Protein AF-A0A7S0AL70-F1 (afdb_monomer_lite)

InterPro domains:
  IPR029044 Nucleotide-diphospho-sugar transferases [G3DSA:3.90.550.10] (60-331)
  IPR029044 Nucleotide-diphospho-sugar transferases [SSF53448] (65-314)

Foldseek 3Di:
DVVLLVVQLCQQAVPDDQPPDDDDPPCCVLADSLQSNLCRVVVNLDDLVPQAPDGNCDPVNFDAQEEEAEEEEEPLLLLLVLLLVLLVVLAPDPDYAYFYEYEAQDDRPVLVVVVVVPVSYRYDYGDWQFWFPFELQCVSRNDDPLLCLQVDFDFLQQAAALVPAALFADFRDTDHFYPQSSRSSSLSNDRHQKYAYAYSQKHFFNHLCVQVVVQQDPPPHFQKEFAQWAWAAALLLRWTFIAGLVDDWPCPVVSVDDPCLSVQLRQQCRNGMMGGSVLCSQGGFHRGHHRHRFHRRSLSVLSCVVVVGGYYHDDGPDPHHGMYHYDYLVSQRLDPPSPPASSSLSNVVCSVPTHHIDPDDDPSCPSSVVSSVSSSVVVVVSLLVSLQVCCVVQFKFKAFLARRRTWYGPVQWDPDFDWDFDQDDDDCCVPAHHDDDRDTDIFGWTKGQGTSQKGWHQDFPPQPPPRDPDPQWTWTFIAGSRNRATFGIKTDGNPADWDWDWDFDDADWDQPDPSGRHTHGPPTDRDTGITGNDDTMMDTTGLLRIAMDGHRPDDDDHLSPPPPLLDDCAPQCQLNLQAGNVNAGWDKDFAAGRNSHDHQQSAAASVPRDRGHHGWIWTAGSHNRHIHTPVRSVVSNVVNVD

Secondary structure (DSSP, 8-state):
-HHHHHHHHHHH-TTPPPPS-PPPPGGGGGS-HHHHHHHHHTTTSS-HHHHSSSTT--TTTS-TT-EEEEEEEEGGGGGGHHHHHHHHHT---SSEEEEEEEESSS--HHHHHHHHH-TTEEEEEE----BPS--TTTGGGS-S-GGGGGGSPP-TT-EE-GGG--TT--BPPPSSB-HHHHHHHHHHH---SEEEE--TT-EE-TTHHHHHHHTS-TTTS-SEEEESEEEEEETTTTEEEEEETTSPPTTTTTTT--HHHHHHHTT--GGG-EEEHHHHHHSPPPS--BSSSSHHHHHHHHHHHHTT--EEEE--S-SS-SEEEEE-GGGS---SSTTSHHHHHHHHHHHHH-SEEESS--GGGGGGHHHHHHHHHHHHHHHHHHHHHHHHHHS-EEEETTT--EEEEGGGB-S--EEEEE------TTSS-S---SPPEEEEEEEES--TTEEEES----PPTTTSSSTTEEEEEEEETTT--EEEEEEEETTS-EEEEEEEEEEEEEEEETTTTEEEEEEEEEEEEEEESSS-EEEEEEGGGEEEE-STT-----TT-TTS-S----TTTTT-SSB-TTSPBPEEEE-SSSSS---GGG-B-TTT-PBPPTT-EEEEETTTTEEEEHHHHHHHHHTT--

Organism: NCBI:txid73915

Structure (mmCIF, N/CA/C/O backbone):
data_AF-A0A7S0AL70-F1
#
_entry.id   AF-A0A7S0AL70-F1
#
loop_
_atom_site.group_PDB
_atom_site.id
_atom_site.type_symbol
_atom_site.label_atom_id
_atom_site.label_alt_id
_atom_site.label_comp_id
_atom_site.label_asym_id
_atom_site.label_entity_id
_atom_site.label_seq_id
_atom_site.pdbx_PDB_ins_code
_atom_site.Cartn_x
_atom_site.Cartn_y
_atom_site.Cartn_z
_atom_site.occupancy
_atom_site.B_iso_or_equiv
_atom_site.auth_seq_id
_atom_site.auth_comp_id
_atom_site.auth_asym_id
_atom_site.auth_atom_id
_atom_site.pdbx_PDB_model_num
ATOM 1 N N . TRP A 1 1 ? -25.998 -20.894 20.752 1.00 88.25 1 TRP A N 1
ATOM 2 C CA . TRP A 1 1 ? -24.605 -20.569 20.372 1.00 88.25 1 TRP A CA 1
ATOM 3 C C . TRP A 1 1 ? -24.306 -20.963 18.923 1.00 88.25 1 TRP A C 1
ATOM 5 O O . TRP A 1 1 ? -24.135 -20.063 18.111 1.00 88.25 1 TRP A O 1
ATOM 15 N N . LEU A 1 2 ? -24.373 -22.258 18.572 1.00 86.50 2 LEU A N 1
ATOM 16 C CA . LEU A 1 2 ? -24.036 -22.797 17.238 1.00 86.50 2 LEU A CA 1
ATOM 17 C C . LEU A 1 2 ? -24.689 -22.073 16.049 1.00 86.50 2 LEU A C 1
ATOM 19 O O . LEU A 1 2 ? -24.012 -21.793 15.067 1.00 86.50 2 LEU A O 1
ATOM 23 N N . GLY A 1 3 ? -25.980 -21.730 16.134 1.00 90.00 3 GLY A N 1
ATOM 24 C CA . GLY A 1 3 ? -26.664 -20.992 15.062 1.00 90.00 3 GLY A CA 1
ATOM 25 C C . GLY A 1 3 ? -26.015 -19.638 14.749 1.00 90.00 3 GLY A C 1
ATOM 26 O O . GLY A 1 3 ? -25.813 -19.314 13.585 1.00 90.00 3 GLY A O 1
ATOM 27 N N . ARG A 1 4 ? -25.591 -18.898 15.786 1.00 90.00 4 ARG A N 1
ATOM 28 C CA . ARG A 1 4 ? -24.874 -17.622 15.621 1.00 90.00 4 ARG A CA 1
ATOM 29 C C . ARG A 1 4 ? -23.481 -17.822 15.032 1.00 90.00 4 ARG A C 1
ATOM 31 O O . ARG A 1 4 ? -23.076 -17.037 14.191 1.00 90.00 4 ARG A O 1
ATOM 38 N N . ALA A 1 5 ? -22.769 -18.876 15.437 1.00 89.75 5 ALA A N 1
ATOM 39 C CA . ALA A 1 5 ? -21.462 -19.204 14.867 1.00 89.75 5 ALA A CA 1
ATOM 40 C C . ALA A 1 5 ? -21.574 -19.539 13.368 1.00 89.75 5 ALA A C 1
ATOM 42 O O . ALA A 1 5 ? -20.803 -19.030 12.564 1.00 89.75 5 ALA A O 1
ATOM 43 N N . ARG A 1 6 ? -22.590 -20.318 12.965 1.00 88.56 6 ARG A N 1
ATOM 44 C CA . ARG A 1 6 ? -22.862 -20.613 11.546 1.00 88.56 6 ARG A CA 1
ATOM 45 C C . ARG A 1 6 ? -23.196 -19.359 10.740 1.00 88.56 6 ARG A C 1
ATOM 47 O O . ARG A 1 6 ? -22.696 -19.208 9.631 1.00 88.56 6 ARG A O 1
ATOM 54 N N . GLU A 1 7 ? -24.017 -18.461 11.286 1.00 90.56 7 GLU A N 1
ATOM 55 C CA . GLU A 1 7 ? -24.311 -17.178 10.635 1.00 90.56 7 GLU A CA 1
ATOM 56 C C . GLU A 1 7 ? -23.044 -16.327 10.484 1.00 90.56 7 GLU A C 1
ATOM 58 O O . GLU A 1 7 ? -22.791 -15.775 9.416 1.00 90.56 7 GLU A O 1
ATOM 63 N N . TRP A 1 8 ? -22.227 -16.250 11.536 1.00 92.50 8 TRP A N 1
ATOM 64 C CA . TRP A 1 8 ? -20.993 -15.473 11.525 1.00 92.50 8 TRP A CA 1
ATOM 65 C C . TRP A 1 8 ? -19.988 -16.026 10.508 1.00 92.50 8 TRP A C 1
ATOM 67 O O . TRP A 1 8 ? -19.442 -15.255 9.730 1.00 92.50 8 TRP A O 1
ATOM 77 N N . LEU A 1 9 ? -19.834 -17.351 10.420 1.00 90.69 9 LEU A N 1
ATOM 78 C CA . LEU A 1 9 ? -19.005 -18.005 9.404 1.00 90.69 9 LEU A CA 1
ATOM 79 C C . LEU A 1 9 ? -19.492 -17.725 7.976 1.00 90.69 9 LEU A C 1
ATOM 81 O O . LEU A 1 9 ? -18.680 -17.406 7.113 1.00 90.69 9 LEU A O 1
ATOM 85 N N . LYS A 1 10 ? -20.810 -17.761 7.739 1.00 89.31 10 LYS A N 1
ATOM 86 C CA . LYS A 1 10 ? -21.391 -17.399 6.436 1.00 89.31 10 LYS A CA 1
ATOM 87 C C . LYS A 1 10 ? -21.061 -15.956 6.039 1.00 89.31 10 LYS A C 1
ATOM 89 O O . LYS A 1 10 ? -20.839 -15.687 4.865 1.00 89.31 10 LYS A O 1
ATOM 94 N N . ASN A 1 11 ? -21.053 -15.030 6.999 1.00 90.56 11 ASN A N 1
ATOM 95 C CA . ASN A 1 11 ? -20.696 -13.637 6.731 1.00 90.56 11 ASN A CA 1
ATOM 96 C C . ASN A 1 11 ? -19.180 -13.439 6.573 1.00 90.56 11 ASN A C 1
ATOM 98 O O . ASN A 1 11 ? -18.776 -12.612 5.765 1.00 90.56 11 ASN A O 1
ATOM 102 N N . LEU A 1 12 ? -18.361 -14.170 7.340 1.00 89.56 12 LEU A N 1
ATOM 103 C CA . LEU A 1 12 ? -16.899 -14.115 7.267 1.00 89.56 12 LEU A CA 1
ATOM 104 C C . LEU A 1 12 ? -16.417 -14.540 5.880 1.00 89.56 12 LEU A C 1
ATOM 106 O O . LEU A 1 12 ? -15.622 -13.845 5.262 1.00 89.56 12 LEU A O 1
ATOM 110 N N . ASN A 1 13 ? -16.887 -15.681 5.388 1.00 83.88 13 ASN A N 1
ATOM 111 C CA . ASN A 1 13 ? -16.501 -16.168 4.077 1.00 83.88 13 ASN A CA 1
ATOM 112 C C . ASN A 1 13 ? -17.723 -16.795 3.385 1.00 83.88 13 ASN A C 1
ATOM 114 O O . ASN A 1 13 ? -18.050 -17.957 3.632 1.00 83.88 13 ASN A O 1
ATOM 118 N N . PRO A 1 14 ? -18.398 -16.041 2.500 1.00 70.19 14 PRO A N 1
ATOM 119 C CA . PRO A 1 14 ? -19.599 -16.496 1.796 1.00 70.19 14 PRO A CA 1
ATOM 120 C C . PRO A 1 14 ? -19.338 -17.700 0.893 1.00 70.19 14 PRO A C 1
ATOM 122 O O . PRO A 1 14 ? -20.255 -18.474 0.619 1.00 70.19 14 PRO A O 1
ATOM 125 N N . LYS A 1 15 ? -18.087 -17.843 0.430 1.00 68.50 15 LYS A N 1
ATOM 126 C CA . LYS A 1 15 ? -17.620 -18.943 -0.413 1.00 68.50 15 LYS A CA 1
ATOM 127 C C . LYS A 1 15 ? -17.015 -20.096 0.398 1.00 68.50 15 LYS A C 1
ATOM 129 O O . LYS A 1 15 ? -16.819 -21.172 -0.166 1.00 68.50 15 LYS A O 1
ATOM 134 N N . ALA A 1 16 ? -16.713 -19.918 1.689 1.00 64.06 16 ALA A N 1
ATOM 135 C CA . ALA A 1 16 ? -16.132 -20.990 2.489 1.00 64.06 16 ALA A CA 1
ATOM 136 C C . ALA A 1 16 ? -17.151 -22.104 2.697 1.00 64.06 16 ALA A C 1
ATOM 138 O O . ALA A 1 16 ? -18.210 -21.920 3.302 1.00 64.06 16 ALA A O 1
ATOM 139 N N . SER A 1 17 ? -16.765 -23.308 2.287 1.00 56.03 17 SER A N 1
ATOM 140 C CA . SER A 1 17 ? -17.287 -24.496 2.938 1.00 56.03 17 SER A CA 1
ATOM 141 C C . SER A 1 17 ? -16.680 -24.547 4.340 1.00 56.03 17 SER A C 1
ATOM 143 O O . SER A 1 17 ? -15.466 -24.445 4.509 1.00 56.03 17 SER A O 1
ATOM 145 N N . VAL A 1 18 ? -17.527 -24.661 5.368 1.00 55.38 18 VAL A N 1
ATOM 146 C CA . VAL A 1 18 ? -17.049 -25.014 6.712 1.00 55.38 18 VAL A CA 1
ATOM 147 C C . VAL A 1 18 ? -16.210 -26.280 6.549 1.00 55.38 18 VAL A C 1
ATOM 149 O O . VAL A 1 18 ? -16.720 -27.217 5.922 1.00 55.38 18 VAL A O 1
ATOM 152 N N . PRO A 1 19 ? -14.973 -26.353 7.076 1.00 60.44 19 PRO A N 1
ATOM 153 C CA . PRO A 1 19 ? -14.242 -27.605 7.043 1.00 60.44 19 PRO A CA 1
ATOM 154 C C . PRO A 1 19 ? -15.153 -28.692 7.633 1.00 60.44 19 PRO A C 1
ATOM 156 O O . PRO A 1 19 ? -15.732 -28.470 8.703 1.00 60.44 19 PRO A O 1
ATOM 159 N N . PRO A 1 20 ? -15.353 -29.829 6.941 1.00 58.91 20 PRO A N 1
ATOM 160 C CA . PRO A 1 20 ? -16.406 -30.790 7.275 1.00 58.91 20 PRO A CA 1
ATOM 161 C C . PRO A 1 20 ? -16.310 -31.328 8.710 1.00 58.91 20 PRO A C 1
ATOM 163 O O . PRO A 1 20 ? -17.311 -31.772 9.270 1.00 58.91 20 PRO A O 1
ATOM 166 N N . THR A 1 21 ? -15.135 -31.230 9.334 1.00 66.88 21 THR A N 1
ATOM 167 C CA . THR A 1 21 ? -14.902 -31.588 10.732 1.00 66.88 21 THR A CA 1
ATOM 168 C C . THR A 1 21 ? -13.957 -30.590 11.402 1.00 66.88 21 THR A C 1
ATOM 170 O O . THR A 1 21 ? -12.743 -30.783 11.401 1.00 66.88 21 THR A O 1
ATOM 173 N N . VAL A 1 22 ? -14.499 -29.535 12.012 1.00 72.19 22 VAL A N 1
ATOM 174 C CA . VAL A 1 22 ? -13.761 -28.767 13.027 1.00 72.19 22 VAL A CA 1
ATOM 175 C C . VAL A 1 22 ? -14.214 -29.242 14.399 1.00 72.19 22 VAL A C 1
ATOM 177 O O . VAL A 1 22 ? -15.394 -29.140 14.737 1.00 72.19 22 VAL A O 1
ATOM 180 N N . GLN A 1 23 ? -13.278 -29.752 15.197 1.00 83.50 23 GLN A N 1
ATOM 181 C CA . GLN A 1 23 ? -13.522 -30.022 16.608 1.00 83.50 23 GLN A CA 1
ATOM 182 C C . GLN A 1 23 ? -13.217 -28.760 17.412 1.00 83.50 23 GLN A C 1
ATOM 184 O O . GLN A 1 23 ? -12.101 -28.250 17.386 1.00 83.50 23 GLN A O 1
ATOM 189 N N . LEU A 1 24 ? -14.228 -28.247 18.107 1.00 89.19 24 LEU A N 1
ATOM 190 C CA . LEU A 1 24 ? -14.047 -27.175 19.078 1.00 89.19 24 LEU A CA 1
ATOM 191 C C . LEU A 1 24 ? -13.779 -27.791 20.457 1.00 89.19 24 LEU A C 1
ATOM 193 O O . LEU A 1 24 ? -14.416 -28.798 20.789 1.00 89.19 24 LEU A O 1
ATOM 197 N N . PRO A 1 25 ? -12.895 -27.205 21.282 1.00 90.38 25 PRO A N 1
ATOM 198 C CA . PRO A 1 25 ? -12.716 -27.670 22.651 1.00 90.38 25 PRO A CA 1
ATOM 199 C C . PRO A 1 25 ? -14.010 -27.484 23.451 1.00 90.38 25 PRO A C 1
ATOM 201 O O . PRO A 1 25 ? -14.821 -26.605 23.157 1.00 90.38 25 PRO A O 1
ATOM 204 N N . ALA A 1 26 ? -14.201 -28.281 24.506 1.00 89.81 26 ALA A N 1
ATOM 205 C CA . ALA A 1 26 ? -15.407 -28.212 25.339 1.00 89.81 26 ALA A CA 1
ATOM 206 C C . ALA A 1 26 ? -15.641 -26.813 25.939 1.00 89.81 26 ALA A C 1
ATOM 208 O O . ALA A 1 26 ? -16.782 -26.397 26.124 1.00 89.81 26 ALA A O 1
ATOM 209 N N . SER A 1 27 ? -14.567 -26.060 26.188 1.00 89.81 27 SER A N 1
ATOM 210 C CA . SER A 1 27 ? -14.622 -24.675 26.656 1.00 89.81 27 SER A CA 1
ATOM 211 C C . SER A 1 27 ? -15.207 -23.694 25.637 1.00 89.81 27 SER A C 1
ATOM 213 O O . SER A 1 27 ? -15.668 -22.631 26.038 1.00 89.81 27 SER A O 1
ATOM 215 N N . ALA A 1 28 ? -15.280 -24.040 24.347 1.00 89.69 28 ALA A N 1
ATOM 216 C CA . ALA A 1 28 ? -15.777 -23.143 23.305 1.00 89.69 28 ALA A CA 1
ATOM 217 C C . ALA A 1 28 ? -17.235 -22.709 23.488 1.00 89.69 28 ALA A C 1
ATOM 219 O O . ALA A 1 28 ? -17.650 -21.672 22.972 1.00 89.69 28 ALA A O 1
ATOM 220 N N . VAL A 1 29 ? -18.015 -23.460 24.269 1.00 85.75 29 VAL A N 1
ATOM 221 C CA . VAL A 1 29 ? -19.399 -23.102 24.609 1.00 85.75 29 VAL A CA 1
ATOM 222 C C . VAL A 1 29 ? -19.505 -21.819 25.438 1.00 85.75 29 VAL A C 1
ATOM 224 O O . VAL A 1 29 ? -20.560 -21.184 25.417 1.00 85.75 29 VAL A O 1
ATOM 227 N N . THR A 1 30 ? -18.439 -21.430 26.147 1.00 87.50 30 THR A N 1
ATOM 228 C CA . THR A 1 30 ? -18.380 -20.180 26.924 1.00 87.50 30 THR A CA 1
ATOM 229 C C . THR A 1 30 ? -17.792 -19.019 26.128 1.00 87.50 30 THR A C 1
ATOM 231 O O . THR A 1 30 ? -17.863 -17.875 26.573 1.00 87.50 30 THR A O 1
ATOM 234 N N . TRP A 1 31 ? -17.231 -19.285 24.947 1.00 90.31 31 TRP A N 1
ATOM 235 C CA . TRP A 1 31 ? -16.647 -18.257 24.095 1.00 90.31 31 TRP A CA 1
ATOM 236 C C . TRP A 1 31 ? -17.726 -17.476 23.347 1.00 90.31 31 TRP A C 1
ATOM 238 O O . TRP A 1 31 ? -18.854 -17.937 23.135 1.00 90.31 31 TRP A O 1
ATOM 248 N N . GLU A 1 32 ? -17.360 -16.299 22.849 1.00 90.12 32 GLU A N 1
ATOM 249 C CA . GLU A 1 32 ? -18.172 -15.626 21.842 1.00 90.12 32 GLU A CA 1
ATOM 250 C C . GLU A 1 32 ? -18.249 -16.481 20.563 1.00 90.12 32 GLU A C 1
ATOM 252 O O . GLU A 1 32 ? -17.249 -17.084 20.166 1.00 90.12 32 GLU A O 1
ATOM 257 N N . PRO A 1 33 ? -19.405 -16.531 19.869 1.00 92.44 33 PRO A N 1
ATOM 258 C CA . PRO A 1 33 ? -19.528 -17.287 18.623 1.00 92.44 33 PRO A CA 1
ATOM 259 C C . PRO A 1 33 ? -18.465 -16.925 17.580 1.00 92.44 33 PRO A C 1
ATOM 261 O O . PRO A 1 33 ? -17.949 -17.819 16.918 1.00 92.44 33 PRO A O 1
ATOM 264 N N . ALA A 1 34 ? -18.109 -15.639 17.473 1.00 93.31 34 ALA A N 1
ATOM 265 C CA . ALA A 1 34 ? -17.058 -15.158 16.579 1.00 93.31 34 ALA A CA 1
ATOM 266 C C . ALA A 1 34 ? -15.697 -15.797 16.897 1.00 93.31 34 ALA A C 1
ATOM 268 O O . ALA A 1 34 ? -15.040 -16.320 16.005 1.00 93.31 34 ALA A O 1
ATOM 269 N N . ALA A 1 35 ? -15.319 -15.850 18.177 1.00 93.69 35 ALA A N 1
ATOM 270 C CA . ALA A 1 35 ? -14.062 -16.444 18.623 1.00 93.69 35 ALA A CA 1
ATOM 271 C C . ALA A 1 35 ? -13.983 -17.946 18.294 1.00 93.69 35 ALA A C 1
ATOM 273 O O . ALA A 1 35 ? -12.949 -18.424 17.835 1.00 93.69 35 ALA A O 1
ATOM 274 N N . GLY A 1 36 ? -15.094 -18.679 18.446 1.00 93.06 36 GLY A N 1
ATOM 275 C CA . GLY A 1 36 ? -15.179 -20.086 18.039 1.00 93.06 36 GLY A CA 1
ATOM 276 C C . GLY A 1 36 ? -15.052 -20.291 16.527 1.00 93.06 36 GLY A C 1
ATOM 277 O O . GLY A 1 36 ? -14.420 -21.252 16.092 1.00 93.06 36 GLY A O 1
ATOM 278 N N . VAL A 1 37 ? -15.603 -19.384 15.714 1.00 92.62 37 VAL A N 1
ATOM 279 C CA . VAL A 1 37 ? -15.411 -19.432 14.256 1.00 92.62 37 VAL A CA 1
ATOM 280 C C . VAL A 1 37 ? -13.970 -19.106 13.881 1.00 92.62 37 VAL A C 1
ATOM 282 O O . VAL A 1 37 ? -13.402 -19.804 13.052 1.00 92.62 37 VAL A O 1
ATOM 285 N N . ILE A 1 38 ? -13.359 -18.092 14.493 1.00 93.06 38 ILE A N 1
ATOM 286 C CA . ILE A 1 38 ? -11.968 -17.718 14.209 1.00 93.06 38 ILE A CA 1
ATOM 287 C C . ILE A 1 38 ? -11.012 -18.852 14.592 1.00 93.06 38 ILE A C 1
ATOM 289 O O . ILE A 1 38 ? -10.144 -19.202 13.798 1.00 93.06 38 ILE A O 1
ATOM 293 N N . TYR A 1 39 ? -11.214 -19.495 15.747 1.00 93.06 39 TYR A N 1
ATOM 294 C CA . TYR A 1 39 ? -10.484 -20.713 16.121 1.00 93.06 39 TYR A CA 1
ATOM 295 C C . TYR A 1 39 ? -10.585 -21.784 15.027 1.00 93.06 39 TYR A C 1
ATOM 297 O O . TYR A 1 39 ? -9.584 -22.363 14.612 1.00 93.06 39 TYR A O 1
ATOM 305 N N . ALA A 1 40 ? -11.797 -22.008 14.511 1.00 90.31 40 ALA A N 1
ATOM 306 C CA . ALA A 1 40 ? -12.057 -22.986 13.465 1.00 90.31 40 ALA A CA 1
ATOM 307 C C . ALA A 1 40 ? -11.321 -22.671 12.152 1.00 90.31 40 ALA A C 1
ATOM 309 O O . ALA A 1 40 ? -10.639 -23.540 11.611 1.00 90.31 40 ALA A O 1
ATOM 310 N N . VAL A 1 41 ? -11.443 -21.441 11.640 1.00 88.06 41 VAL A N 1
ATOM 311 C CA . VAL A 1 41 ? -10.851 -21.059 10.342 1.00 88.06 41 VAL A CA 1
ATOM 312 C C . VAL A 1 41 ? -9.331 -20.925 10.406 1.00 88.06 41 VAL A C 1
ATOM 314 O O . VAL A 1 41 ? -8.656 -21.170 9.413 1.00 88.06 41 VAL A O 1
ATOM 317 N N . THR A 1 42 ? -8.784 -20.616 11.582 1.00 89.50 42 THR A N 1
ATOM 318 C CA . THR A 1 42 ? -7.333 -20.576 11.819 1.00 89.50 42 THR A CA 1
ATOM 319 C C . THR A 1 42 ? -6.753 -21.935 12.216 1.00 89.50 42 THR A C 1
ATOM 321 O O . THR A 1 42 ? -5.559 -22.030 12.485 1.00 89.50 42 THR A O 1
ATOM 324 N N . GLN A 1 43 ? -7.573 -22.992 12.278 1.00 89.38 43 GLN A N 1
ATOM 325 C CA . GLN A 1 43 ? -7.159 -24.338 12.697 1.00 89.38 43 GLN A CA 1
ATOM 326 C C . GLN A 1 43 ? -6.477 -24.351 14.080 1.00 89.38 43 GLN A C 1
ATOM 328 O O . GLN A 1 43 ? -5.492 -25.052 14.300 1.00 89.38 43 GLN A O 1
ATOM 333 N N . GLY A 1 44 ? -6.983 -23.539 15.013 1.00 90.31 44 GLY A N 1
ATOM 334 C CA . GLY A 1 44 ? -6.458 -23.409 16.374 1.00 90.31 44 GLY A CA 1
ATOM 335 C C . GLY A 1 44 ? -5.181 -22.573 16.501 1.00 90.31 44 GLY A C 1
ATOM 336 O O . GLY A 1 44 ? -4.668 -22.416 17.610 1.00 90.31 44 GLY A O 1
ATOM 337 N N . GLN A 1 45 ? -4.665 -22.001 15.406 1.00 91.00 45 GLN A N 1
ATOM 338 C CA . GLN A 1 45 ? -3.564 -21.038 15.485 1.00 91.00 45 GLN A CA 1
ATOM 339 C C . GLN A 1 45 ? -3.972 -19.779 16.254 1.00 91.00 45 GLN A C 1
ATOM 341 O O . GLN A 1 45 ? -3.143 -19.256 16.989 1.00 91.00 45 GLN A O 1
ATOM 346 N N . PHE A 1 46 ? -5.225 -19.323 16.141 1.00 94.19 46 PHE A N 1
ATOM 347 C CA . PHE A 1 46 ? -5.828 -18.418 17.119 1.00 94.19 46 PHE A CA 1
ATOM 348 C C . PHE A 1 46 ? -6.584 -19.242 18.159 1.00 94.19 46 PHE A C 1
ATOM 350 O O . PHE A 1 46 ? -7.524 -19.960 17.817 1.00 94.19 46 PHE A O 1
ATOM 357 N N . ASP A 1 47 ? -6.203 -19.105 19.425 1.00 94.12 47 ASP A N 1
ATOM 358 C CA . ASP A 1 47 ? -6.879 -19.731 20.552 1.00 94.12 47 ASP A CA 1
ATOM 359 C C . ASP A 1 47 ? -7.375 -18.658 21.521 1.00 94.12 47 ASP A C 1
ATOM 361 O O . ASP A 1 47 ? -6.561 -18.032 22.207 1.00 94.12 47 ASP A O 1
ATOM 365 N N . PRO A 1 48 ? -8.702 -18.463 21.646 1.00 92.81 48 PRO A N 1
ATOM 366 C CA . PRO A 1 48 ? -9.270 -17.533 22.608 1.00 92.81 48 PRO A CA 1
ATOM 367 C C . PRO A 1 48 ? -8.708 -17.707 24.018 1.00 92.81 48 PRO A C 1
ATOM 369 O O . PRO A 1 48 ? -8.553 -16.705 24.707 1.00 92.81 48 PRO A O 1
ATOM 372 N N . GLN A 1 49 ? -8.400 -18.943 24.447 1.00 91.25 49 GLN A N 1
ATOM 373 C CA . GLN A 1 49 ? -7.887 -19.242 25.789 1.00 91.25 49 GLN A CA 1
ATOM 374 C C . GLN A 1 49 ? -6.487 -18.699 26.046 1.00 91.25 49 GLN A C 1
ATOM 376 O O . GLN A 1 49 ? -6.157 -18.337 27.175 1.00 91.25 49 GLN A O 1
ATOM 381 N N . ARG A 1 50 ? -5.670 -18.662 24.999 1.00 93.44 50 ARG A N 1
ATOM 382 C CA . ARG A 1 50 ? -4.284 -18.204 25.053 1.00 93.44 50 ARG A CA 1
ATOM 383 C C . ARG A 1 50 ? -4.176 -16.724 24.703 1.00 93.44 50 ARG A C 1
ATOM 385 O O . ARG A 1 50 ? -3.406 -15.990 25.318 1.00 93.44 50 ARG A O 1
ATOM 392 N N . ASP A 1 51 ? -4.943 -16.289 23.710 1.00 94.06 51 ASP A N 1
ATOM 393 C CA . ASP A 1 51 ? -4.689 -15.034 23.012 1.00 94.06 51 ASP A CA 1
ATOM 394 C C . ASP A 1 51 ? -5.539 -13.875 23.541 1.00 94.06 51 ASP A C 1
ATOM 396 O O . ASP A 1 51 ? -5.118 -12.722 23.432 1.00 94.06 51 ASP A O 1
ATOM 400 N N . ILE A 1 52 ? -6.689 -14.136 24.170 1.00 88.56 52 ILE A N 1
ATOM 401 C CA . ILE A 1 52 ? -7.521 -13.082 24.764 1.00 88.56 52 ILE A CA 1
ATOM 402 C C . ILE A 1 52 ? -7.071 -12.857 26.218 1.00 88.56 52 ILE A C 1
ATOM 404 O O . ILE A 1 52 ? -7.177 -13.778 27.026 1.00 88.56 52 ILE A O 1
ATOM 408 N N . PRO A 1 53 ? -6.612 -11.643 26.599 1.00 77.69 53 PRO A N 1
ATOM 409 C CA . PRO A 1 53 ? -6.086 -11.368 27.944 1.00 77.69 53 PRO A CA 1
ATOM 410 C C . PRO A 1 53 ? -7.039 -11.726 29.094 1.00 77.69 53 PRO A C 1
ATOM 412 O O . PRO A 1 53 ? -6.601 -11.998 30.208 1.00 77.69 53 PRO A O 1
ATOM 415 N N . LYS A 1 54 ? -8.350 -11.677 28.835 1.00 76.56 54 LYS A N 1
ATOM 416 C CA . LYS A 1 54 ? -9.416 -11.952 29.799 1.00 76.56 54 LYS A CA 1
ATOM 417 C C . LYS A 1 54 ? -10.558 -12.680 29.093 1.00 76.56 54 LYS A C 1
ATOM 419 O O . LYS A 1 54 ? -11.467 -12.055 28.547 1.00 76.56 54 LYS A O 1
ATOM 424 N N . LEU A 1 55 ? -10.501 -14.008 29.066 1.00 63.47 55 LEU A N 1
ATOM 425 C CA . LEU A 1 55 ? -11.614 -14.806 28.557 1.00 63.47 55 LEU A CA 1
ATOM 426 C C . LEU A 1 55 ? -12.866 -14.637 29.401 1.00 63.47 55 LEU A C 1
ATOM 428 O O . LEU A 1 55 ? -12.798 -14.486 30.617 1.00 63.47 55 LEU A O 1
ATOM 432 N N . GLY A 1 56 ? -14.018 -14.754 28.743 1.00 58.88 56 GLY A N 1
ATOM 433 C CA . GLY A 1 56 ? -15.303 -14.759 29.429 1.00 58.88 56 GLY A CA 1
ATOM 434 C C . GLY A 1 56 ? -15.768 -13.383 29.892 1.00 58.88 56 GLY A C 1
ATOM 435 O O . GLY A 1 56 ? -16.755 -13.333 30.616 1.00 58.88 56 GLY A O 1
ATOM 436 N N . ILE A 1 57 ? -15.117 -12.294 29.450 1.00 62.09 57 ILE A N 1
ATOM 437 C CA . ILE A 1 57 ? -15.682 -10.940 29.525 1.00 62.09 57 ILE A CA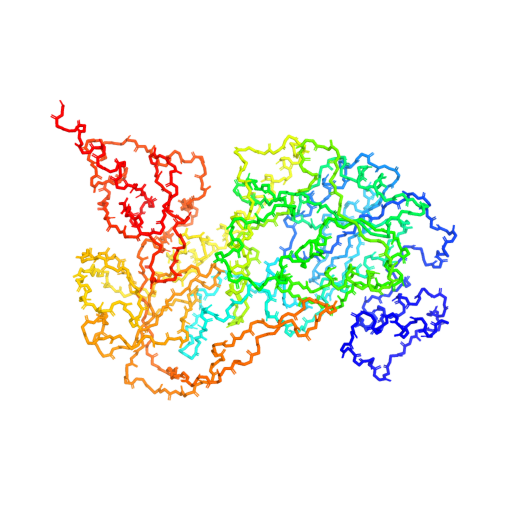 1
ATOM 438 C C . ILE A 1 57 ? -17.040 -10.991 28.831 1.00 62.09 57 ILE A C 1
ATOM 440 O O . ILE A 1 57 ? -17.140 -11.043 27.601 1.00 62.09 57 ILE A O 1
ATOM 444 N N . GLY A 1 58 ? -18.102 -11.012 29.629 1.00 67.12 58 GLY A N 1
ATOM 445 C CA . GLY A 1 58 ? -19.443 -10.869 29.108 1.00 67.12 58 GLY A CA 1
ATOM 446 C C . GLY A 1 58 ? -19.608 -9.465 28.525 1.00 67.12 58 GLY A C 1
ATOM 447 O O . GLY A 1 58 ? -18.831 -8.557 28.824 1.00 67.12 58 GLY A O 1
ATOM 448 N N . PRO A 1 59 ? -20.672 -9.208 27.751 1.00 71.94 59 PRO A N 1
ATOM 449 C CA . PRO A 1 59 ? -20.999 -7.851 27.315 1.00 71.94 59 PRO A CA 1
ATOM 450 C C . PRO A 1 59 ? -21.044 -6.817 28.458 1.00 71.94 59 PRO A C 1
ATOM 452 O O . PRO A 1 59 ? -20.851 -5.633 28.196 1.00 71.94 59 PRO A O 1
ATOM 455 N N . ALA A 1 60 ? -21.291 -7.263 29.698 1.00 72.94 60 ALA A N 1
ATOM 456 C CA . ALA A 1 60 ? -21.320 -6.445 30.910 1.00 72.94 60 ALA A CA 1
ATOM 457 C C . ALA A 1 60 ? -19.930 -6.052 31.448 1.00 72.94 60 ALA A C 1
ATOM 459 O O . ALA A 1 60 ? -19.812 -5.011 32.086 1.00 72.94 60 ALA A O 1
ATOM 460 N N . ASP A 1 61 ? -18.890 -6.840 31.167 1.00 73.25 61 ASP A N 1
ATOM 461 C CA . ASP A 1 61 ? -17.526 -6.618 31.670 1.00 73.25 61 ASP A CA 1
ATOM 462 C C . ASP A 1 61 ? -16.706 -5.698 30.752 1.00 73.25 61 ASP A C 1
ATOM 464 O O . ASP A 1 61 ? -15.567 -5.337 31.054 1.00 73.25 61 ASP A O 1
ATOM 468 N N . ARG A 1 62 ? -17.269 -5.322 29.598 1.00 82.94 62 ARG A N 1
ATOM 469 C CA . ARG A 1 62 ? -16.614 -4.437 28.635 1.00 82.94 62 ARG A CA 1
ATOM 470 C C . ARG A 1 62 ? -16.626 -3.002 29.139 1.00 82.94 62 ARG A C 1
ATOM 472 O O . ARG A 1 62 ? -17.668 -2.463 29.517 1.00 82.94 62 ARG A O 1
ATOM 479 N N . THR A 1 63 ? -15.476 -2.344 29.056 1.00 86.25 63 THR A N 1
ATOM 480 C CA . THR A 1 63 ? -15.324 -0.962 29.508 1.00 86.25 63 THR A CA 1
ATOM 481 C C . THR A 1 63 ? -16.106 -0.021 28.592 1.00 86.25 63 THR A C 1
ATOM 483 O O . THR A 1 63 ? -15.769 0.194 27.421 1.00 86.25 63 THR A O 1
ATOM 486 N N . ARG A 1 64 ? -17.187 0.559 29.117 1.00 89.56 64 ARG A N 1
ATOM 487 C CA . ARG A 1 64 ? -17.991 1.539 28.382 1.00 89.56 64 ARG A CA 1
ATOM 488 C C . ARG A 1 64 ? -17.136 2.760 28.043 1.00 89.56 64 ARG A C 1
ATOM 490 O O . ARG A 1 64 ? -16.500 3.331 28.919 1.00 89.56 64 ARG A O 1
ATOM 497 N N . GLY A 1 65 ? -17.144 3.161 26.773 1.00 92.50 65 GLY A N 1
ATOM 498 C CA . GLY A 1 65 ? -16.349 4.294 26.290 1.00 92.50 65 GLY A CA 1
ATOM 499 C C . GLY A 1 65 ? -14.884 3.967 25.985 1.00 92.50 65 GLY A C 1
ATOM 500 O O . GLY A 1 65 ? -14.220 4.795 25.382 1.00 92.50 65 GLY A O 1
ATOM 501 N N . LEU A 1 66 ? -14.383 2.770 26.315 1.00 96.44 66 LEU A N 1
ATOM 502 C CA . LEU A 1 66 ? -13.056 2.346 25.867 1.00 96.44 66 LEU A CA 1
ATOM 503 C C . LEU A 1 66 ? -13.038 2.157 24.350 1.00 96.44 66 LEU A C 1
ATOM 505 O O . LEU A 1 66 ? -13.875 1.428 23.797 1.00 96.44 66 LEU A O 1
ATOM 509 N N . VAL A 1 67 ? -12.056 2.792 23.713 1.00 97.94 67 VAL A N 1
ATOM 510 C CA . VAL A 1 67 ? -11.741 2.625 22.293 1.00 97.94 67 VAL A CA 1
ATOM 511 C C . VAL A 1 67 ? -10.587 1.642 22.144 1.00 97.94 67 VAL A C 1
ATOM 513 O O . VAL A 1 67 ? -9.485 1.903 22.626 1.00 97.94 67 VAL A O 1
ATOM 516 N N . SER A 1 68 ? -10.821 0.541 21.437 1.00 98.19 68 SER A N 1
ATOM 517 C CA . SER A 1 68 ? -9.752 -0.359 21.005 1.00 98.19 68 SER A CA 1
ATOM 518 C C . SER A 1 68 ? -9.256 0.066 19.631 1.00 98.19 68 SER A C 1
ATOM 520 O O . SER A 1 68 ? -9.982 -0.021 18.638 1.00 98.19 68 SER A O 1
ATOM 522 N N . VAL A 1 69 ? -8.016 0.538 19.581 1.00 98.56 69 VAL A N 1
ATOM 523 C CA . VAL A 1 69 ? -7.293 0.815 18.342 1.00 98.56 69 VAL A CA 1
ATOM 524 C C . VAL A 1 69 ? -6.697 -0.496 17.850 1.00 98.56 69 VAL A C 1
ATOM 526 O O . VAL A 1 69 ? -5.926 -1.128 18.560 1.00 98.56 69 VAL A O 1
ATOM 529 N N . LEU A 1 70 ? -7.077 -0.931 16.658 1.00 98.31 70 LEU A N 1
ATOM 530 C CA . LEU A 1 70 ? -6.715 -2.221 16.087 1.00 98.31 70 LEU A CA 1
ATOM 531 C C . LEU A 1 70 ? -5.685 -2.014 14.982 1.00 98.31 70 LEU A C 1
ATOM 533 O O . LEU A 1 70 ? -5.913 -1.213 14.076 1.00 98.31 70 LEU A O 1
ATOM 537 N N . CYS A 1 71 ? -4.594 -2.769 15.017 1.00 97.06 71 CYS A N 1
ATOM 538 C CA . CYS A 1 71 ? -3.627 -2.826 13.932 1.00 97.06 71 CYS A CA 1
ATOM 539 C C . CYS A 1 71 ? -3.325 -4.277 13.559 1.00 97.06 71 CYS A C 1
ATOM 541 O O . CYS A 1 71 ? -3.096 -5.126 14.422 1.00 97.06 71 CYS A O 1
ATOM 543 N N . CYS A 1 72 ? -3.322 -4.548 12.259 1.00 93.94 72 CYS A N 1
ATOM 544 C CA . CYS A 1 72 ? -2.866 -5.810 11.690 1.00 93.94 72 CYS A CA 1
ATOM 545 C C . CYS A 1 72 ? -1.568 -5.530 10.940 1.00 93.94 72 CYS A C 1
ATOM 547 O O . CYS A 1 72 ? -1.554 -4.649 10.081 1.00 93.94 72 CYS A O 1
ATOM 549 N N . THR A 1 73 ? -0.503 -6.256 11.261 1.00 91.56 73 THR A N 1
ATOM 550 C CA . THR A 1 73 ? 0.833 -6.004 10.712 1.00 91.56 73 THR A CA 1
ATOM 551 C C . THR A 1 73 ? 1.609 -7.304 10.499 1.00 91.56 73 THR A C 1
ATOM 553 O O . THR A 1 73 ? 1.096 -8.392 10.785 1.00 91.56 73 THR A O 1
ATOM 556 N N . SER A 1 74 ? 2.828 -7.185 9.983 1.00 87.69 74 SER A N 1
ATOM 557 C CA . SER A 1 74 ? 3.698 -8.294 9.604 1.00 87.69 74 SER A CA 1
ATOM 558 C C . SER A 1 74 ? 5.185 -7.980 9.805 1.00 87.69 74 SER A C 1
ATOM 560 O O . SER A 1 74 ? 5.577 -6.828 10.028 1.00 87.69 74 SER A O 1
ATOM 562 N N . ASP A 1 75 ? 6.034 -8.994 9.639 1.00 83.31 75 ASP A N 1
ATOM 563 C CA . ASP A 1 75 ? 7.491 -8.837 9.684 1.00 83.31 75 ASP A CA 1
ATOM 564 C C . ASP A 1 75 ? 8.034 -7.874 8.621 1.00 83.31 75 ASP A C 1
ATOM 566 O O . ASP A 1 75 ? 8.959 -7.100 8.894 1.00 83.31 75 ASP A O 1
ATOM 570 N N . GLY A 1 76 ? 7.431 -7.857 7.427 1.00 78.56 76 GLY A N 1
ATOM 571 C CA . GLY A 1 76 ? 7.811 -6.942 6.347 1.00 78.56 76 GLY A CA 1
ATOM 572 C C . GLY A 1 76 ? 7.634 -5.466 6.722 1.00 78.56 76 GLY A C 1
ATOM 573 O O . GLY A 1 76 ? 8.336 -4.597 6.199 1.00 78.56 76 GLY A O 1
ATOM 574 N N . ARG A 1 77 ? 6.754 -5.188 7.691 1.00 86.50 77 ARG A N 1
ATOM 575 C CA . ARG A 1 77 ? 6.321 -3.850 8.103 1.00 86.50 77 ARG A CA 1
ATOM 576 C C . ARG A 1 77 ? 7.017 -3.336 9.368 1.00 86.50 77 ARG A C 1
ATOM 578 O O . ARG A 1 77 ? 6.658 -2.272 9.866 1.00 86.50 77 ARG A O 1
ATOM 585 N N . ARG A 1 78 ? 8.056 -4.018 9.867 1.00 89.69 78 ARG A N 1
ATOM 586 C CA . ARG A 1 78 ? 8.794 -3.644 11.098 1.00 89.69 78 ARG A CA 1
ATOM 587 C C . ARG A 1 78 ? 9.249 -2.185 11.155 1.00 89.69 78 ARG A C 1
ATOM 589 O O . ARG A 1 78 ? 9.206 -1.578 12.222 1.00 89.69 78 ARG A O 1
ATOM 596 N N . ALA A 1 79 ? 9.629 -1.608 10.014 1.00 91.25 79 ALA A N 1
ATOM 597 C CA . ALA A 1 79 ? 10.029 -0.203 9.932 1.00 91.25 79 ALA A CA 1
ATOM 598 C C . ALA A 1 79 ? 8.927 0.763 10.405 1.00 91.25 79 ALA A C 1
ATOM 600 O O . ALA A 1 79 ? 9.246 1.844 10.874 1.00 91.25 79 ALA A O 1
ATOM 601 N N . PHE A 1 80 ? 7.651 0.376 10.324 1.00 94.00 80 PHE A N 1
ATOM 602 C CA . PHE A 1 80 ? 6.495 1.203 10.675 1.00 94.00 80 PHE A CA 1
ATOM 603 C C . PHE A 1 80 ? 6.091 1.131 12.151 1.00 94.00 80 PHE A C 1
ATOM 605 O O . PHE A 1 80 ? 5.249 1.912 12.595 1.00 94.00 80 PHE A O 1
ATOM 612 N N . PHE A 1 81 ? 6.662 0.210 12.930 1.00 96.12 81 PHE A N 1
ATOM 613 C CA . PHE A 1 81 ? 6.209 -0.042 14.301 1.00 96.12 81 PHE A CA 1
ATOM 614 C C . PHE A 1 81 ? 6.356 1.175 15.232 1.00 96.12 81 PHE A C 1
ATOM 616 O O . PHE A 1 81 ? 5.387 1.477 15.940 1.00 96.12 81 PHE A O 1
ATOM 623 N N . PRO A 1 82 ? 7.474 1.933 15.204 1.00 97.50 82 PRO A N 1
ATOM 624 C CA . PRO A 1 82 ? 7.587 3.161 15.989 1.00 97.50 82 PRO A CA 1
ATOM 625 C C . PRO A 1 82 ? 6.523 4.196 15.618 1.00 97.50 82 PRO A C 1
ATOM 627 O O . PRO A 1 82 ? 5.902 4.789 16.498 1.00 97.50 82 PRO A O 1
ATOM 630 N N . LEU A 1 83 ? 6.246 4.366 14.321 1.00 97.06 83 LEU A N 1
ATOM 631 C CA . LEU A 1 83 ? 5.237 5.311 13.845 1.00 97.06 83 LEU A CA 1
ATOM 632 C C . LEU A 1 83 ? 3.823 4.925 14.294 1.00 97.06 83 LEU A C 1
ATOM 634 O O . LEU A 1 83 ? 3.070 5.787 14.748 1.00 97.06 83 LEU A O 1
ATOM 638 N N . LEU A 1 84 ? 3.459 3.642 14.211 1.00 97.81 84 LEU A N 1
ATOM 639 C CA . LEU A 1 84 ? 2.176 3.148 14.717 1.00 97.81 84 LEU A CA 1
ATOM 640 C C . LEU A 1 84 ? 2.005 3.456 16.211 1.00 97.81 84 LEU A C 1
ATOM 642 O O . LEU A 1 84 ? 0.950 3.946 16.624 1.00 97.81 84 LEU A O 1
ATOM 646 N N . TYR A 1 85 ? 3.033 3.187 17.018 1.00 98.56 85 TYR A N 1
ATOM 647 C CA . TYR A 1 85 ? 2.979 3.462 18.451 1.00 98.56 85 TYR A CA 1
ATOM 648 C C . TYR A 1 85 ? 2.863 4.962 18.736 1.00 98.56 85 TYR A C 1
ATOM 650 O O . TYR A 1 85 ? 2.034 5.358 19.551 1.00 98.56 85 TYR A O 1
ATOM 658 N N . GLU A 1 86 ? 3.603 5.813 18.022 1.00 98.56 86 GLU A N 1
ATOM 659 C CA . GLU A 1 86 ? 3.514 7.270 18.173 1.00 98.56 86 GLU A CA 1
ATOM 660 C C . GLU A 1 86 ? 2.136 7.820 17.783 1.00 98.56 86 GLU A C 1
ATOM 662 O O . GLU A 1 86 ? 1.573 8.640 18.516 1.00 98.56 86 GLU A O 1
ATOM 667 N N . ASN A 1 87 ? 1.535 7.311 16.701 1.00 98.44 87 ASN A N 1
ATOM 668 C CA . ASN A 1 87 ? 0.151 7.622 16.333 1.00 98.44 87 ASN A CA 1
ATOM 669 C C . ASN A 1 87 ? -0.816 7.346 17.490 1.00 98.44 87 ASN A C 1
ATOM 671 O O . ASN A 1 87 ? -1.686 8.173 17.767 1.00 98.44 87 ASN A O 1
ATOM 675 N N . PHE A 1 88 ? -0.677 6.197 18.161 1.00 98.62 88 PHE A N 1
ATOM 676 C CA . PHE A 1 88 ? -1.517 5.794 19.292 1.00 98.62 88 PHE A CA 1
ATOM 677 C C . PHE A 1 88 ? -1.225 6.599 20.567 1.00 98.62 88 PHE A C 1
ATOM 679 O O . PHE A 1 88 ? -2.143 7.093 21.236 1.00 98.62 88 PHE A O 1
ATOM 686 N N . ARG A 1 89 ? 0.055 6.749 20.915 1.00 98.56 89 ARG A N 1
ATOM 687 C CA . ARG A 1 89 ? 0.519 7.404 22.140 1.00 98.56 89 ARG A CA 1
ATOM 688 C C . ARG A 1 89 ? 0.088 8.864 22.184 1.00 98.56 89 ARG A C 1
ATOM 690 O O . ARG A 1 89 ? -0.348 9.326 23.234 1.00 98.56 89 ARG A O 1
ATOM 697 N N . LEU A 1 90 ? 0.147 9.557 21.048 1.00 98.44 90 LEU A N 1
ATOM 698 C CA . LEU A 1 90 ? -0.218 10.969 20.934 1.00 98.44 90 LEU A CA 1
ATOM 699 C C . LEU A 1 90 ? -1.728 11.225 20.856 1.00 98.44 90 LEU A C 1
ATOM 701 O O . LEU A 1 90 ? -2.128 12.388 20.877 1.00 98.44 90 LEU A O 1
ATOM 705 N N . GLN A 1 91 ? -2.577 10.193 20.777 1.00 98.62 91 GLN A N 1
ATOM 706 C CA . GLN A 1 91 ? -4.021 10.422 20.812 1.00 98.62 91 GLN A CA 1
ATOM 707 C C . GLN A 1 91 ? -4.437 11.095 22.128 1.00 98.62 91 GLN A C 1
ATOM 709 O O . GLN A 1 91 ? -3.938 10.783 23.207 1.00 98.62 91 GLN A O 1
ATOM 714 N N . THR A 1 92 ? -5.388 12.012 22.024 1.00 98.31 92 THR A N 1
ATOM 715 C CA . THR A 1 92 ? -5.931 12.792 23.148 1.00 98.31 92 THR A CA 1
ATOM 716 C C . THR A 1 92 ? -7.144 12.131 23.799 1.00 98.31 92 THR A C 1
ATOM 718 O O . THR A 1 92 ? -7.520 12.498 24.908 1.00 98.31 92 THR A O 1
ATOM 721 N N . TYR A 1 93 ? -7.769 11.160 23.125 1.00 98.25 93 TYR A N 1
ATOM 722 C CA . TYR A 1 93 ? -8.930 10.452 23.654 1.00 98.25 93 TYR A CA 1
ATOM 723 C C . TYR A 1 93 ? -8.529 9.403 24.690 1.00 98.25 93 TYR A C 1
ATOM 725 O O . TYR A 1 93 ? -7.759 8.495 24.382 1.00 98.25 93 TYR A O 1
ATOM 733 N N . GLU A 1 94 ? -9.130 9.467 25.872 1.00 97.56 94 GLU A N 1
ATOM 734 C CA . GLU A 1 94 ? -9.074 8.419 26.890 1.00 97.56 94 GLU A CA 1
ATOM 735 C C . GLU A 1 94 ? -10.500 8.046 27.331 1.00 97.56 94 GLU A C 1
ATOM 737 O O . GLU A 1 94 ? -11.365 8.929 27.378 1.00 97.56 94 GLU A O 1
ATOM 742 N N . PRO A 1 95 ? -10.767 6.775 27.686 1.00 97.62 95 PRO A N 1
ATOM 743 C CA . PRO A 1 95 ? -9.817 5.658 27.744 1.00 97.62 95 PRO A CA 1
ATOM 744 C C . PRO A 1 95 ? -9.590 4.969 26.382 1.00 97.62 95 PRO A C 1
ATOM 746 O O . PRO A 1 95 ? -10.530 4.805 25.597 1.00 97.62 95 PRO A O 1
ATOM 749 N N . ARG A 1 96 ? -8.361 4.498 26.115 1.00 98.19 96 ARG A N 1
ATOM 750 C CA . ARG A 1 96 ? -8.021 3.705 24.909 1.00 98.19 96 ARG A CA 1
ATOM 751 C C . ARG A 1 96 ? -7.016 2.568 25.150 1.00 98.19 96 ARG A C 1
ATOM 753 O O . ARG A 1 96 ? -6.217 2.625 26.078 1.00 98.19 96 ARG A O 1
ATOM 760 N N . GLU A 1 97 ? -7.025 1.578 24.260 1.00 98.12 97 GLU A N 1
ATOM 761 C CA . GLU A 1 97 ? -6.032 0.491 24.163 1.00 98.12 97 GLU A CA 1
ATOM 762 C C . GLU A 1 97 ? -5.563 0.301 22.709 1.00 98.12 97 GLU A C 1
ATOM 764 O O . GLU A 1 97 ? -6.276 0.680 21.778 1.00 98.12 97 GLU A O 1
ATOM 769 N N . LEU A 1 98 ? -4.380 -0.282 22.508 1.00 98.56 98 LEU A N 1
ATOM 770 C CA . LEU A 1 98 ? -3.811 -0.631 21.205 1.00 98.56 98 LEU A CA 1
ATOM 771 C C . LEU A 1 98 ? -3.672 -2.150 21.094 1.00 98.56 98 LEU A C 1
ATOM 773 O O . LEU A 1 98 ? -2.854 -2.747 21.783 1.00 98.56 98 LEU A O 1
ATOM 777 N N . VAL A 1 99 ? -4.436 -2.774 20.205 1.00 98.31 99 VAL A N 1
ATOM 778 C CA . VAL A 1 99 ? -4.395 -4.211 19.921 1.00 98.31 99 VAL A CA 1
ATOM 779 C C . VAL A 1 99 ? -3.639 -4.446 18.623 1.00 98.31 99 VAL A C 1
ATOM 781 O O . VAL A 1 99 ? -4.059 -3.985 17.562 1.00 98.31 99 VAL A O 1
ATOM 784 N N . ILE A 1 100 ? -2.545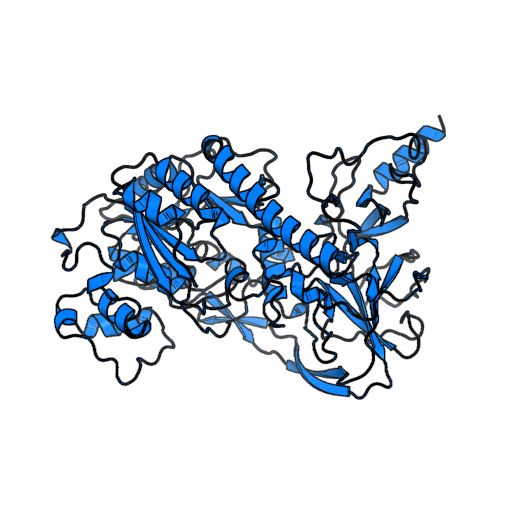 -5.198 18.699 1.00 98.31 100 ILE A N 1
ATOM 785 C CA . ILE A 1 100 ? -1.676 -5.495 17.560 1.00 98.31 100 ILE A CA 1
ATOM 786 C C . ILE A 1 100 ? -1.730 -6.991 17.278 1.00 98.31 100 ILE A C 1
ATOM 788 O O . ILE A 1 100 ? -1.323 -7.802 18.112 1.00 98.31 100 ILE A O 1
ATOM 792 N N . VAL A 1 101 ? -2.199 -7.338 16.083 1.00 97.19 101 VAL A N 1
ATOM 793 C CA . VAL A 1 101 ? -2.117 -8.686 15.515 1.00 97.19 101 VAL A CA 1
ATOM 794 C C . VAL A 1 101 ? -0.965 -8.697 14.521 1.00 97.19 101 VAL A C 1
ATOM 796 O O . VAL A 1 101 ? -1.063 -8.116 13.441 1.00 97.19 101 VAL A O 1
ATOM 799 N N . HIS A 1 102 ? 0.132 -9.334 14.912 1.00 94.81 102 HIS A N 1
ATOM 800 C CA . HIS A 1 102 ? 1.355 -9.440 14.129 1.00 94.81 102 HIS A CA 1
ATOM 801 C C . HIS A 1 102 ? 1.541 -10.878 13.644 1.00 94.81 102 HIS A C 1
ATOM 803 O O . HIS A 1 102 ? 1.556 -11.807 14.449 1.00 94.81 102 HIS A O 1
ATOM 809 N N . THR A 1 103 ? 1.688 -11.065 12.340 1.00 91.12 103 THR A N 1
ATOM 810 C CA . THR A 1 103 ? 1.973 -12.361 11.708 1.00 91.12 103 THR A CA 1
ATOM 811 C C . THR A 1 103 ? 3.347 -12.348 11.052 1.00 91.12 103 THR A C 1
ATOM 813 O O . THR A 1 103 ? 3.780 -11.331 10.524 1.00 91.12 103 THR A O 1
ATOM 816 N N . GLY A 1 104 ? 4.060 -13.466 11.091 1.00 88.56 104 GLY A N 1
ATOM 817 C CA . GLY A 1 104 ? 5.376 -13.552 10.465 1.00 88.56 104 GLY A CA 1
ATOM 818 C C . GLY A 1 104 ? 6.169 -14.762 10.928 1.00 88.56 104 GLY A C 1
ATOM 819 O O . GLY A 1 104 ? 5.616 -15.719 11.470 1.00 88.56 104 GLY A O 1
ATOM 820 N N . GLU A 1 105 ? 7.476 -14.708 10.722 1.00 87.00 105 GLU A N 1
ATOM 821 C CA . GLU A 1 105 ? 8.445 -15.697 11.181 1.00 87.00 105 GLU A CA 1
ATOM 822 C C . GLU A 1 105 ? 8.894 -15.421 12.617 1.00 87.00 105 GLU A C 1
ATOM 824 O O . GLU A 1 105 ? 9.073 -16.356 13.399 1.00 87.00 105 GLU A O 1
ATOM 829 N N . MET A 1 106 ? 9.042 -14.147 12.995 1.00 91.38 106 MET A N 1
ATOM 830 C CA . MET A 1 106 ? 9.579 -13.759 14.299 1.00 91.38 106 MET A CA 1
ATOM 831 C C . MET A 1 106 ? 8.725 -12.693 14.991 1.00 91.38 106 MET A C 1
ATOM 833 O O . MET A 1 106 ? 8.214 -11.778 14.350 1.00 91.38 106 MET A O 1
ATOM 837 N N . PRO A 1 107 ? 8.614 -12.714 16.329 1.00 95.88 107 PRO A N 1
ATOM 838 C CA . PRO A 1 107 ? 7.949 -11.634 17.035 1.00 95.88 107 PRO A CA 1
ATOM 839 C C . PRO A 1 107 ? 8.753 -10.323 16.932 1.00 95.88 107 PRO A C 1
ATOM 841 O O . PRO A 1 107 ? 9.974 -10.304 16.774 1.00 95.88 107 PRO A O 1
ATOM 844 N N . SER A 1 108 ? 8.043 -9.203 17.033 1.00 95.88 108 SER A N 1
ATOM 845 C CA . SER A 1 108 ? 8.583 -7.852 17.150 1.00 95.88 108 SER A CA 1
ATOM 846 C C . SER A 1 108 ? 9.199 -7.646 18.531 1.00 95.88 108 SER A C 1
ATOM 848 O O . SER A 1 108 ? 8.486 -7.724 19.531 1.00 95.88 108 SER A O 1
ATOM 850 N N . GLU A 1 109 ? 10.498 -7.368 18.607 1.00 97.44 109 GLU A N 1
ATOM 851 C CA . GLU A 1 109 ? 11.146 -6.962 19.864 1.00 97.44 109 GLU A CA 1
ATOM 852 C C . GLU A 1 109 ? 10.559 -5.639 20.371 1.00 97.44 109 GLU A C 1
ATOM 854 O O . GLU A 1 109 ? 10.153 -5.543 21.527 1.00 97.44 109 GLU A O 1
ATOM 859 N N . PHE A 1 110 ? 10.381 -4.671 19.466 1.00 97.81 110 PHE A N 1
ATOM 860 C CA . PHE A 1 110 ? 9.807 -3.363 19.778 1.00 97.81 110 PHE A CA 1
ATOM 861 C C . PHE A 1 110 ? 8.438 -3.469 20.466 1.00 97.81 110 PHE A C 1
ATOM 863 O O . PHE A 1 110 ? 8.222 -2.861 21.509 1.00 97.81 110 PHE A O 1
ATOM 870 N N . PHE A 1 111 ? 7.497 -4.253 19.928 1.00 98.12 111 PHE A N 1
ATOM 871 C CA . PHE A 1 111 ? 6.167 -4.348 20.545 1.00 98.12 111 PHE A CA 1
ATOM 872 C C . PHE A 1 111 ? 6.115 -5.236 21.785 1.00 98.12 111 PHE A C 1
ATOM 874 O O . PHE A 1 111 ? 5.222 -5.044 22.606 1.00 98.12 111 PHE A O 1
ATOM 881 N N . GLN A 1 112 ? 7.059 -6.163 21.960 1.00 98.12 112 GLN A N 1
ATOM 882 C CA . GLN A 1 112 ? 7.210 -6.858 23.239 1.00 98.12 112 GLN A CA 1
ATOM 883 C C . GLN A 1 112 ? 7.629 -5.878 24.337 1.00 98.12 112 GLN A C 1
ATOM 885 O O . GLN A 1 112 ? 7.019 -5.870 25.405 1.00 98.12 112 GLN A O 1
ATOM 890 N N . GLU A 1 113 ? 8.599 -5.008 24.048 1.00 98.31 113 GLU A N 1
ATOM 891 C CA . GLU A 1 113 ? 9.025 -3.939 24.954 1.00 98.31 113 GLU A CA 1
ATOM 892 C C . GLU A 1 113 ? 7.868 -2.973 25.251 1.00 98.31 113 GLU A C 1
ATOM 894 O O . GLU A 1 113 ? 7.520 -2.767 26.412 1.00 98.31 113 GLU A O 1
ATOM 899 N N . LYS A 1 114 ? 7.183 -2.450 24.223 1.00 98.44 114 LYS A N 1
ATOM 900 C CA . LYS A 1 114 ? 6.072 -1.505 24.440 1.00 98.44 114 LYS A CA 1
ATOM 901 C C . LYS A 1 114 ? 4.871 -2.117 25.151 1.00 98.44 114 LYS A C 1
ATOM 903 O O . LYS A 1 114 ? 4.235 -1.414 25.924 1.00 98.44 114 LYS A O 1
ATOM 908 N N . ALA A 1 115 ? 4.582 -3.404 24.963 1.00 97.56 115 ALA A N 1
ATOM 909 C CA . ALA A 1 115 ? 3.553 -4.093 25.744 1.00 97.56 115 ALA A CA 1
ATOM 910 C C . ALA A 1 115 ? 3.938 -4.275 27.224 1.00 97.56 115 ALA A C 1
ATOM 912 O O . ALA A 1 115 ? 3.054 -4.376 28.074 1.00 97.56 115 ALA A O 1
ATOM 913 N N . ALA A 1 116 ? 5.236 -4.314 27.547 1.00 97.69 116 ALA A N 1
ATOM 914 C CA . ALA A 1 116 ? 5.714 -4.338 28.928 1.00 97.69 116 ALA A CA 1
ATOM 915 C C . ALA A 1 116 ? 5.705 -2.939 29.576 1.00 97.69 116 ALA A C 1
ATOM 917 O O . ALA A 1 116 ? 5.442 -2.823 30.772 1.00 97.69 116 ALA A O 1
ATOM 918 N N . GLU A 1 117 ? 5.976 -1.886 28.798 1.00 98.44 117 GLU A N 1
ATOM 919 C CA . GLU A 1 117 ? 6.059 -0.495 29.272 1.00 98.44 117 GLU A CA 1
ATOM 920 C C . GLU A 1 117 ? 4.705 0.228 29.342 1.00 98.44 117 GLU A C 1
ATOM 922 O O . GLU A 1 117 ? 4.458 0.996 30.272 1.00 98.44 117 GLU A O 1
ATOM 927 N N . ASP A 1 118 ? 3.826 0.007 28.362 1.00 98.31 118 ASP A N 1
ATOM 928 C CA . ASP A 1 118 ? 2.509 0.634 28.261 1.00 98.31 118 ASP A CA 1
ATOM 929 C C . ASP A 1 118 ? 1.426 -0.443 28.354 1.00 98.31 118 ASP A C 1
ATOM 931 O O . ASP A 1 118 ? 1.152 -1.174 27.402 1.00 98.31 118 ASP A O 1
ATOM 935 N N . SER A 1 119 ? 0.762 -0.512 29.509 1.00 97.25 119 SER A N 1
ATOM 936 C CA . SER A 1 119 ? -0.284 -1.504 29.795 1.00 97.25 119 SER A CA 1
ATOM 937 C C . SER A 1 119 ? -1.510 -1.406 28.883 1.00 97.25 119 SER A C 1
ATOM 939 O O . SER A 1 119 ? -2.345 -2.313 28.877 1.00 97.25 119 SER A O 1
ATOM 941 N N . ARG A 1 120 ? -1.632 -0.325 28.102 1.00 97.62 120 ARG A N 1
ATOM 942 C CA . ARG A 1 120 ? -2.664 -0.166 27.074 1.00 97.62 120 ARG A CA 1
ATOM 943 C C . ARG A 1 120 ? -2.317 -0.910 25.783 1.00 97.62 120 ARG A C 1
ATOM 945 O O . ARG A 1 120 ? -3.188 -1.026 24.926 1.00 97.62 120 ARG A O 1
ATOM 952 N N . VAL A 1 121 ? -1.084 -1.388 25.608 1.00 98.31 121 VAL A N 1
ATOM 953 C CA . VAL A 1 121 ? -0.629 -2.105 24.408 1.00 98.31 121 VAL A CA 1
ATOM 954 C C . VAL A 1 121 ? -0.797 -3.614 24.595 1.00 98.31 121 VAL A C 1
ATOM 956 O O . VAL A 1 121 ? -0.156 -4.250 25.426 1.00 98.31 121 VAL A O 1
ATOM 959 N N . ILE A 1 122 ? -1.647 -4.211 23.764 1.00 97.88 122 ILE A N 1
ATOM 960 C CA . ILE A 1 122 ? -1.921 -5.645 23.703 1.00 97.88 122 ILE A CA 1
ATOM 961 C C . ILE A 1 122 ? -1.307 -6.189 22.414 1.00 97.88 122 ILE A C 1
ATOM 963 O O . ILE A 1 122 ? -1.892 -6.108 21.335 1.00 97.88 122 ILE A O 1
ATOM 967 N N . TYR A 1 123 ? -0.116 -6.766 22.532 1.00 97.94 123 TYR A N 1
ATOM 968 C CA . TYR A 1 123 ? 0.609 -7.352 21.408 1.00 97.94 123 TYR A CA 1
ATOM 969 C C . TYR A 1 123 ? 0.385 -8.868 21.320 1.00 97.94 123 TYR A C 1
ATOM 971 O O . TYR A 1 123 ? 0.546 -9.589 22.312 1.00 97.94 123 TYR A O 1
ATOM 979 N N . ARG A 1 124 ? 0.008 -9.367 20.137 1.00 97.56 124 ARG A N 1
ATOM 980 C CA . ARG A 1 124 ? -0.125 -10.799 19.837 1.00 97.56 124 ARG A CA 1
ATOM 981 C C . ARG A 1 124 ? 0.600 -11.148 18.548 1.00 97.56 124 ARG A C 1
ATOM 983 O O . ARG A 1 124 ? 0.321 -10.578 17.497 1.00 97.56 124 ARG A O 1
ATOM 990 N N . PHE A 1 125 ? 1.515 -12.104 18.664 1.00 96.44 125 PHE A N 1
ATOM 991 C CA . PHE A 1 125 ? 2.274 -12.648 17.550 1.00 96.44 125 PHE A CA 1
ATOM 992 C C . PHE A 1 125 ? 1.741 -14.022 17.155 1.00 96.44 125 PHE A C 1
ATOM 994 O O . PHE A 1 125 ? 1.509 -14.867 18.020 1.00 96.44 125 PHE A O 1
ATOM 1001 N N . PHE A 1 126 ? 1.610 -14.250 15.854 1.00 94.31 126 PHE A N 1
ATOM 1002 C CA . PHE A 1 126 ? 1.192 -15.515 15.274 1.00 94.31 126 PHE A CA 1
ATOM 1003 C C . PHE A 1 126 ? 2.246 -15.971 14.251 1.00 94.31 126 PHE A C 1
ATOM 1005 O O . PHE A 1 126 ? 2.461 -15.269 13.261 1.00 94.31 126 PHE A O 1
ATOM 1012 N N . PRO A 1 127 ? 2.901 -17.131 14.455 1.00 91.56 127 PRO A N 1
ATOM 1013 C CA . PRO A 1 127 ? 3.954 -17.630 13.571 1.00 91.56 127 PRO A CA 1
ATOM 1014 C C . PRO A 1 127 ? 3.362 -18.230 12.284 1.00 91.56 127 PRO A C 1
ATOM 1016 O O . PRO A 1 127 ? 3.355 -19.445 12.080 1.00 91.56 127 PRO A O 1
ATOM 1019 N N . VAL A 1 128 ? 2.793 -17.376 11.437 1.00 81.88 128 VAL A N 1
ATOM 1020 C CA . VAL A 1 128 ? 2.135 -17.747 10.181 1.00 81.88 128 VAL A CA 1
ATOM 1021 C C . VAL A 1 128 ? 3.017 -17.270 9.035 1.00 81.88 128 VAL A C 1
ATOM 1023 O O . VAL A 1 128 ? 3.030 -16.092 8.699 1.00 81.88 128 VAL A O 1
ATOM 1026 N N . THR A 1 129 ? 3.775 -18.196 8.446 1.00 61.81 129 THR A N 1
ATOM 1027 C CA . THR A 1 129 ? 4.807 -17.907 7.431 1.00 61.81 129 THR A CA 1
ATOM 1028 C C . THR A 1 129 ? 4.263 -17.702 6.017 1.00 61.81 129 THR A C 1
ATOM 1030 O O . THR A 1 129 ? 5.011 -17.367 5.103 1.00 61.81 129 THR A O 1
ATOM 1033 N N . ARG A 1 130 ? 2.963 -17.921 5.804 1.00 57.62 130 ARG A N 1
ATOM 1034 C CA . ARG A 1 130 ? 2.287 -17.630 4.538 1.00 57.62 130 ARG A CA 1
ATOM 1035 C C . ARG A 1 130 ? 1.169 -16.654 4.829 1.00 57.62 130 ARG A C 1
ATOM 1037 O O . ARG A 1 130 ? 0.164 -17.034 5.421 1.00 57.62 130 ARG A O 1
ATOM 1044 N N . GLU A 1 131 ? 1.384 -15.400 4.473 1.00 53.50 131 GLU A N 1
ATOM 1045 C CA . GLU A 1 131 ? 0.321 -14.414 4.373 1.00 53.50 131 GLU A CA 1
ATOM 1046 C C . GLU A 1 131 ? -0.327 -14.494 2.999 1.00 53.50 131 GLU A C 1
ATOM 1048 O O . GLU A 1 131 ? 0.326 -14.845 2.016 1.00 53.50 131 GLU A O 1
ATOM 1053 N N . ALA A 1 132 ? -1.614 -14.164 2.937 1.00 48.50 132 ALA A N 1
ATOM 1054 C CA . ALA A 1 132 ? -2.322 -14.052 1.679 1.00 48.50 132 ALA A CA 1
ATOM 1055 C C . ALA A 1 132 ? -1.606 -13.044 0.758 1.00 48.50 132 ALA A C 1
ATOM 1057 O O . ALA A 1 132 ? -1.556 -11.857 1.089 1.00 48.50 132 ALA A O 1
ATOM 1058 N N . PRO A 1 133 ? -1.066 -13.449 -0.407 1.00 45.47 133 PRO A N 1
ATOM 1059 C CA . PRO A 1 133 ? -0.657 -12.465 -1.400 1.00 45.47 133 PRO A CA 1
ATOM 1060 C C . PRO A 1 133 ? -1.931 -11.729 -1.832 1.00 45.47 133 PRO A C 1
ATOM 1062 O O . PRO A 1 133 ? -2.921 -12.383 -2.142 1.00 45.47 133 PRO A O 1
ATOM 1065 N N . GLY A 1 134 ? -1.973 -10.392 -1.817 1.00 40.66 134 GLY A N 1
ATOM 1066 C CA . GLY A 1 134 ? -3.213 -9.727 -2.248 1.00 40.66 134 GLY A CA 1
ATOM 1067 C C . GLY A 1 134 ? -3.431 -8.259 -1.925 1.00 40.66 134 GLY A C 1
ATOM 1068 O O . GLY A 1 134 ? -4.352 -7.672 -2.481 1.00 40.66 134 GLY A O 1
ATOM 1069 N N . SER A 1 135 ? -2.604 -7.619 -1.102 1.00 40.75 135 SER A N 1
ATOM 1070 C CA . SER A 1 135 ? -2.621 -6.156 -0.992 1.00 40.75 135 SER A CA 1
ATOM 1071 C C . SER A 1 135 ? -1.314 -5.593 -1.537 1.00 40.75 135 SER A C 1
ATOM 1073 O O . SER A 1 135 ? -0.268 -6.077 -1.109 1.00 40.75 135 SER A O 1
ATOM 1075 N N . PRO A 1 136 ? -1.318 -4.526 -2.366 1.00 42.41 136 PRO A N 1
ATOM 1076 C CA . PRO A 1 136 ? -0.105 -3.796 -2.749 1.00 42.41 136 PRO A CA 1
ATOM 1077 C C . PRO A 1 136 ? 0.689 -3.261 -1.554 1.00 42.41 136 PRO A C 1
ATOM 1079 O O . PRO A 1 136 ? 1.737 -2.679 -1.761 1.00 42.41 136 PRO A O 1
ATOM 1082 N N . ARG A 1 137 ? 0.157 -3.370 -0.325 1.00 44.31 137 ARG A N 1
ATOM 1083 C CA . ARG A 1 137 ? 0.820 -3.010 0.936 1.00 44.31 137 ARG A CA 1
ATOM 1084 C C . ARG A 1 137 ? 1.443 -4.192 1.686 1.00 44.31 137 ARG A C 1
ATOM 1086 O O . ARG A 1 137 ? 2.224 -3.943 2.593 1.00 44.31 137 ARG A O 1
ATOM 1093 N N . LEU A 1 138 ? 1.068 -5.430 1.352 1.00 41.53 138 LEU A N 1
ATOM 1094 C CA . LEU A 1 138 ? 1.452 -6.661 2.069 1.00 41.53 138 LEU A CA 1
ATOM 1095 C C . LEU A 1 138 ? 2.406 -7.551 1.250 1.00 41.53 138 LEU A C 1
ATOM 1097 O O . LEU A 1 138 ? 2.902 -8.559 1.734 1.00 41.53 138 LEU A O 1
ATOM 1101 N N . VAL A 1 139 ? 2.712 -7.200 -0.005 1.00 47.31 139 VAL A N 1
ATOM 1102 C CA . VAL A 1 139 ? 3.558 -8.057 -0.860 1.00 47.31 139 VAL A CA 1
ATOM 1103 C C . VAL A 1 139 ? 5.044 -8.046 -0.448 1.00 47.31 139 VAL A C 1
ATOM 1105 O O . VAL A 1 139 ? 5.805 -8.891 -0.911 1.00 47.31 139 VAL A O 1
ATOM 1108 N N . ASP A 1 140 ? 5.444 -7.169 0.482 1.00 46.91 140 ASP A N 1
ATOM 1109 C CA . ASP A 1 140 ? 6.756 -7.185 1.160 1.00 46.91 140 ASP A CA 1
ATOM 1110 C C . ASP A 1 140 ? 7.052 -8.529 1.877 1.00 46.91 140 ASP A C 1
ATOM 1112 O O . ASP A 1 140 ? 8.197 -8.813 2.222 1.00 46.91 140 ASP A O 1
ATOM 1116 N N . GLU A 1 141 ? 6.031 -9.353 2.132 1.00 48.09 141 GLU A N 1
ATOM 1117 C CA . GLU A 1 141 ? 6.068 -10.427 3.137 1.00 48.09 141 GLU A CA 1
ATOM 1118 C C . GLU A 1 141 ? 6.355 -11.828 2.590 1.00 48.09 141 GLU A C 1
ATOM 1120 O O . GLU A 1 141 ? 6.736 -12.713 3.350 1.00 48.09 141 GLU A O 1
ATOM 1125 N N . THR A 1 142 ? 6.182 -12.063 1.287 1.00 44.19 142 THR A N 1
ATOM 1126 C CA . THR A 1 142 ? 6.342 -13.407 0.683 1.00 44.19 142 THR A CA 1
ATOM 1127 C C . THR A 1 142 ? 7.660 -13.593 -0.063 1.00 44.19 142 THR A C 1
ATOM 1129 O O . THR A 1 142 ? 7.929 -14.662 -0.611 1.00 44.19 142 THR A O 1
ATOM 1132 N N . MET A 1 143 ? 8.508 -12.570 -0.086 1.00 44.94 143 MET A N 1
ATOM 1133 C CA . MET A 1 143 ? 9.595 -12.475 -1.044 1.00 44.94 143 MET A CA 1
ATOM 1134 C C . MET A 1 143 ? 10.965 -12.441 -0.370 1.00 44.94 143 MET A C 1
ATOM 1136 O O . MET A 1 143 ? 11.266 -11.589 0.464 1.00 44.94 143 MET A O 1
ATOM 1140 N N . LYS A 1 144 ? 11.844 -13.333 -0.842 1.00 57.72 144 LYS A N 1
ATOM 1141 C CA . LYS A 1 144 ? 13.298 -13.103 -0.873 1.00 57.72 144 LYS A CA 1
ATOM 1142 C C . LYS A 1 144 ? 13.566 -11.663 -1.333 1.00 57.72 144 LYS A C 1
ATOM 1144 O O . LYS A 1 144 ? 12.754 -11.136 -2.086 1.00 57.72 144 LYS A O 1
ATOM 1149 N N . ASN A 1 145 ? 14.691 -11.067 -0.912 1.00 68.94 145 ASN A N 1
ATOM 1150 C CA . ASN A 1 145 ? 15.134 -9.712 -1.288 1.00 68.94 145 ASN A CA 1
ATOM 1151 C C . ASN A 1 145 ? 14.529 -9.282 -2.644 1.00 68.94 145 ASN A C 1
ATOM 1153 O O . ASN A 1 145 ? 14.900 -9.878 -3.655 1.00 68.94 145 ASN A O 1
ATOM 1157 N N . PRO A 1 146 ? 13.588 -8.317 -2.695 1.00 65.69 146 PRO A N 1
ATOM 1158 C CA . PRO A 1 146 ? 12.855 -8.007 -3.923 1.00 65.69 146 PRO A CA 1
ATOM 1159 C C . PRO A 1 146 ? 13.792 -7.561 -5.050 1.00 65.69 146 PRO A C 1
ATOM 1161 O O . PRO A 1 146 ? 13.494 -7.766 -6.224 1.00 65.69 146 PRO A O 1
ATOM 1164 N N . MET A 1 147 ? 14.970 -7.036 -4.704 1.00 77.56 147 MET A N 1
ATOM 1165 C CA . MET A 1 147 ? 15.999 -6.673 -5.672 1.00 77.56 147 MET A CA 1
ATOM 1166 C C . MET A 1 147 ? 16.686 -7.891 -6.308 1.00 77.56 147 MET A C 1
ATOM 1168 O O . MET A 1 147 ? 17.269 -7.759 -7.377 1.00 77.56 147 MET A O 1
ATOM 1172 N N . ALA A 1 148 ? 16.572 -9.090 -5.726 1.00 77.56 148 ALA A N 1
ATOM 1173 C CA . ALA A 1 148 ? 17.110 -10.332 -6.283 1.00 77.56 148 ALA A CA 1
ATOM 1174 C C . ALA A 1 148 ? 16.377 -10.804 -7.550 1.00 77.56 148 ALA A C 1
ATOM 1176 O O . ALA A 1 148 ? 16.844 -11.737 -8.200 1.00 77.56 148 ALA A O 1
ATOM 1177 N N . ALA A 1 149 ? 15.265 -10.167 -7.940 1.00 77.62 149 ALA A N 1
ATOM 1178 C CA . ALA A 1 149 ? 14.634 -10.411 -9.239 1.00 77.62 149 ALA A CA 1
ATOM 1179 C C . ALA A 1 149 ? 15.628 -10.223 -10.400 1.00 77.62 149 ALA A C 1
ATOM 1181 O O . ALA A 1 149 ? 15.573 -10.954 -11.381 1.00 77.62 149 ALA A O 1
ATOM 1182 N N . VAL A 1 150 ? 16.592 -9.306 -10.256 1.00 82.75 150 VAL A N 1
ATOM 1183 C CA . VAL A 1 150 ? 17.645 -9.065 -11.253 1.00 82.75 150 VAL A CA 1
ATOM 1184 C C . VAL A 1 150 ? 18.597 -10.249 -11.456 1.00 82.75 150 VAL A C 1
ATOM 1186 O O . VAL A 1 150 ? 19.245 -10.345 -12.495 1.00 82.75 150 VAL A O 1
ATOM 1189 N N . LEU A 1 151 ? 18.691 -11.140 -10.466 1.00 85.06 151 LEU A N 1
ATOM 1190 C CA . LEU A 1 151 ? 19.583 -12.301 -10.479 1.00 85.06 151 LEU A CA 1
ATOM 1191 C C . LEU A 1 151 ? 18.952 -13.523 -11.148 1.00 85.06 151 LEU A C 1
ATOM 1193 O O . LEU A 1 151 ? 19.627 -14.531 -11.346 1.00 85.06 151 LEU A O 1
ATOM 1197 N N . GLN A 1 152 ? 17.657 -13.465 -11.447 1.00 82.12 152 GLN A N 1
ATOM 1198 C CA . GLN A 1 152 ? 16.943 -14.580 -12.046 1.00 82.12 152 GLN A CA 1
ATOM 1199 C C . GLN A 1 152 ? 17.138 -14.590 -13.554 1.00 82.12 152 GLN A C 1
ATOM 1201 O O . GLN A 1 152 ? 17.210 -13.542 -14.197 1.00 82.12 152 GLN A O 1
ATOM 1206 N N . ASP A 1 153 ? 17.215 -15.796 -14.112 1.00 82.56 153 ASP A N 1
ATOM 1207 C CA . ASP A 1 153 ? 17.168 -15.961 -15.554 1.00 82.56 153 ASP A CA 1
ATOM 1208 C C . ASP A 1 153 ? 15.790 -15.551 -16.070 1.00 82.56 153 ASP A C 1
ATOM 1210 O O . ASP A 1 153 ? 14.757 -15.907 -15.497 1.00 82.56 153 ASP A O 1
ATOM 1214 N N . ASP A 1 154 ? 15.786 -14.813 -17.175 1.00 84.31 154 ASP A N 1
ATOM 1215 C CA . ASP A 1 154 ? 14.547 -14.447 -17.838 1.00 84.31 154 ASP A CA 1
ATOM 1216 C C . ASP A 1 154 ? 13.825 -15.700 -18.338 1.00 84.31 154 ASP A C 1
ATOM 1218 O O . ASP A 1 154 ? 14.435 -16.610 -18.907 1.00 84.31 154 ASP A O 1
ATOM 1222 N N . VAL A 1 155 ? 12.502 -15.712 -18.200 1.00 84.56 155 VAL A N 1
ATOM 1223 C CA . VAL A 1 155 ? 11.653 -16.790 -18.705 1.00 84.56 155 VAL A CA 1
ATOM 1224 C C . VAL A 1 155 ? 11.055 -16.352 -20.052 1.00 84.56 155 VAL A C 1
ATOM 1226 O O . VAL A 1 155 ? 10.226 -15.442 -20.080 1.00 84.56 155 VAL A O 1
ATOM 1229 N N . PRO A 1 156 ? 11.425 -16.971 -21.196 1.00 84.50 156 PRO A N 1
ATOM 1230 C CA . PRO A 1 156 ? 10.927 -16.568 -22.520 1.00 84.50 156 PRO A CA 1
ATOM 1231 C C . PRO A 1 156 ? 9.397 -16.562 -22.647 1.00 84.50 156 PRO A C 1
ATOM 1233 O O . PRO A 1 156 ? 8.825 -15.666 -23.278 1.00 84.50 156 PRO A O 1
ATOM 1236 N N . SER A 1 157 ? 8.734 -17.513 -21.986 1.00 82.75 157 SER A N 1
ATOM 1237 C CA . SER A 1 157 ? 7.275 -17.642 -21.960 1.00 82.75 157 SER A CA 1
ATOM 1238 C C . SER A 1 157 ? 6.577 -16.658 -21.016 1.00 82.75 157 SER A C 1
ATOM 1240 O O . SER A 1 157 ? 5.352 -16.540 -21.055 1.00 82.75 157 SER A O 1
ATOM 1242 N N . GLU A 1 158 ? 7.324 -15.917 -20.192 1.00 82.50 158 GLU A N 1
ATOM 1243 C CA . GLU A 1 158 ? 6.761 -14.916 -19.293 1.00 82.50 158 GLU A CA 1
ATOM 1244 C C . GLU A 1 158 ? 6.384 -13.661 -20.087 1.00 82.50 158 GLU A C 1
ATOM 1246 O O . GLU A 1 158 ? 7.232 -12.878 -20.525 1.00 82.50 158 GLU A O 1
ATOM 1251 N N . VAL A 1 159 ? 5.082 -13.489 -20.296 1.00 78.50 159 VAL A N 1
ATOM 1252 C CA . VAL A 1 159 ? 4.467 -12.303 -20.897 1.00 78.50 159 VAL A CA 1
ATOM 1253 C C . VAL A 1 159 ? 3.208 -11.928 -20.127 1.00 78.50 159 VAL A C 1
ATOM 1255 O O . VAL A 1 159 ? 2.552 -12.795 -19.549 1.00 78.50 159 VAL A O 1
ATOM 1258 N N . MET A 1 160 ? 2.834 -10.647 -20.139 1.00 72.44 160 MET A N 1
ATOM 1259 C CA . MET A 1 160 ? 1.655 -10.153 -19.412 1.00 72.44 160 MET A CA 1
ATOM 1260 C C . MET A 1 160 ? 0.886 -9.118 -20.227 1.00 72.44 160 MET A C 1
ATOM 1262 O O . MET A 1 160 ? 1.494 -8.239 -20.823 1.00 72.44 160 MET A O 1
ATOM 1266 N N . HIS A 1 161 ? -0.444 -9.154 -20.252 1.00 66.50 161 HIS A N 1
ATOM 1267 C CA . HIS A 1 161 ? -1.210 -8.082 -20.894 1.00 66.50 161 HIS A CA 1
ATOM 1268 C C . HIS A 1 161 ? -1.311 -6.848 -20.001 1.00 66.50 161 HIS A C 1
ATOM 1270 O O . HIS A 1 161 ? -1.853 -6.910 -18.900 1.00 66.50 161 HIS A O 1
ATOM 1276 N N . TRP A 1 162 ? -0.834 -5.714 -20.515 1.00 58.59 162 TRP A N 1
ATOM 1277 C CA . TRP A 1 162 ? -0.844 -4.439 -19.802 1.00 58.59 162 TRP A CA 1
ATOM 1278 C C . TRP A 1 162 ? -2.272 -3.905 -19.576 1.00 58.59 162 TRP A C 1
ATOM 1280 O O . TRP A 1 162 ? -2.628 -3.516 -18.469 1.00 58.59 162 TRP A O 1
ATOM 1290 N N . GLU A 1 163 ? -3.134 -3.981 -20.596 1.00 55.56 163 GLU A N 1
ATOM 1291 C CA . GLU A 1 163 ? -4.536 -3.509 -20.557 1.00 55.56 163 GLU A CA 1
ATOM 1292 C C . GLU A 1 163 ? -5.490 -4.388 -19.722 1.00 55.56 163 GLU A C 1
ATOM 1294 O O . GLU A 1 163 ? -6.679 -4.088 -19.569 1.00 55.56 163 GLU A O 1
ATOM 1299 N N . GLU A 1 164 ? -5.017 -5.524 -19.217 1.00 52.50 164 GLU A N 1
ATOM 1300 C CA . GLU A 1 164 ? -5.819 -6.404 -18.364 1.00 52.50 164 GLU A CA 1
ATOM 1301 C C . GLU A 1 164 ? -5.723 -6.060 -16.895 1.00 52.50 164 GLU A C 1
ATOM 1303 O O . GLU A 1 164 ? -6.503 -6.586 -16.097 1.00 52.50 164 GLU A O 1
ATOM 1308 N N . GLY A 1 165 ? -4.818 -5.150 -16.552 1.00 50.22 165 GLY A N 1
ATOM 1309 C CA . GLY A 1 165 ? -4.728 -4.683 -15.203 1.00 50.22 165 GLY A CA 1
ATOM 1310 C C . GLY A 1 165 ? -5.887 -3.754 -14.857 1.00 50.22 165 GLY A C 1
ATOM 1311 O O . GLY A 1 165 ? -6.027 -2.686 -15.445 1.00 50.22 165 GLY A O 1
ATOM 1312 N N . SER A 1 166 ? -6.728 -4.143 -13.903 1.00 50.44 166 SER A N 1
ATOM 1313 C CA . SER A 1 166 ? -7.556 -3.178 -13.190 1.00 50.44 166 SER A CA 1
ATOM 1314 C C . SER A 1 166 ? -6.969 -2.999 -11.809 1.00 50.44 166 SER A C 1
ATOM 1316 O O . SER A 1 166 ? -6.737 -4.008 -11.130 1.00 50.44 166 SER A O 1
ATOM 1318 N N . PRO A 1 167 ? -6.837 -1.749 -11.332 1.00 50.75 167 PRO A N 1
ATOM 1319 C CA . PRO A 1 167 ? -6.503 -1.514 -9.943 1.00 50.75 167 PRO A CA 1
ATOM 1320 C C . PRO A 1 167 ? -7.501 -2.153 -8.960 1.00 50.75 167 PRO A C 1
ATOM 1322 O O . PRO A 1 167 ? -7.282 -2.083 -7.763 1.00 50.75 167 PRO A O 1
ATOM 1325 N N . PHE A 1 168 ? -8.581 -2.774 -9.444 1.00 55.06 168 PHE A N 1
ATOM 1326 C CA . PHE A 1 168 ? -9.736 -3.239 -8.687 1.00 55.06 168 PHE A CA 1
ATOM 1327 C C . PHE A 1 168 ? -10.100 -4.718 -8.895 1.00 55.06 168 PHE A C 1
ATOM 1329 O O . PHE A 1 168 ? -11.122 -5.171 -8.384 1.00 55.06 168 PHE A O 1
ATOM 1336 N N . GLY A 1 169 ? -9.352 -5.446 -9.729 1.00 50.22 169 GLY A N 1
ATOM 1337 C CA . GLY A 1 169 ? -9.924 -6.567 -10.484 1.00 50.22 169 GLY A CA 1
ATOM 1338 C C . GLY A 1 169 ? -9.328 -7.960 -10.295 1.00 50.22 169 GLY A C 1
ATOM 1339 O O . GLY A 1 169 ? -9.760 -8.887 -10.975 1.00 50.22 169 GLY A O 1
ATOM 1340 N N . THR A 1 170 ? -8.338 -8.161 -9.426 1.00 53.38 170 THR A N 1
ATOM 1341 C CA . THR A 1 170 ? -7.721 -9.493 -9.269 1.00 53.38 170 THR A CA 1
ATOM 1342 C C . THR A 1 170 ? -8.000 -10.100 -7.905 1.00 53.38 170 THR A C 1
ATOM 1344 O O . THR A 1 170 ? -7.493 -9.623 -6.892 1.00 53.38 170 THR A O 1
ATOM 1347 N N . GLU A 1 171 ? -8.783 -11.185 -7.910 1.00 49.47 171 GLU A N 1
ATOM 1348 C CA . GLU A 1 171 ? -8.824 -12.162 -6.817 1.00 49.47 171 GLU A CA 1
ATOM 1349 C C . GLU A 1 171 ? -7.464 -12.855 -6.817 1.00 49.47 171 GLU A C 1
ATOM 1351 O O . GLU A 1 171 ? -7.078 -13.495 -7.798 1.00 49.47 171 GLU A O 1
ATOM 1356 N N . VAL A 1 172 ? -6.701 -12.664 -5.745 1.00 51.38 172 VAL A N 1
ATOM 1357 C CA . VAL A 1 172 ? -5.456 -13.397 -5.555 1.00 51.38 172 VAL A CA 1
ATOM 1358 C C . VAL A 1 172 ? -5.803 -14.638 -4.747 1.00 51.38 172 VAL A C 1
ATOM 1360 O O . VAL A 1 172 ? -6.378 -14.543 -3.666 1.00 51.38 172 VAL A O 1
ATOM 1363 N N . ALA A 1 173 ? -5.528 -15.816 -5.307 1.00 44.69 173 ALA A N 1
ATOM 1364 C CA . ALA A 1 173 ? -5.743 -17.071 -4.603 1.00 44.69 173 ALA A CA 1
ATOM 1365 C C . ALA A 1 173 ? -4.843 -17.105 -3.358 1.00 44.69 173 ALA A C 1
ATOM 1367 O O . ALA A 1 173 ? -3.623 -16.973 -3.450 1.00 44.69 173 ALA A O 1
ATOM 1368 N N . VAL A 1 174 ? -5.463 -17.249 -2.190 1.00 53.66 174 VAL A N 1
ATOM 1369 C CA . VAL A 1 174 ? -4.810 -17.023 -0.901 1.00 53.66 174 VAL A CA 1
ATOM 1370 C C . VAL A 1 174 ? -4.185 -18.309 -0.359 1.00 53.66 174 VAL A C 1
ATOM 1372 O O . VAL A 1 174 ? -4.886 -19.285 -0.094 1.00 53.66 174 VAL A O 1
ATOM 1375 N N . MET A 1 175 ? -2.874 -18.283 -0.106 1.00 56.38 175 MET A N 1
ATOM 1376 C CA . MET A 1 175 ? -2.240 -19.125 0.912 1.00 56.38 175 MET A CA 1
ATOM 1377 C C . MET A 1 175 ? -1.907 -18.238 2.114 1.00 56.38 175 MET A C 1
ATOM 1379 O O . MET A 1 175 ? -0.901 -17.548 2.071 1.00 56.38 175 MET A O 1
ATOM 1383 N N . GLY A 1 176 ? -2.737 -18.230 3.164 1.00 73.94 176 GLY A N 1
ATOM 1384 C CA . GLY A 1 176 ? -2.445 -17.476 4.387 1.00 73.94 176 GLY A CA 1
ATOM 1385 C C . GLY A 1 176 ? -3.629 -16.812 5.076 1.00 73.94 176 GLY A C 1
ATOM 1386 O O . GLY A 1 176 ? -4.774 -17.006 4.679 1.00 73.94 176 GLY A O 1
ATOM 1387 N N . TRP A 1 177 ? -3.348 -16.031 6.124 1.00 85.00 177 TRP A N 1
ATOM 1388 C CA . TRP A 1 177 ? -4.355 -15.188 6.778 1.00 85.00 177 TRP A CA 1
ATOM 1389 C C . TRP A 1 177 ? -4.545 -13.888 6.002 1.00 85.00 177 TRP A C 1
ATOM 1391 O O . TRP A 1 177 ? -3.574 -13.169 5.773 1.00 85.00 177 TRP A O 1
ATOM 1401 N N . THR A 1 178 ? -5.789 -13.566 5.645 1.00 83.81 178 THR A N 1
ATOM 1402 C CA . THR A 1 178 ? -6.104 -12.298 4.973 1.00 83.81 178 THR A CA 1
ATOM 1403 C C . THR A 1 178 ? -6.083 -11.114 5.938 1.00 83.81 178 THR A C 1
ATOM 1405 O O . THR A 1 178 ? -6.229 -11.286 7.158 1.00 83.81 178 THR A O 1
ATOM 1408 N N . LYS A 1 179 ? -6.011 -9.878 5.419 1.00 85.19 179 LYS A N 1
ATOM 1409 C CA . LYS A 1 179 ? -6.179 -8.666 6.246 1.00 85.19 179 LYS A CA 1
ATOM 1410 C C . LYS A 1 179 ? -7.514 -8.691 6.997 1.00 85.19 179 LYS A C 1
ATOM 1412 O O . LYS A 1 179 ? -7.577 -8.311 8.167 1.00 85.19 179 LYS A O 1
ATOM 1417 N N . GLY A 1 180 ? -8.577 -9.169 6.351 1.00 89.88 180 GLY A N 1
ATOM 1418 C CA . GLY A 1 180 ? -9.897 -9.307 6.963 1.00 89.88 180 GLY A CA 1
ATOM 1419 C C . GLY A 1 180 ? -9.924 -10.283 8.138 1.00 89.88 180 GLY A C 1
ATOM 1420 O O . GLY A 1 180 ? -10.445 -9.948 9.205 1.00 89.88 180 GLY A O 1
ATOM 1421 N N . LEU A 1 181 ? -9.300 -11.457 7.994 1.00 91.69 181 LEU A N 1
ATOM 1422 C CA . LEU A 1 181 ? -9.185 -12.429 9.083 1.00 91.69 181 LEU A CA 1
ATOM 1423 C C . LEU A 1 181 ? -8.405 -11.862 10.272 1.00 91.69 181 LEU A C 1
ATOM 1425 O O . LEU A 1 181 ? -8.885 -11.935 11.405 1.00 91.69 181 LEU A O 1
ATOM 1429 N N . LYS A 1 182 ? -7.259 -11.215 10.026 1.00 93.25 182 LYS A N 1
ATOM 1430 C CA . LYS A 1 182 ? -6.474 -10.562 11.086 1.00 93.25 182 LYS A CA 1
ATOM 1431 C C . LYS A 1 182 ? -7.271 -9.482 11.818 1.00 93.25 182 LYS A C 1
ATOM 1433 O O . LYS A 1 182 ? -7.232 -9.420 13.046 1.00 93.25 182 LYS A O 1
ATOM 1438 N N . ARG A 1 183 ? -8.056 -8.670 11.098 1.00 94.81 183 ARG A N 1
ATOM 1439 C CA . ARG A 1 183 ? -8.933 -7.656 11.711 1.00 94.81 183 ARG A CA 1
ATOM 1440 C C . ARG A 1 183 ? -9.987 -8.282 12.611 1.00 94.81 183 ARG A C 1
ATOM 1442 O O . ARG A 1 183 ? -10.255 -7.758 13.691 1.00 94.81 183 ARG A O 1
ATOM 1449 N N . ASN A 1 184 ? -10.567 -9.405 12.198 1.00 96.69 184 ASN A N 1
ATOM 1450 C CA . ASN A 1 184 ? -11.512 -10.138 13.034 1.00 96.69 184 ASN A CA 1
ATOM 1451 C C . ASN A 1 184 ? -10.842 -10.721 14.287 1.00 96.69 184 ASN A C 1
ATOM 1453 O O . ASN A 1 184 ? -11.428 -10.644 15.365 1.00 96.69 184 ASN A O 1
ATOM 1457 N N . ILE A 1 185 ? -9.611 -11.232 14.176 1.00 96.00 185 ILE A N 1
ATOM 1458 C CA . ILE A 1 185 ? -8.803 -11.668 15.327 1.00 96.00 185 ILE A CA 1
ATOM 1459 C C . ILE A 1 185 ? -8.564 -10.495 16.287 1.00 96.00 185 ILE A C 1
ATOM 1461 O O . ILE A 1 185 ? -8.826 -10.619 17.484 1.00 96.00 185 ILE A O 1
ATOM 1465 N N . ALA A 1 186 ? -8.161 -9.330 15.769 1.00 96.81 186 ALA A N 1
ATOM 1466 C CA . ALA A 1 186 ? -7.965 -8.122 16.570 1.00 96.81 186 ALA A CA 1
ATOM 1467 C C . ALA A 1 186 ? -9.262 -7.701 17.286 1.00 96.81 186 ALA A C 1
ATOM 1469 O O . ALA A 1 186 ? -9.244 -7.385 18.475 1.00 96.81 186 ALA A O 1
ATOM 1470 N N . CYS A 1 187 ? -10.408 -7.780 16.601 1.00 96.31 187 CYS A N 1
ATOM 1471 C CA . CYS A 1 187 ? -11.719 -7.525 17.201 1.00 96.31 187 CYS A CA 1
ATOM 1472 C C . CYS A 1 187 ? -12.077 -8.531 18.306 1.00 96.31 187 CYS A C 1
ATOM 1474 O O . CYS A 1 187 ? -12.770 -8.164 19.255 1.00 96.31 187 CYS A O 1
ATOM 1476 N N . CYS A 1 188 ? -11.629 -9.784 18.222 1.00 95.31 188 CYS A N 1
ATOM 1477 C CA . CYS A 1 188 ? -11.812 -10.754 19.303 1.00 95.31 188 CYS A CA 1
ATOM 1478 C C . CYS A 1 188 ? -10.938 -10.461 20.526 1.00 95.31 188 CYS A C 1
ATOM 1480 O O . CYS A 1 188 ? -11.393 -10.671 21.644 1.00 95.31 188 CYS A O 1
ATOM 1482 N N . ILE A 1 189 ? -9.711 -9.976 20.325 1.00 95.69 189 ILE A N 1
ATOM 1483 C CA . ILE A 1 189 ? -8.776 -9.655 21.416 1.00 95.69 189 ILE A CA 1
ATOM 1484 C C . ILE A 1 189 ? -9.179 -8.366 22.146 1.00 95.69 189 ILE A C 1
ATOM 1486 O O . ILE A 1 189 ? -9.018 -8.268 23.361 1.00 95.69 189 ILE A O 1
ATOM 1490 N N . ALA A 1 190 ? -9.703 -7.387 21.409 1.00 95.56 190 ALA A N 1
ATOM 1491 C CA . ALA A 1 190 ? -10.104 -6.085 21.926 1.00 95.56 190 ALA A CA 1
ATOM 1492 C C . ALA A 1 190 ? -11.108 -6.162 23.091 1.00 95.56 190 ALA A C 1
ATOM 1494 O O . ALA A 1 190 ? -11.983 -7.025 23.133 1.00 95.56 190 ALA A O 1
ATOM 1495 N N . THR A 1 191 ? -11.076 -5.196 24.003 1.00 95.00 191 THR A N 1
ATOM 1496 C CA . THR A 1 191 ? -12.007 -5.105 25.145 1.00 95.00 191 THR A CA 1
ATOM 1497 C C . THR A 1 191 ? -12.942 -3.893 25.071 1.00 95.00 191 THR A C 1
ATOM 1499 O O . THR A 1 191 ? -13.948 -3.825 25.785 1.00 95.00 191 THR A O 1
ATOM 1502 N N . GLY A 1 192 ? -12.666 -2.968 24.152 1.00 94.81 192 GLY A N 1
ATOM 1503 C CA . GLY A 1 192 ? -13.424 -1.750 23.921 1.00 94.81 192 GLY A CA 1
ATOM 1504 C C . GLY A 1 192 ? -14.834 -1.978 23.383 1.00 94.81 192 GLY A C 1
ATOM 1505 O O . GLY A 1 192 ? -15.165 -2.983 22.739 1.00 94.81 192 GLY A O 1
ATOM 1506 N N . THR A 1 193 ? -15.685 -0.991 23.654 1.00 95.38 193 THR A N 1
ATOM 1507 C CA . THR A 1 193 ? -17.050 -0.910 23.107 1.00 95.38 193 THR A CA 1
ATOM 1508 C C . THR A 1 193 ? -17.083 -0.187 21.759 1.00 95.38 193 THR A C 1
ATOM 1510 O O . THR A 1 193 ? -18.027 -0.378 20.984 1.00 95.38 193 THR A O 1
ATOM 1513 N N . VAL A 1 194 ? -16.030 0.577 21.460 1.00 97.00 194 VAL A N 1
ATOM 1514 C CA . VAL A 1 194 ? -15.766 1.242 20.182 1.00 97.00 194 VAL A CA 1
ATOM 1515 C C . VAL A 1 194 ? -14.457 0.699 19.609 1.00 97.00 194 VAL A C 1
ATOM 1517 O O . VAL A 1 194 ? -13.502 0.474 20.348 1.00 97.00 194 VAL A O 1
ATOM 1520 N N . MET A 1 195 ? -14.423 0.493 18.298 1.00 98.00 195 MET A N 1
ATOM 1521 C CA . MET A 1 195 ? -13.260 0.038 17.541 1.00 98.00 195 MET A CA 1
ATOM 1522 C C . MET A 1 195 ? -12.791 1.144 16.609 1.00 98.00 195 MET A C 1
ATOM 1524 O O . MET A 1 195 ? -13.624 1.796 15.980 1.00 98.00 195 MET A O 1
ATOM 1528 N N . ALA A 1 196 ? -11.481 1.309 16.479 1.00 98.25 196 ALA A N 1
ATOM 1529 C CA . ALA A 1 196 ? -10.850 2.144 15.463 1.00 98.25 196 ALA A CA 1
ATOM 1530 C C . ALA A 1 196 ? -9.714 1.356 14.800 1.00 98.25 196 ALA A C 1
ATOM 1532 O O . ALA A 1 196 ? -9.030 0.608 15.488 1.00 98.25 196 ALA A O 1
ATOM 1533 N N . HIS A 1 197 ? -9.488 1.504 13.495 1.00 97.06 197 HIS A N 1
ATOM 1534 C CA . HIS A 1 197 ? -8.372 0.831 12.806 1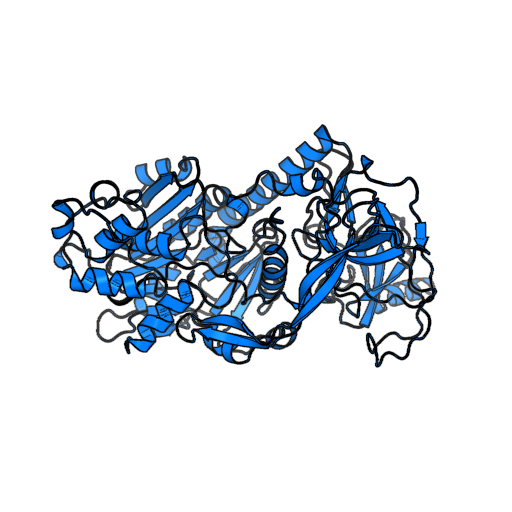.00 97.06 197 HIS A CA 1
ATOM 1535 C C . HIS A 1 197 ? -7.225 1.789 12.563 1.00 97.06 197 HIS A C 1
ATOM 1537 O O . HIS A 1 197 ? -7.445 2.839 11.967 1.00 97.06 197 HIS A O 1
ATOM 1543 N N . PHE A 1 198 ? -6.016 1.407 12.973 1.00 97.19 198 PHE A N 1
ATOM 1544 C CA . PHE A 1 198 ? -4.777 2.067 12.578 1.00 97.19 198 PHE A CA 1
ATOM 1545 C C . PHE A 1 198 ? -3.988 1.140 11.646 1.00 97.19 198 PHE A C 1
ATOM 1547 O O . PHE A 1 198 ? -3.517 0.084 12.066 1.00 97.19 198 PHE A O 1
ATOM 1554 N N . ASP A 1 199 ? -3.827 1.534 10.383 1.00 93.88 199 ASP A N 1
ATOM 1555 C CA . ASP A 1 199 ? -2.847 0.898 9.497 1.00 93.88 199 ASP A CA 1
ATOM 1556 C C . ASP A 1 199 ? -1.448 1.424 9.885 1.00 93.88 199 ASP A C 1
ATOM 1558 O O . ASP A 1 199 ? -1.257 2.627 10.075 1.00 93.88 199 ASP A O 1
ATOM 1562 N N . ASP A 1 200 ? -0.462 0.535 9.988 1.00 92.69 200 ASP A N 1
ATOM 1563 C CA . ASP A 1 200 ? 0.905 0.841 10.448 1.00 92.69 200 ASP A CA 1
ATOM 1564 C C . ASP A 1 200 ? 1.638 1.905 9.601 1.00 92.69 200 ASP A C 1
ATOM 1566 O O . ASP A 1 200 ? 2.428 2.687 10.123 1.00 92.69 200 ASP A O 1
ATOM 1570 N N . GLY A 1 201 ? 1.332 1.994 8.306 1.00 91.44 201 GLY A N 1
ATOM 1571 C CA . GLY A 1 201 ? 1.886 2.993 7.389 1.00 91.44 201 GLY A CA 1
ATOM 1572 C C . GLY A 1 201 ? 1.154 4.333 7.362 1.00 91.44 201 GLY A C 1
ATOM 1573 O O . GLY A 1 201 ? 1.515 5.184 6.557 1.00 91.44 201 GLY A O 1
ATOM 1574 N N . CYS A 1 202 ? 0.102 4.525 8.157 1.00 95.44 202 CYS A N 1
ATOM 1575 C CA . CYS A 1 202 ? -0.728 5.731 8.112 1.00 95.44 202 CYS A CA 1
ATOM 1576 C C . CYS A 1 202 ? -0.354 6.745 9.203 1.00 95.44 202 CYS A C 1
ATOM 1578 O O . CYS A 1 202 ? 0.322 6.422 10.178 1.00 95.44 202 CYS A O 1
ATOM 1580 N N . LEU A 1 203 ? -0.813 7.990 9.046 1.00 97.25 203 LEU A N 1
ATOM 1581 C CA . LEU A 1 203 ? -0.750 9.026 10.079 1.00 97.25 203 LEU A CA 1
ATOM 1582 C C . LEU A 1 203 ? -2.141 9.329 10.620 1.00 97.25 203 LEU A C 1
ATOM 1584 O O . LEU A 1 203 ? -3.102 9.436 9.856 1.00 97.25 203 LEU A O 1
ATOM 1588 N N . TYR A 1 204 ? -2.221 9.571 11.922 1.00 98.25 204 TYR A N 1
ATOM 1589 C CA . TYR A 1 204 ? -3.440 9.942 12.625 1.00 98.25 204 TYR A CA 1
ATOM 1590 C C . TYR A 1 204 ? -3.174 11.173 13.480 1.00 98.25 204 TYR A C 1
ATOM 1592 O O . TYR A 1 204 ? -2.277 11.194 14.318 1.00 98.25 204 TYR A O 1
ATOM 1600 N N . ALA A 1 205 ? -3.975 12.216 13.284 1.00 97.94 205 ALA A N 1
ATOM 1601 C CA . ALA A 1 205 ? -3.919 13.419 14.098 1.00 97.94 205 ALA A CA 1
ATOM 1602 C C . ALA A 1 205 ? -4.048 13.080 15.597 1.00 97.94 205 ALA A C 1
ATOM 1604 O O . ALA A 1 205 ? -4.841 12.200 15.932 1.00 97.94 205 ALA A O 1
ATOM 1605 N N . PRO A 1 206 ? -3.394 13.812 16.519 1.00 98.12 206 PRO A N 1
ATOM 1606 C CA . PRO A 1 206 ? -3.580 13.630 17.968 1.00 98.12 206 PRO A CA 1
ATOM 1607 C C . PRO A 1 206 ? -5.046 13.696 18.438 1.00 98.12 206 PRO A C 1
ATOM 1609 O O . PRO A 1 206 ? -5.433 13.095 19.436 1.00 98.12 206 PRO A O 1
ATOM 1612 N N . GLU A 1 207 ? -5.901 14.421 17.719 1.00 97.50 207 GLU A N 1
ATOM 1613 C CA . GLU A 1 207 ? -7.335 14.533 18.018 1.00 97.50 207 GLU A CA 1
ATOM 1614 C C . GLU A 1 207 ? -8.213 13.579 17.192 1.00 97.50 207 GLU A C 1
ATOM 1616 O O . GLU A 1 207 ? -9.440 13.672 17.263 1.00 97.50 207 GLU A O 1
ATOM 1621 N N . TYR A 1 208 ? -7.621 12.679 16.398 1.00 98.00 208 TYR A N 1
ATOM 1622 C CA . TYR A 1 208 ? -8.349 11.795 15.485 1.00 98.00 208 TYR A CA 1
ATOM 1623 C C . TYR A 1 208 ? -9.418 10.984 16.223 1.00 98.00 208 TYR A C 1
ATOM 1625 O O . TYR A 1 208 ? -10.600 11.101 15.894 1.00 98.00 208 TYR A O 1
ATOM 1633 N N . LEU A 1 209 ? -9.040 10.231 17.263 1.00 97.88 209 LEU A N 1
ATOM 1634 C CA . LEU A 1 209 ? -9.997 9.420 18.020 1.00 97.88 209 LEU A CA 1
ATOM 1635 C C . LEU A 1 209 ? -11.048 10.284 18.719 1.00 97.88 209 LEU A C 1
ATOM 1637 O O . LEU A 1 209 ? -12.232 9.975 18.646 1.00 97.88 209 LEU A O 1
ATOM 1641 N N . ALA A 1 210 ? -10.638 11.389 19.349 1.00 96.81 210 ALA A N 1
ATOM 1642 C CA . ALA A 1 210 ? -11.557 12.249 20.091 1.00 96.81 210 ALA A CA 1
ATOM 1643 C C . ALA A 1 210 ? -12.654 12.826 19.190 1.00 96.81 210 ALA A C 1
ATOM 1645 O O . ALA A 1 210 ? -13.825 12.866 19.570 1.00 96.81 210 ALA A O 1
ATOM 1646 N N . ARG A 1 211 ? -12.282 13.223 17.970 1.00 96.12 211 ARG A N 1
ATOM 1647 C CA . ARG A 1 211 ? -13.221 13.731 16.971 1.00 96.12 211 ARG A CA 1
ATOM 1648 C C . ARG A 1 211 ? -14.078 12.614 16.392 1.00 96.12 211 ARG A C 1
ATOM 1650 O O . ARG A 1 211 ? -15.287 12.764 16.379 1.00 96.12 211 ARG A O 1
ATOM 1657 N N . MET A 1 212 ? -13.497 11.489 15.977 1.00 96.75 212 MET A N 1
ATOM 1658 C CA . MET A 1 212 ? -14.276 10.395 15.385 1.00 96.75 212 MET A CA 1
ATOM 1659 C C . MET A 1 212 ? -15.268 9.781 16.381 1.00 96.75 212 MET A C 1
ATOM 1661 O O . MET A 1 212 ? -16.427 9.576 16.046 1.00 96.75 212 MET A O 1
ATOM 1665 N N . VAL A 1 213 ? -14.867 9.548 17.632 1.00 96.00 213 VAL A N 1
ATOM 1666 C CA . VAL A 1 213 ? -15.760 8.979 18.657 1.00 96.00 213 VAL A CA 1
ATOM 1667 C C . VAL A 1 213 ? -16.939 9.906 18.961 1.00 96.00 213 VAL A C 1
ATOM 1669 O O . VAL A 1 213 ? -18.046 9.424 19.187 1.00 96.00 213 VAL A O 1
ATOM 1672 N N . LYS A 1 214 ? -16.736 11.229 18.927 1.00 94.88 214 LYS A N 1
ATOM 1673 C CA . LYS A 1 214 ? -17.820 12.209 19.094 1.00 94.88 214 LYS A CA 1
ATOM 1674 C C . LYS A 1 214 ? -18.894 12.080 18.005 1.00 94.88 214 LYS A C 1
ATOM 1676 O O . LYS A 1 214 ? -20.066 12.305 18.288 1.00 94.88 214 LYS A O 1
ATOM 1681 N N . GLU A 1 215 ? -18.494 11.695 16.797 1.00 95.06 215 GLU A N 1
ATOM 1682 C CA . GLU A 1 215 ? -19.368 11.510 15.630 1.00 95.06 215 GLU A CA 1
ATOM 1683 C C . GLU A 1 215 ? -20.019 10.111 15.598 1.00 95.06 215 GLU A C 1
ATOM 1685 O O . GLU A 1 215 ? -20.854 9.836 14.742 1.00 95.06 215 GLU A O 1
ATOM 1690 N N . LEU A 1 216 ? -19.684 9.228 16.551 1.00 94.12 216 LEU A N 1
ATOM 1691 C CA . LEU A 1 216 ? -20.285 7.901 16.732 1.00 94.12 216 LEU A CA 1
ATOM 1692 C C . LEU A 1 216 ? -21.109 7.838 18.045 1.00 94.12 216 LEU A C 1
ATOM 1694 O O . LEU A 1 216 ? -20.733 7.112 18.975 1.00 94.12 216 LEU A O 1
ATOM 1698 N N . PRO A 1 217 ? -22.212 8.607 18.187 1.00 82.88 217 PRO A N 1
ATOM 1699 C CA . PRO A 1 217 ? -22.991 8.639 19.422 1.00 82.88 217 PRO A CA 1
ATOM 1700 C C . PRO A 1 217 ? -23.543 7.255 19.797 1.00 82.88 217 PRO A C 1
ATOM 1702 O O . PRO A 1 217 ? -24.070 6.516 18.971 1.00 82.88 217 PRO A O 1
ATOM 1705 N N . GLN A 1 218 ? -23.435 6.902 21.084 1.00 75.69 218 GLN A N 1
ATOM 1706 C CA . GLN A 1 218 ? -23.760 5.555 21.583 1.00 75.69 218 GLN A CA 1
ATOM 1707 C C . GLN A 1 218 ? -25.256 5.193 21.524 1.00 75.69 218 GLN A C 1
ATOM 1709 O O . GLN A 1 218 ? -25.590 4.009 21.608 1.00 75.69 218 GLN A O 1
ATOM 1714 N N . GLN A 1 219 ? -26.146 6.184 21.442 1.00 81.88 219 GLN A N 1
ATOM 1715 C CA . GLN A 1 219 ? -27.597 6.004 21.354 1.00 81.88 219 GLN A CA 1
ATOM 1716 C C . GLN A 1 219 ? -28.080 6.597 20.033 1.00 81.88 219 GLN A C 1
ATOM 1718 O O . GLN A 1 219 ? -27.758 7.742 19.734 1.00 81.88 219 GLN A O 1
ATOM 1723 N N . ASP A 1 220 ? -28.787 5.786 19.246 1.00 85.12 220 ASP A N 1
ATOM 1724 C CA . ASP A 1 220 ? -29.396 6.141 17.954 1.00 85.12 220 ASP A CA 1
ATOM 1725 C C . ASP A 1 220 ? -28.439 6.675 16.868 1.00 85.12 220 ASP A C 1
ATOM 1727 O O . ASP A 1 220 ? -28.880 7.108 15.805 1.00 85.12 220 ASP A O 1
ATOM 1731 N N . GLY A 1 221 ? -27.127 6.604 17.108 1.00 90.12 221 GLY A N 1
ATOM 1732 C CA . GLY A 1 221 ? -26.091 6.999 16.162 1.00 90.12 221 GLY A CA 1
ATOM 1733 C C . GLY A 1 221 ? -25.767 5.953 15.093 1.00 90.12 221 GLY A C 1
ATOM 1734 O O . GLY A 1 221 ? -26.260 4.817 15.138 1.00 90.12 221 GLY A O 1
ATOM 1735 N N . PRO A 1 222 ? -24.882 6.308 14.143 1.00 95.62 222 PRO A N 1
ATOM 1736 C CA . PRO A 1 222 ? -24.323 5.361 13.194 1.00 95.62 222 PRO A CA 1
ATOM 1737 C C . PRO A 1 222 ? -23.682 4.155 13.894 1.00 95.62 222 PRO A C 1
ATOM 1739 O O . PRO A 1 222 ? -23.053 4.259 14.944 1.00 95.62 222 PRO A O 1
ATOM 1742 N N . ALA A 1 223 ? -23.817 2.978 13.287 1.00 96.69 223 ALA A N 1
ATOM 1743 C CA . ALA A 1 223 ? -23.143 1.761 13.724 1.00 96.69 223 ALA A CA 1
ATOM 1744 C C . ALA A 1 223 ? -21.648 1.792 13.368 1.00 96.69 223 ALA A C 1
ATOM 1746 O O . ALA A 1 223 ? -20.834 1.215 14.098 1.00 96.69 223 ALA A O 1
ATOM 1747 N N . ALA A 1 224 ? -21.309 2.463 12.264 1.00 97.62 224 ALA A N 1
ATOM 1748 C CA . ALA A 1 224 ? -19.957 2.685 11.773 1.00 97.62 224 ALA A CA 1
ATOM 1749 C C . ALA A 1 224 ? -19.846 4.039 11.058 1.00 97.62 224 ALA A C 1
ATOM 1751 O O . ALA A 1 224 ? -20.787 4.487 10.405 1.00 97.62 224 ALA A O 1
ATOM 1752 N N . ILE A 1 225 ? -18.675 4.658 11.141 1.00 97.31 225 ILE A N 1
ATOM 1753 C CA . ILE A 1 225 ? -18.336 5.897 10.446 1.00 97.31 225 ILE A CA 1
ATOM 1754 C C . ILE A 1 225 ? -16.976 5.777 9.753 1.00 97.31 225 ILE A C 1
ATOM 1756 O O . ILE A 1 225 ? -16.104 5.010 10.170 1.00 97.31 225 ILE A O 1
ATOM 1760 N N . THR A 1 226 ? -16.787 6.564 8.700 1.00 96.44 226 THR A N 1
ATOM 1761 C CA . THR A 1 226 ? -15.534 6.683 7.940 1.00 96.44 226 THR A CA 1
ATOM 1762 C C . THR A 1 226 ? -15.323 8.142 7.528 1.00 96.44 226 THR A C 1
ATOM 1764 O O . THR A 1 226 ? -16.281 8.912 7.418 1.00 96.44 226 THR A O 1
ATOM 1767 N N . LEU A 1 227 ? -14.071 8.569 7.346 1.00 96.25 227 LEU A N 1
ATOM 1768 C CA . LEU A 1 227 ? -13.770 9.940 6.933 1.00 96.25 227 LEU A CA 1
ATOM 1769 C C . LEU A 1 227 ? -14.173 10.176 5.472 1.00 96.25 227 LEU A C 1
ATOM 1771 O O . LEU A 1 227 ? -13.866 9.384 4.591 1.00 96.25 227 LEU A O 1
ATOM 1775 N N . SER A 1 228 ? -14.768 11.334 5.197 1.00 95.31 228 SER A N 1
ATOM 1776 C CA . SER A 1 228 ? -15.000 11.828 3.830 1.00 95.31 228 SER A CA 1
ATOM 1777 C C . SER A 1 228 ? -13.777 12.515 3.210 1.00 95.31 228 SER A C 1
ATOM 1779 O O . SER A 1 228 ? -13.729 12.704 1.995 1.00 95.31 228 SER A O 1
ATOM 1781 N N . THR A 1 229 ? -12.806 12.904 4.040 1.00 95.31 229 THR A N 1
ATOM 1782 C CA . THR A 1 229 ? -11.578 13.597 3.634 1.00 95.31 229 THR A CA 1
ATOM 1783 C C . THR A 1 229 ? -10.373 13.065 4.403 1.00 95.31 229 THR A C 1
ATOM 1785 O O . THR A 1 229 ? -10.437 12.960 5.630 1.00 95.31 229 THR A O 1
ATOM 1788 N N . TRP A 1 230 ? -9.271 12.794 3.711 1.00 96.12 230 TRP A N 1
ATOM 1789 C CA . TRP A 1 230 ? -7.978 12.371 4.272 1.00 96.12 230 TRP A CA 1
ATOM 1790 C C . TRP A 1 230 ? -6.850 12.782 3.325 1.00 96.12 230 TRP A C 1
ATOM 1792 O O . TRP A 1 230 ? -7.114 13.261 2.226 1.00 96.12 230 TRP A O 1
ATOM 1802 N N . TYR A 1 231 ? -5.598 12.590 3.728 1.00 95.69 231 TYR A N 1
ATOM 1803 C CA . TYR A 1 231 ? -4.452 12.784 2.839 1.00 95.69 231 TYR A CA 1
ATOM 1804 C C . TYR A 1 231 ? -3.921 11.453 2.307 1.00 95.69 231 TYR A C 1
ATOM 1806 O O . TYR A 1 231 ? -3.910 10.480 3.045 1.00 95.69 231 TYR A O 1
ATOM 1814 N N . TYR A 1 232 ? -3.411 11.383 1.085 1.00 92.88 232 TYR A N 1
ATOM 1815 C CA . TYR A 1 232 ? -2.375 10.405 0.754 1.00 92.88 232 TYR A CA 1
ATOM 1816 C C . TYR A 1 232 ? -1.008 10.959 1.135 1.00 92.88 232 TYR A C 1
ATOM 1818 O O . TYR A 1 232 ? -0.783 12.164 1.027 1.00 92.88 232 TYR A O 1
ATOM 1826 N N . LEU A 1 233 ? -0.122 10.080 1.597 1.00 91.88 233 LEU A N 1
ATOM 1827 C CA . LEU A 1 233 ? 1.235 10.416 2.010 1.00 91.88 233 LEU A CA 1
ATOM 1828 C C . LEU A 1 233 ? 2.248 9.523 1.294 1.00 91.88 233 LEU A C 1
ATOM 1830 O O . LEU A 1 233 ? 2.290 8.324 1.565 1.00 91.88 233 LEU A O 1
ATOM 1834 N N . GLY A 1 234 ? 3.096 10.112 0.453 1.00 89.94 234 GLY A N 1
ATOM 1835 C CA . GLY A 1 234 ? 4.331 9.456 0.017 1.00 89.94 234 GLY A CA 1
ATOM 1836 C C . GLY A 1 234 ? 5.321 9.464 1.171 1.00 89.94 234 GLY A C 1
ATOM 1837 O O . GLY A 1 234 ? 5.770 10.532 1.579 1.00 89.94 234 GLY A O 1
ATOM 1838 N N . ILE A 1 235 ? 5.596 8.307 1.777 1.00 89.25 235 ILE A N 1
ATOM 1839 C CA . ILE A 1 235 ? 6.365 8.236 3.033 1.00 89.25 235 ILE A CA 1
ATOM 1840 C C . ILE A 1 235 ? 7.812 8.699 2.831 1.00 89.25 235 ILE A C 1
ATOM 1842 O O . ILE A 1 235 ? 8.339 9.425 3.672 1.00 89.25 235 ILE A O 1
ATOM 1846 N N . GLN A 1 236 ? 8.444 8.304 1.722 1.00 83.69 236 GLN A N 1
ATOM 1847 C CA . GLN A 1 236 ? 9.829 8.677 1.414 1.00 83.69 236 GLN A CA 1
ATOM 1848 C C . GLN A 1 236 ? 9.917 10.152 1.002 1.00 83.69 236 GLN A C 1
ATOM 1850 O O . GLN A 1 236 ? 10.780 10.882 1.477 1.00 83.69 236 GLN A O 1
ATOM 1855 N N . GLU A 1 237 ? 8.973 10.595 0.176 1.00 81.69 237 GLU A N 1
ATOM 1856 C CA . GLU A 1 237 ? 8.903 11.934 -0.413 1.00 81.69 237 GLU A CA 1
ATOM 1857 C C . GLU A 1 237 ? 8.325 12.973 0.557 1.00 81.69 237 GLU A C 1
ATOM 1859 O O . GLU A 1 237 ? 8.408 14.173 0.315 1.00 81.69 237 GLU A O 1
ATOM 1864 N N . LYS A 1 238 ? 7.685 12.512 1.638 1.00 89.19 238 LYS A N 1
ATOM 1865 C CA . LYS A 1 238 ? 6.898 13.312 2.591 1.00 89.19 238 LYS A CA 1
ATOM 1866 C C . LYS A 1 238 ? 5.866 14.213 1.898 1.00 89.19 238 LYS A C 1
ATOM 1868 O O . LYS A 1 238 ? 5.523 15.280 2.408 1.00 89.19 238 LYS A O 1
ATOM 1873 N N . LEU A 1 239 ? 5.358 13.759 0.751 1.00 88.38 239 LEU A N 1
ATOM 1874 C CA . LEU A 1 239 ? 4.405 14.486 -0.081 1.00 88.38 239 LEU A CA 1
ATOM 1875 C C . LEU A 1 239 ? 2.975 14.176 0.354 1.00 88.38 239 LEU A C 1
ATOM 1877 O O . LEU A 1 239 ? 2.596 13.007 0.438 1.00 88.38 239 LEU A O 1
ATOM 1881 N N . PHE A 1 240 ? 2.177 15.218 0.582 1.00 92.88 240 PHE A N 1
ATOM 1882 C CA . PHE A 1 240 ? 0.775 15.091 0.971 1.00 92.88 240 PHE A CA 1
ATOM 1883 C C . PHE A 1 240 ? -0.150 15.458 -0.190 1.00 92.88 240 PHE A C 1
ATOM 1885 O O . PHE A 1 240 ? 0.049 16.475 -0.851 1.00 92.88 240 PHE A O 1
ATOM 1892 N N . ARG A 1 241 ? -1.210 14.669 -0.392 1.00 93.06 241 ARG A N 1
ATOM 1893 C CA . ARG A 1 241 ? -2.306 14.995 -1.316 1.00 93.06 241 ARG A CA 1
ATOM 1894 C C . ARG A 1 241 ? -3.656 14.871 -0.634 1.00 93.06 241 ARG A C 1
ATOM 1896 O O . ARG A 1 241 ? -3.965 13.821 -0.085 1.00 93.06 241 ARG A O 1
ATOM 1903 N N . LEU A 1 242 ? -4.468 15.921 -0.639 1.00 94.75 242 LEU A N 1
ATOM 1904 C CA . LEU A 1 242 ? -5.791 15.932 -0.025 1.00 94.75 242 LEU A CA 1
ATOM 1905 C C . LEU A 1 242 ? -6.817 15.229 -0.917 1.00 94.75 242 LEU A C 1
ATOM 1907 O O . LEU A 1 242 ? -7.127 15.678 -2.019 1.00 94.75 242 LEU A O 1
ATOM 1911 N N . VAL A 1 243 ? -7.417 14.169 -0.390 1.00 92.88 243 VAL A N 1
ATOM 1912 C CA . VAL A 1 243 ? -8.546 13.461 -0.991 1.00 92.88 243 VAL A CA 1
ATOM 1913 C C . VAL A 1 243 ? -9.843 13.956 -0.369 1.00 92.88 243 VAL A C 1
ATOM 1915 O O . VAL A 1 243 ? -9.985 13.990 0.854 1.00 92.88 243 VAL A O 1
ATOM 1918 N N . ASP A 1 244 ? -10.814 14.300 -1.215 1.00 93.06 244 ASP A N 1
ATOM 1919 C CA . ASP A 1 244 ? -12.171 14.659 -0.804 1.00 93.06 244 ASP A CA 1
ATOM 1920 C C . ASP A 1 244 ? -13.198 13.836 -1.585 1.00 93.06 244 ASP A C 1
ATOM 1922 O O . ASP A 1 244 ? -13.527 14.158 -2.724 1.00 93.06 244 ASP A O 1
ATOM 1926 N N . LEU A 1 245 ? -13.755 12.801 -0.949 1.00 90.75 245 LEU A N 1
ATOM 1927 C CA . LEU A 1 245 ? -14.729 11.873 -1.547 1.00 90.75 245 LEU A CA 1
ATOM 1928 C C . LEU A 1 245 ? -16.065 12.507 -1.956 1.00 90.75 245 LEU A C 1
ATOM 1930 O O . LEU A 1 245 ? -16.950 11.839 -2.504 1.00 90.75 245 LEU A O 1
ATOM 1934 N N . ARG A 1 246 ? -16.270 13.777 -1.614 1.00 87.75 246 ARG A N 1
ATOM 1935 C CA . ARG A 1 246 ? -17.459 14.541 -2.005 1.00 87.75 246 ARG A CA 1
ATOM 1936 C C . ARG A 1 246 ? -17.267 15.220 -3.354 1.00 87.75 246 ARG A C 1
ATOM 1938 O O . ARG A 1 246 ? -18.249 15.636 -3.961 1.00 87.75 246 ARG A O 1
ATOM 1945 N N . LYS A 1 247 ? -16.022 15.328 -3.814 1.00 89.00 247 LYS A N 1
ATOM 1946 C CA . LYS A 1 247 ? -15.664 15.808 -5.142 1.00 89.00 247 LYS A CA 1
ATOM 1947 C C . LYS A 1 247 ? -15.345 14.604 -6.021 1.00 89.00 247 LYS A C 1
ATOM 1949 O O . LYS A 1 247 ? -14.872 13.576 -5.543 1.00 89.00 247 LYS A O 1
ATOM 1954 N N . LYS A 1 248 ? -15.616 14.737 -7.316 1.00 84.31 248 LYS A N 1
ATOM 1955 C CA . LYS A 1 248 ? -15.112 13.780 -8.298 1.00 84.31 248 LYS A CA 1
ATOM 1956 C C . LYS A 1 248 ? -13.598 13.954 -8.383 1.00 84.31 248 LYS A C 1
ATOM 1958 O O . LYS A 1 248 ? -13.133 15.084 -8.524 1.00 84.31 248 LYS A O 1
ATOM 1963 N N . ASP A 1 249 ? -12.857 12.859 -8.270 1.00 82.00 249 ASP A N 1
ATOM 1964 C CA . ASP A 1 249 ? -11.410 12.902 -8.447 1.00 82.00 249 ASP A CA 1
ATOM 1965 C C . ASP A 1 249 ? -11.089 13.187 -9.927 1.00 82.00 249 ASP A C 1
ATOM 1967 O O . ASP A 1 249 ? -11.663 12.518 -10.794 1.00 82.00 249 ASP A O 1
ATOM 1971 N N . PRO A 1 250 ? -10.236 14.178 -10.247 1.00 75.19 250 PRO A N 1
ATOM 1972 C CA . PRO A 1 250 ? -9.939 14.534 -11.632 1.00 75.19 250 PRO A CA 1
ATOM 1973 C C . PRO A 1 250 ? -9.276 13.388 -12.402 1.00 75.19 250 PRO A C 1
ATOM 1975 O O . PRO A 1 250 ? -9.489 13.279 -13.603 1.00 75.19 250 PRO A O 1
ATOM 1978 N N . LEU A 1 251 ? -8.544 12.502 -11.719 1.00 74.81 251 LEU A N 1
ATOM 1979 C CA . LEU A 1 251 ? -7.889 11.358 -12.348 1.00 74.81 251 LEU A CA 1
ATOM 1980 C C . LEU A 1 251 ? -8.842 10.183 -12.559 1.00 74.81 251 LEU A C 1
ATOM 1982 O O . LEU A 1 251 ? -8.486 9.219 -13.221 1.00 74.81 251 LEU A O 1
ATOM 1986 N N . TRP A 1 252 ? -10.060 10.222 -12.014 1.00 74.62 252 TRP A N 1
ATOM 1987 C CA . TRP A 1 252 ? -10.956 9.064 -12.049 1.00 74.62 252 TRP A CA 1
ATOM 1988 C C . TRP A 1 252 ? -11.289 8.599 -13.475 1.00 74.62 252 TRP A C 1
ATOM 1990 O O . TRP A 1 252 ? -11.425 7.402 -13.718 1.00 74.62 252 TRP A O 1
ATOM 2000 N N . GLU A 1 253 ? -11.411 9.538 -14.419 1.00 72.44 253 GLU A N 1
ATOM 2001 C CA . GLU A 1 253 ? -11.653 9.229 -15.835 1.00 72.44 253 GLU A CA 1
ATOM 2002 C C . GLU A 1 253 ? -10.407 8.641 -16.514 1.00 72.44 253 GLU A C 1
ATOM 2004 O O . GLU A 1 253 ? -10.526 7.715 -17.317 1.00 72.44 253 GLU A O 1
ATOM 2009 N N . ASP A 1 254 ? -9.214 9.099 -16.122 1.00 68.88 254 ASP A N 1
ATOM 2010 C CA . ASP A 1 254 ? -7.932 8.691 -16.707 1.00 68.88 254 ASP A CA 1
ATOM 2011 C C . ASP A 1 254 ? -7.524 7.252 -16.350 1.00 68.88 254 ASP A C 1
ATOM 2013 O O . ASP A 1 254 ? -6.614 6.695 -16.968 1.00 68.88 254 ASP A O 1
ATOM 2017 N N . PHE A 1 255 ? -8.150 6.636 -15.343 1.00 68.00 255 PHE A N 1
ATOM 2018 C CA . PHE A 1 255 ? -7.884 5.246 -14.944 1.00 68.00 255 PHE A CA 1
ATOM 2019 C C . PHE A 1 255 ? -8.943 4.245 -15.448 1.00 68.00 255 PHE A C 1
ATOM 2021 O O . PHE A 1 255 ? -8.813 3.050 -15.199 1.00 68.00 255 PHE A O 1
ATOM 2028 N N . GLY A 1 256 ? -9.935 4.691 -16.237 1.00 56.84 256 GLY A N 1
ATOM 2029 C CA . GLY A 1 256 ? -10.872 3.796 -16.937 1.00 56.84 256 GLY A CA 1
ATOM 2030 C C . GLY A 1 256 ? -11.866 3.069 -16.023 1.00 56.84 256 GLY A C 1
ATOM 2031 O O . GLY A 1 256 ? -12.345 1.983 -16.353 1.00 56.84 256 GLY A O 1
ATOM 2032 N N . ASN A 1 257 ? -12.164 3.649 -14.860 1.00 64.75 257 ASN A N 1
ATOM 2033 C CA . ASN A 1 257 ? -12.900 2.979 -13.791 1.00 64.75 257 ASN A CA 1
ATOM 2034 C C . ASN A 1 257 ? -14.396 2.849 -14.131 1.00 64.75 257 ASN A C 1
ATOM 2036 O O . ASN A 1 257 ? -14.991 3.805 -14.642 1.00 64.75 257 ASN A O 1
ATOM 2040 N N . PRO A 1 258 ? -15.051 1.723 -13.792 1.00 63.88 258 PRO A N 1
ATOM 2041 C CA . PRO A 1 258 ? -16.482 1.593 -14.012 1.00 63.88 258 PRO A CA 1
ATOM 2042 C C . PRO A 1 258 ? -17.253 2.588 -13.107 1.00 63.88 258 PRO A C 1
ATOM 2044 O O . PRO A 1 258 ? -16.781 2.934 -12.017 1.00 63.88 258 PRO A O 1
ATOM 2047 N N . PRO A 1 259 ? -18.411 3.126 -13.546 1.00 68.38 259 PRO A N 1
ATOM 2048 C CA . PRO A 1 259 ? -19.124 4.195 -12.831 1.00 68.38 259 PRO A CA 1
ATOM 2049 C C . PRO A 1 259 ? -19.496 3.866 -11.375 1.00 68.38 259 PRO A C 1
ATOM 2051 O O . PRO A 1 259 ? -19.596 4.758 -10.530 1.00 68.38 259 PRO A O 1
ATOM 2054 N N . ASP A 1 260 ? -19.694 2.587 -11.072 1.00 71.06 260 ASP A N 1
ATOM 2055 C CA . ASP A 1 260 ? -19.994 2.053 -9.745 1.00 71.06 260 ASP A CA 1
ATOM 2056 C C . ASP A 1 260 ? -18.778 2.028 -8.808 1.00 71.06 260 ASP A C 1
ATOM 2058 O O . ASP A 1 260 ? -18.955 2.192 -7.596 1.00 71.06 260 ASP A O 1
ATOM 2062 N N . ALA A 1 261 ? -17.548 1.962 -9.328 1.00 71.69 261 ALA A N 1
ATOM 2063 C CA . ALA A 1 261 ? -16.338 2.038 -8.509 1.00 71.69 261 ALA A CA 1
ATOM 2064 C C . ALA A 1 261 ? -16.327 3.319 -7.656 1.00 71.69 261 ALA A C 1
ATOM 2066 O O . ALA A 1 261 ? -16.071 3.255 -6.453 1.00 71.69 261 ALA A O 1
ATOM 2067 N N . MET A 1 262 ? -16.744 4.460 -8.223 1.00 75.25 262 MET A N 1
ATOM 2068 C CA . MET A 1 262 ? -16.831 5.743 -7.505 1.00 75.25 262 MET A CA 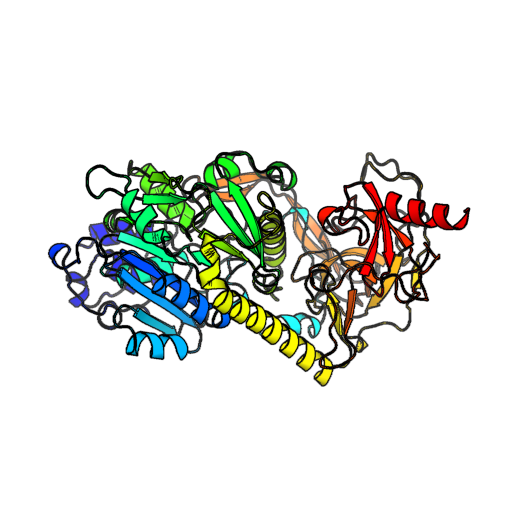1
ATOM 2069 C C . MET A 1 262 ? -17.877 5.722 -6.377 1.00 75.25 262 MET A C 1
ATOM 2071 O O . MET A 1 262 ? -17.717 6.379 -5.346 1.00 75.25 262 MET A O 1
ATOM 2075 N N . ALA A 1 263 ? -18.964 4.963 -6.548 1.00 80.00 263 ALA A N 1
ATOM 2076 C CA . ALA A 1 263 ? -19.982 4.802 -5.511 1.00 80.00 263 ALA A CA 1
ATOM 2077 C C . ALA A 1 263 ? -19.478 3.933 -4.344 1.00 80.00 263 ALA A C 1
ATOM 2079 O O . ALA A 1 263 ? -19.889 4.137 -3.196 1.00 80.00 263 ALA A O 1
ATOM 2080 N N . THR A 1 264 ? -18.587 2.984 -4.639 1.00 82.62 264 THR A N 1
ATOM 2081 C CA . THR A 1 264 ? -18.028 2.038 -3.663 1.00 82.62 264 THR A CA 1
ATOM 2082 C C . THR A 1 264 ? -16.766 2.536 -2.953 1.00 82.62 264 THR A C 1
ATOM 2084 O O . THR A 1 264 ? -16.561 2.184 -1.793 1.00 82.62 264 THR A O 1
ATOM 2087 N N . ASP A 1 265 ? -15.983 3.411 -3.589 1.00 84.25 265 ASP A N 1
ATOM 2088 C CA . ASP A 1 265 ? -14.705 3.947 -3.088 1.00 84.25 265 ASP A CA 1
ATOM 2089 C C . ASP A 1 265 ? -14.822 4.583 -1.700 1.00 84.25 265 ASP A C 1
ATOM 2091 O O . ASP A 1 265 ? -13.944 4.438 -0.854 1.00 84.25 265 ASP A O 1
ATOM 2095 N N . LYS A 1 266 ? -15.975 5.186 -1.403 1.00 88.50 266 LYS A N 1
ATOM 2096 C CA . LYS A 1 266 ? -16.239 5.813 -0.103 1.00 88.50 266 LYS A CA 1
ATOM 2097 C C . LYS A 1 266 ? -16.237 4.843 1.079 1.00 88.50 266 LYS A C 1
ATOM 2099 O O . LYS A 1 266 ? -16.183 5.282 2.221 1.00 88.50 266 LYS A O 1
ATOM 2104 N N . TRP A 1 267 ? -16.321 3.543 0.809 1.00 90.31 267 TRP A N 1
ATOM 2105 C CA . TRP A 1 267 ? -16.517 2.496 1.811 1.00 90.31 267 TRP A CA 1
ATOM 2106 C C . TRP A 1 267 ? -15.370 1.482 1.852 1.00 90.31 267 TRP A C 1
ATOM 2108 O O . TRP A 1 267 ? -15.514 0.439 2.475 1.00 90.31 267 TRP A O 1
ATOM 2118 N N . GLN A 1 268 ? -14.256 1.751 1.170 1.00 86.00 268 GLN A N 1
ATOM 2119 C CA . GLN A 1 268 ? -13.158 0.787 0.992 1.00 86.00 268 GLN A CA 1
ATOM 2120 C C . GLN A 1 268 ? -11.925 1.077 1.845 1.00 86.00 268 GLN A C 1
ATOM 2122 O O . GLN A 1 268 ? -11.036 0.241 1.968 1.00 86.00 268 GLN A O 1
ATOM 2127 N N . HIS A 1 269 ? -11.864 2.254 2.459 1.00 88.06 269 HIS A N 1
ATOM 2128 C CA . HIS A 1 269 ? -10.666 2.736 3.138 1.00 88.06 269 HIS A CA 1
ATOM 2129 C C . HIS A 1 269 ? -10.675 2.374 4.624 1.00 88.06 269 HIS A C 1
ATOM 2131 O O . HIS A 1 269 ? -10.832 3.241 5.480 1.00 88.06 269 HIS A O 1
ATOM 2137 N N . GLY A 1 270 ? -10.482 1.093 4.951 1.00 89.62 270 GLY A N 1
ATOM 2138 C CA . GLY A 1 270 ? -10.627 0.613 6.331 1.00 89.62 270 GLY A CA 1
ATOM 2139 C C . GLY A 1 270 ? -9.673 1.204 7.355 1.00 89.62 270 GLY A C 1
ATOM 2140 O O . GLY A 1 270 ? -9.941 1.107 8.547 1.00 89.62 270 GLY A O 1
ATOM 2141 N N . PHE A 1 271 ? -8.588 1.848 6.918 1.00 93.19 271 PHE A N 1
ATOM 2142 C CA . PHE A 1 271 ? -7.637 2.524 7.804 1.00 93.19 271 PHE A CA 1
ATOM 2143 C C . PHE A 1 271 ? -8.269 3.673 8.605 1.00 93.19 271 PHE A C 1
ATOM 2145 O O . PHE A 1 271 ? -7.638 4.183 9.520 1.00 93.19 271 PHE A O 1
ATOM 2152 N N . ASN A 1 272 ? -9.466 4.144 8.250 1.00 94.56 272 ASN A N 1
ATOM 2153 C CA . ASN A 1 272 ? -10.112 5.269 8.925 1.00 94.56 272 ASN A CA 1
ATOM 2154 C C . ASN A 1 272 ? -11.478 4.918 9.537 1.00 94.56 272 ASN A C 1
ATOM 2156 O O . ASN A 1 272 ? -12.244 5.827 9.875 1.00 94.56 272 ASN A O 1
ATOM 2160 N N . PHE A 1 273 ? -11.799 3.626 9.650 1.00 96.81 273 PHE A N 1
ATOM 2161 C CA . PHE A 1 273 ? -13.073 3.179 10.199 1.00 96.81 273 PHE A CA 1
ATOM 2162 C C . PHE A 1 273 ? -13.093 3.327 11.715 1.00 96.81 273 PHE A C 1
ATOM 2164 O O . PHE A 1 273 ? -12.177 2.876 12.407 1.00 96.81 273 PHE A O 1
ATOM 2171 N N . VAL A 1 274 ? -14.194 3.881 12.224 1.00 97.81 274 VAL A N 1
ATOM 2172 C CA . VAL A 1 274 ? -14.546 3.848 13.645 1.00 97.81 274 VAL A CA 1
ATOM 2173 C C . VAL A 1 274 ? -15.958 3.292 13.770 1.00 97.81 274 VAL A C 1
ATOM 2175 O O . VAL A 1 274 ? -16.876 3.758 13.101 1.00 97.81 274 VAL A O 1
ATOM 2178 N N . TYR A 1 275 ? -16.153 2.251 14.573 1.00 98.00 275 TYR A N 1
ATOM 2179 C CA . TYR A 1 275 ? -17.438 1.555 14.652 1.00 98.00 275 TYR A CA 1
ATOM 2180 C C . TYR A 1 275 ? -17.697 0.965 16.029 1.00 98.00 275 TYR A C 1
ATOM 2182 O O . TYR A 1 275 ? -16.794 0.741 16.833 1.00 98.00 275 TYR A O 1
ATOM 2190 N N . THR A 1 276 ? -18.966 0.697 16.316 1.00 97.12 276 THR A N 1
ATOM 2191 C CA . THR A 1 276 ? -19.344 0.043 17.569 1.00 97.12 276 THR A CA 1
ATOM 2192 C C . THR A 1 276 ? -18.988 -1.434 17.509 1.00 97.12 276 THR A C 1
ATOM 2194 O O . THR A 1 276 ? -19.184 -2.091 16.488 1.00 97.12 276 THR A O 1
ATOM 2197 N N . ARG A 1 277 ? -18.570 -2.025 18.628 1.00 95.44 277 ARG A N 1
ATOM 2198 C CA . ARG A 1 277 ? -18.357 -3.477 18.693 1.00 95.44 277 ARG A CA 1
ATOM 2199 C C . ARG A 1 277 ? -19.575 -4.277 18.210 1.00 95.44 277 ARG A C 1
ATOM 2201 O O . ARG A 1 277 ? -19.425 -5.277 17.514 1.00 95.44 277 ARG A O 1
ATOM 2208 N N . LYS A 1 278 ? -20.782 -3.800 18.536 1.00 95.00 278 LYS A N 1
ATOM 2209 C CA . LYS A 1 278 ? -22.045 -4.400 18.084 1.00 95.00 278 LYS A CA 1
ATOM 2210 C C . LYS A 1 278 ? -22.144 -4.462 16.558 1.00 95.00 278 LYS A C 1
ATOM 2212 O O . LYS A 1 278 ? -22.714 -5.419 16.051 1.00 95.00 278 LYS A O 1
ATOM 2217 N N . ALA A 1 279 ? -21.603 -3.485 15.829 1.00 96.38 279 ALA A N 1
ATOM 2218 C CA . ALA A 1 279 ? -21.567 -3.521 14.370 1.00 96.38 279 ALA A CA 1
ATOM 2219 C C . ALA A 1 279 ? -20.763 -4.733 13.869 1.00 96.38 279 ALA A C 1
ATOM 2221 O O . ALA A 1 279 ? -21.284 -5.531 13.096 1.00 96.38 279 ALA A O 1
ATOM 2222 N N . TRP A 1 280 ? -19.553 -4.945 14.392 1.00 96.81 280 TRP A N 1
ATOM 2223 C CA . TRP A 1 280 ? -18.723 -6.105 14.040 1.00 96.81 280 TRP A CA 1
ATOM 2224 C C . TRP A 1 280 ? -19.346 -7.449 14.444 1.00 96.81 280 TRP A C 1
ATOM 2226 O O . TRP A 1 280 ? -19.338 -8.407 13.674 1.00 96.81 280 TRP A O 1
ATOM 2236 N N . GLU A 1 281 ? -19.973 -7.525 15.620 1.00 94.62 281 GLU A N 1
ATOM 2237 C CA . GLU A 1 281 ? -20.700 -8.734 16.039 1.00 94.62 281 GLU A CA 1
ATOM 2238 C C . GLU A 1 281 ? -21.867 -9.068 15.097 1.00 94.62 281 GLU A C 1
ATOM 2240 O O . GLU A 1 281 ? -22.228 -10.235 14.933 1.00 94.62 281 GLU A O 1
ATOM 2245 N N . ARG A 1 282 ? -22.473 -8.044 14.482 1.00 94.94 282 ARG A N 1
ATOM 2246 C CA . ARG A 1 282 ? -23.552 -8.198 13.501 1.00 94.94 282 ARG A CA 1
ATOM 2247 C C . ARG A 1 282 ? -23.031 -8.565 12.123 1.00 94.94 282 ARG A C 1
ATOM 2249 O O . ARG A 1 282 ? -23.745 -9.265 11.408 1.00 94.94 282 ARG A O 1
ATOM 2256 N N . HIS A 1 283 ? -21.856 -8.089 11.736 1.00 96.06 283 HIS A N 1
ATOM 2257 C CA . HIS A 1 283 ? -21.254 -8.403 10.452 1.00 96.06 283 HIS A CA 1
ATOM 2258 C C . HIS A 1 283 ? -19.723 -8.323 10.560 1.00 96.06 283 HIS A C 1
ATOM 2260 O O . HIS A 1 283 ? -19.214 -7.233 10.795 1.00 96.06 283 HIS A O 1
ATOM 2266 N N . PRO A 1 284 ? -18.979 -9.434 10.436 1.00 96.06 284 PRO A N 1
ATOM 2267 C CA . PRO A 1 284 ? -17.521 -9.397 10.464 1.00 96.06 284 PRO A CA 1
ATOM 2268 C C . PRO A 1 284 ? -16.920 -8.779 9.200 1.00 96.06 284 PRO A C 1
ATOM 2270 O O . PRO A 1 284 ? -17.607 -8.598 8.194 1.00 96.06 284 PRO A O 1
ATOM 2273 N N . PHE A 1 285 ? -15.614 -8.509 9.239 1.00 94.31 285 PHE A N 1
ATOM 2274 C CA . PHE A 1 285 ? -14.845 -8.310 8.011 1.00 94.31 285 PHE A CA 1
ATOM 2275 C C . PHE A 1 285 ? -14.843 -9.609 7.218 1.00 94.31 285 PHE A C 1
ATOM 2277 O O . PHE A 1 285 ? -14.762 -10.684 7.813 1.00 94.31 285 PHE A O 1
ATOM 2284 N N . THR A 1 286 ? -14.913 -9.535 5.895 1.00 90.81 286 THR A N 1
ATOM 2285 C CA . THR A 1 286 ? -14.792 -10.746 5.086 1.00 90.81 286 THR A CA 1
ATOM 2286 C C . THR A 1 286 ? -13.349 -11.238 5.083 1.00 90.81 286 THR A C 1
ATOM 2288 O O . THR A 1 286 ? -12.419 -10.435 5.049 1.00 90.81 286 THR A O 1
ATOM 2291 N N . ASP A 1 287 ? -13.151 -12.552 5.136 1.00 87.38 287 ASP A N 1
ATOM 2292 C CA . ASP A 1 287 ? -11.848 -13.213 5.024 1.00 87.38 287 ASP A CA 1
ATOM 2293 C C . ASP A 1 287 ? -11.412 -13.245 3.555 1.00 87.38 287 ASP A C 1
ATOM 2295 O O . ASP A 1 287 ? -11.446 -14.275 2.882 1.00 87.38 287 ASP A O 1
ATOM 2299 N N . TRP A 1 288 ? -11.123 -12.055 3.032 1.00 76.62 288 TRP A N 1
ATOM 2300 C CA . TRP A 1 288 ? -10.810 -11.840 1.631 1.00 76.62 288 TRP A CA 1
ATOM 2301 C C . TRP A 1 288 ? -9.847 -10.668 1.466 1.00 76.62 288 TRP A C 1
ATOM 2303 O O . TRP A 1 288 ? -10.074 -9.588 2.024 1.00 76.62 288 TRP A O 1
ATOM 2313 N N . ASP A 1 289 ? -8.818 -10.874 0.646 1.00 69.44 289 ASP A N 1
ATOM 2314 C CA . ASP A 1 289 ? -7.911 -9.822 0.205 1.00 69.44 289 ASP A CA 1
ATOM 2315 C C . ASP A 1 289 ? -8.143 -9.511 -1.269 1.00 69.44 289 ASP A C 1
ATOM 2317 O O . ASP A 1 289 ? -8.217 -10.397 -2.120 1.00 69.44 289 ASP A O 1
ATOM 2321 N N . THR A 1 290 ? -8.260 -8.222 -1.566 1.00 60.53 290 THR A N 1
ATOM 2322 C CA . THR A 1 290 ? -8.315 -7.704 -2.929 1.00 60.53 290 THR A CA 1
ATOM 2323 C C . THR A 1 290 ? -7.389 -6.508 -3.029 1.00 60.53 290 THR A C 1
ATOM 2325 O O . THR A 1 290 ? -7.361 -5.647 -2.145 1.00 60.53 290 THR A O 1
ATOM 2328 N N . VAL A 1 291 ? -6.681 -6.417 -4.148 1.00 54.44 291 VAL A N 1
ATOM 2329 C CA . VAL A 1 291 ? -5.973 -5.203 -4.542 1.00 54.44 291 VAL A CA 1
ATOM 2330 C C . VAL A 1 291 ? -7.029 -4.170 -4.975 1.00 54.44 291 VAL A C 1
ATOM 2332 O O . VAL A 1 291 ? -7.730 -4.399 -5.956 1.00 54.44 291 VAL A O 1
ATOM 2335 N N . GLY A 1 292 ? -7.173 -3.066 -4.229 1.00 61.56 292 GLY A N 1
ATOM 2336 C CA . GLY A 1 292 ? -8.006 -1.908 -4.600 1.00 61.56 292 GLY A CA 1
ATOM 2337 C C . GLY A 1 292 ? -9.468 -1.919 -4.136 1.00 61.56 292 GLY A C 1
ATOM 2338 O O . GLY A 1 292 ? -9.726 -2.026 -2.940 1.00 61.56 292 GLY A O 1
ATOM 2339 N N . THR A 1 293 ? -10.420 -1.692 -5.059 1.00 55.69 293 THR A N 1
ATOM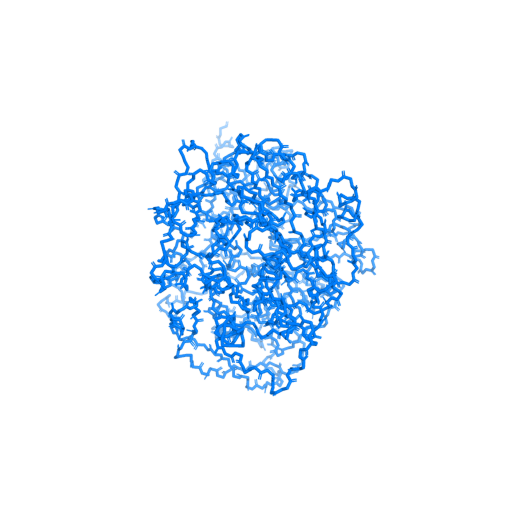 2340 C CA . THR A 1 293 ? -11.843 -1.495 -4.736 1.00 55.69 293 THR A CA 1
ATOM 2341 C C . THR A 1 293 ? -12.514 -2.842 -4.500 1.00 55.69 293 THR A C 1
ATOM 2343 O O . THR A 1 293 ? -12.604 -3.648 -5.420 1.00 55.69 293 THR A O 1
ATOM 2346 N N . GLY A 1 294 ? -12.986 -3.070 -3.276 1.00 63.94 294 GLY A N 1
ATOM 2347 C CA . GLY A 1 294 ? -13.560 -4.344 -2.841 1.00 63.94 294 GLY A CA 1
ATOM 2348 C C . GLY A 1 294 ? -12.852 -4.868 -1.593 1.00 63.94 294 GLY A C 1
ATOM 2349 O O . GLY A 1 294 ? -12.121 -4.132 -0.929 1.00 63.94 294 GLY A O 1
ATOM 2350 N N . GLY A 1 295 ? -13.098 -6.127 -1.240 1.00 78.00 295 GLY A N 1
ATOM 2351 C CA . GLY A 1 295 ? -12.356 -6.822 -0.182 1.00 78.00 295 GLY A CA 1
ATOM 2352 C C . GLY A 1 295 ? -12.919 -6.631 1.223 1.00 78.00 295 GLY A C 1
ATOM 2353 O O . GLY A 1 295 ? -14.062 -6.202 1.403 1.00 78.00 295 GLY A O 1
ATOM 2354 N N . SER A 1 296 ? -12.110 -6.990 2.226 1.00 85.38 296 SER A N 1
ATOM 2355 C CA . SER A 1 296 ? -12.531 -7.058 3.635 1.00 85.38 296 SER A CA 1
ATOM 2356 C C . SER A 1 296 ? -13.219 -5.792 4.159 1.00 85.38 296 SER A C 1
ATOM 2358 O O . SER A 1 296 ? -14.228 -5.888 4.862 1.00 85.38 296 SER A O 1
ATOM 2360 N N . ASP A 1 297 ? -12.722 -4.613 3.778 1.00 90.44 297 ASP A N 1
ATOM 2361 C CA . ASP A 1 297 ? -13.233 -3.316 4.238 1.00 90.44 297 ASP A CA 1
ATOM 2362 C C . ASP A 1 297 ? -14.591 -2.955 3.642 1.00 90.44 297 ASP A C 1
ATOM 2364 O O . ASP A 1 297 ? -15.529 -2.620 4.373 1.00 90.44 297 ASP A O 1
ATOM 2368 N N . PHE A 1 298 ? -14.718 -3.077 2.320 1.00 89.94 298 PHE A N 1
ATOM 2369 C CA . PHE A 1 298 ? -15.991 -2.845 1.648 1.00 89.94 298 PHE A CA 1
ATOM 2370 C C . PHE A 1 298 ? -17.039 -3.864 2.082 1.00 89.94 298 PHE A C 1
ATOM 2372 O O . PHE A 1 298 ? -18.174 -3.482 2.373 1.00 89.94 298 PHE A O 1
ATOM 2379 N N . GLY A 1 299 ? -16.656 -5.144 2.158 1.00 90.00 299 GLY A N 1
ATOM 2380 C CA . GLY A 1 299 ? -17.528 -6.224 2.608 1.00 90.00 299 GLY A CA 1
ATOM 2381 C C . GLY A 1 299 ? -18.133 -5.923 3.977 1.00 90.00 299 GLY A C 1
ATOM 2382 O O . GLY A 1 299 ? -19.349 -6.021 4.140 1.00 90.00 299 GLY A O 1
ATOM 2383 N N . PHE A 1 300 ? -17.314 -5.441 4.920 1.00 94.38 300 PHE A N 1
ATOM 2384 C CA . PHE A 1 300 ? -17.777 -5.044 6.246 1.00 94.38 300 PHE A CA 1
ATOM 2385 C C . PHE A 1 300 ? -18.844 -3.938 6.194 1.00 94.38 300 PHE A C 1
ATOM 2387 O O . PHE A 1 300 ? -19.982 -4.152 6.624 1.00 94.38 300 PHE A O 1
ATOM 2394 N N . LEU A 1 301 ? -18.521 -2.761 5.642 1.00 94.88 301 LEU A N 1
ATOM 2395 C CA . LEU A 1 301 ? -19.451 -1.623 5.644 1.00 94.88 301 LEU A CA 1
ATOM 2396 C C . LEU A 1 301 ? -20.698 -1.871 4.787 1.00 94.88 301 LEU A C 1
ATOM 2398 O O . LEU A 1 301 ? -21.805 -1.491 5.178 1.00 94.88 301 LEU A O 1
ATOM 2402 N N . ASN A 1 302 ? -20.552 -2.522 3.633 1.00 92.56 302 ASN A N 1
ATOM 2403 C CA . ASN A 1 302 ? -21.685 -2.847 2.773 1.00 92.56 302 ASN A CA 1
ATOM 2404 C C . ASN A 1 302 ? -22.616 -3.872 3.438 1.00 92.56 302 ASN A C 1
ATOM 2406 O O . ASN A 1 302 ? -23.840 -3.735 3.373 1.00 92.56 302 ASN A O 1
ATOM 2410 N N . GLY A 1 303 ? -22.056 -4.856 4.145 1.00 93.38 303 GLY A N 1
ATOM 2411 C CA . GLY A 1 303 ? -22.825 -5.819 4.924 1.00 93.38 303 GLY A CA 1
ATOM 2412 C C . GLY A 1 303 ? -23.618 -5.184 6.067 1.00 93.38 303 GLY A C 1
ATOM 2413 O O . GLY A 1 303 ? -24.772 -5.558 6.291 1.00 93.38 303 GLY A O 1
ATOM 2414 N N . LEU A 1 304 ? -23.062 -4.168 6.741 1.00 95.62 304 LEU A N 1
ATOM 2415 C CA . LEU A 1 304 ? -23.805 -3.366 7.722 1.00 95.62 304 LEU A CA 1
ATOM 2416 C C . LEU A 1 304 ? -24.983 -2.631 7.071 1.00 95.62 304 LEU A C 1
ATOM 2418 O O . LEU A 1 304 ? -26.118 -2.756 7.538 1.00 95.62 304 LEU A O 1
ATOM 2422 N N . LYS A 1 305 ? -24.742 -1.929 5.958 1.00 94.75 305 LYS A N 1
ATOM 2423 C CA . LYS A 1 305 ? -25.783 -1.180 5.232 1.00 94.75 305 LYS A CA 1
ATOM 2424 C C . LYS A 1 305 ? -26.938 -2.078 4.796 1.00 94.75 305 LYS A C 1
ATOM 2426 O O . LYS A 1 305 ? -28.096 -1.716 4.962 1.00 94.75 305 LYS A O 1
ATOM 2431 N N . LYS A 1 306 ? -26.642 -3.281 4.307 1.00 92.94 306 LYS A N 1
ATOM 2432 C CA . LYS A 1 306 ? -27.658 -4.274 3.912 1.00 92.94 306 LYS A CA 1
ATOM 2433 C C . LYS A 1 306 ? -28.499 -4.803 5.055 1.00 92.94 306 LYS A C 1
ATOM 2435 O O . LYS A 1 306 ? -29.639 -5.206 4.850 1.00 92.94 306 LYS A O 1
ATOM 2440 N N . ARG A 1 307 ? -27.940 -4.801 6.260 1.00 94.75 307 ARG A N 1
ATOM 2441 C CA . ARG A 1 307 ? -28.659 -5.119 7.495 1.00 94.75 307 ARG A CA 1
ATOM 2442 C C . ARG A 1 307 ? -29.404 -3.898 8.051 1.00 94.75 307 ARG A C 1
ATOM 2444 O O . ARG A 1 307 ? -29.867 -3.952 9.186 1.00 94.75 307 ARG A O 1
ATOM 2451 N N . ASN A 1 308 ? -29.531 -2.825 7.263 1.00 96.06 308 ASN A N 1
ATOM 2452 C CA . ASN A 1 308 ? -30.131 -1.545 7.637 1.00 96.06 308 ASN A CA 1
ATOM 2453 C C . ASN A 1 308 ? -29.482 -0.926 8.884 1.00 96.06 308 ASN A C 1
ATOM 2455 O O . ASN A 1 308 ? -30.150 -0.262 9.674 1.00 96.06 308 ASN A O 1
ATOM 2459 N N . LEU A 1 309 ? -28.181 -1.165 9.080 1.00 95.50 309 LEU A N 1
ATOM 2460 C CA . LEU A 1 309 ? -27.413 -0.493 10.119 1.00 95.50 309 LEU A CA 1
ATOM 2461 C C . LEU A 1 309 ? -26.864 0.826 9.555 1.00 95.50 309 LEU A C 1
ATOM 2463 O O . LEU A 1 309 ? -26.304 0.819 8.454 1.00 95.50 309 LEU A O 1
ATOM 2467 N N . PRO A 1 310 ? -27.019 1.950 10.276 1.00 95.94 310 PRO A N 1
ATOM 2468 C CA . PRO A 1 310 ? -26.584 3.252 9.790 1.00 95.94 310 PRO A CA 1
ATOM 2469 C C . PRO A 1 310 ? -25.057 3.293 9.654 1.00 95.94 310 PRO A C 1
ATOM 2471 O O . PRO A 1 310 ? -24.331 2.941 10.584 1.00 95.94 310 PRO A O 1
ATOM 2474 N N . VAL A 1 311 ? -24.574 3.702 8.481 1.00 96.38 311 VAL A N 1
ATOM 2475 C CA . VAL A 1 311 ? -23.151 3.908 8.186 1.00 96.38 311 VAL A CA 1
ATOM 2476 C C . VAL A 1 311 ? -22.999 5.282 7.553 1.00 96.38 311 VAL A C 1
ATOM 2478 O O . VAL A 1 311 ? -23.688 5.578 6.576 1.00 96.38 311 VAL A O 1
ATOM 2481 N N . GLU A 1 312 ? -22.101 6.106 8.086 1.00 96.00 312 GLU A N 1
ATOM 2482 C CA . GLU A 1 312 ? -22.000 7.514 7.693 1.00 96.00 312 GLU A CA 1
ATOM 2483 C C . GLU A 1 312 ? -20.591 7.936 7.271 1.00 96.00 312 GLU A C 1
ATOM 2485 O O . GLU A 1 312 ? -19.573 7.445 7.766 1.00 96.00 312 GLU A O 1
ATOM 2490 N N . LEU A 1 313 ? -20.553 8.886 6.335 1.00 95.25 313 LEU A N 1
ATOM 2491 C CA . LEU A 1 313 ? -19.347 9.618 5.970 1.00 95.25 313 LEU A CA 1
ATOM 2492 C C . LEU A 1 313 ? -19.263 10.872 6.823 1.00 95.25 313 LEU A C 1
ATOM 2494 O O . LEU A 1 313 ? -20.112 11.757 6.729 1.00 95.25 313 LEU A O 1
ATOM 2498 N N . VAL A 1 314 ? -18.199 10.971 7.601 1.00 94.69 314 VAL A N 1
ATOM 2499 C CA . VAL A 1 314 ? -17.986 12.075 8.523 1.00 94.69 314 VAL A CA 1
ATOM 2500 C C . VAL A 1 314 ? -17.037 13.082 7.890 1.00 94.69 314 VAL A C 1
ATOM 2502 O O . VAL A 1 314 ? -15.988 12.742 7.332 1.00 94.69 314 VAL A O 1
ATOM 2505 N N . ARG A 1 315 ? -17.396 14.362 7.975 1.00 90.50 315 ARG A N 1
ATOM 2506 C CA . ARG A 1 315 ? -16.459 15.467 7.782 1.00 90.50 315 ARG A CA 1
ATOM 2507 C C . ARG A 1 315 ? -16.283 16.138 9.137 1.00 90.50 315 ARG A C 1
ATOM 2509 O O . ARG A 1 315 ? -17.125 16.959 9.499 1.00 90.50 315 ARG A O 1
ATOM 2516 N N . PRO A 1 316 ? -15.219 15.809 9.883 1.00 79.25 316 PRO A N 1
ATOM 2517 C CA . PRO A 1 316 ? -14.954 16.491 11.137 1.00 79.25 316 PRO A CA 1
ATOM 2518 C C . PRO A 1 316 ? -14.900 17.998 10.876 1.00 79.25 316 PRO A C 1
ATOM 2520 O O . PRO A 1 316 ? -14.392 18.417 9.836 1.00 79.25 316 PRO A O 1
ATOM 2523 N N . SER A 1 317 ? -15.371 18.823 11.812 1.00 77.69 317 SER A N 1
ATOM 2524 C CA . SER A 1 317 ? -15.386 20.297 11.706 1.00 77.69 317 SER A CA 1
ATOM 2525 C C . SER A 1 317 ? -13.993 20.955 11.630 1.00 77.69 317 SER A C 1
ATOM 2527 O O . SER A 1 317 ? -13.843 22.158 11.832 1.00 77.69 317 SER A O 1
ATOM 2529 N N . ALA A 1 318 ? -12.952 20.168 11.370 1.00 69.88 318 ALA A N 1
ATOM 2530 C CA . ALA A 1 318 ? -11.587 20.609 11.182 1.00 69.88 318 ALA A CA 1
ATOM 2531 C C . ALA A 1 318 ? -11.403 21.324 9.837 1.00 69.88 318 ALA A C 1
ATOM 2533 O O . ALA A 1 318 ? -12.013 20.971 8.828 1.00 69.88 318 ALA A O 1
ATOM 2534 N N . ALA A 1 319 ? -10.483 22.289 9.828 1.00 80.62 319 ALA A N 1
ATOM 2535 C CA . ALA A 1 319 ? -9.975 22.877 8.593 1.00 80.62 319 ALA A CA 1
ATOM 2536 C C . ALA A 1 319 ? -9.085 21.893 7.805 1.00 80.62 319 ALA A C 1
ATOM 2538 O O . ALA A 1 319 ? -9.041 21.961 6.581 1.00 80.62 319 ALA A O 1
ATOM 2539 N N . GLU A 1 320 ? -8.400 20.976 8.499 1.00 89.19 320 GLU A N 1
ATOM 2540 C CA . GLU A 1 320 ? -7.494 19.970 7.927 1.00 89.19 320 GLU A CA 1
ATOM 2541 C C . GLU A 1 320 ? -8.078 18.557 8.083 1.00 89.19 320 GLU A C 1
ATOM 2543 O O . GLU A 1 320 ? -8.836 18.285 9.018 1.00 89.19 320 GLU A O 1
ATOM 2548 N N . ALA A 1 321 ? -7.719 17.632 7.189 1.00 94.25 321 ALA A N 1
ATOM 2549 C CA . ALA A 1 321 ? -8.129 16.239 7.341 1.00 94.25 321 ALA A CA 1
ATOM 2550 C C . ALA A 1 321 ? -7.371 15.552 8.497 1.00 94.25 321 ALA A C 1
ATOM 2552 O O . ALA A 1 321 ? -6.221 15.876 8.781 1.00 94.25 321 ALA A O 1
ATOM 2553 N N . LEU A 1 322 ? -8.014 14.598 9.180 1.00 97.12 322 LEU A N 1
ATOM 2554 C CA . LEU A 1 322 ? -7.495 14.040 10.440 1.00 97.12 322 LEU A CA 1
ATOM 2555 C C . LEU A 1 322 ? -6.581 12.819 10.280 1.00 97.12 322 LEU A C 1
ATOM 2557 O O . LEU A 1 322 ? -6.021 12.350 11.269 1.00 97.12 322 LEU A O 1
ATOM 2561 N N . ALA A 1 323 ? -6.464 12.271 9.075 1.00 97.50 323 ALA A N 1
ATOM 2562 C CA . ALA A 1 323 ? -5.653 11.089 8.816 1.00 97.50 323 ALA A CA 1
ATOM 2563 C C . ALA A 1 323 ? -4.948 11.193 7.462 1.00 97.50 323 ALA A C 1
ATOM 2565 O O . ALA A 1 323 ? -5.437 11.877 6.555 1.00 97.50 323 ALA A O 1
ATOM 2566 N N . ALA A 1 324 ? -3.814 10.510 7.334 1.00 96.31 324 ALA A N 1
ATOM 2567 C CA . ALA A 1 324 ? -3.093 10.349 6.084 1.00 96.31 324 ALA A CA 1
ATOM 2568 C C . ALA A 1 324 ? -2.838 8.865 5.806 1.00 96.31 324 ALA A C 1
ATOM 2570 O O . ALA A 1 324 ? -2.276 8.155 6.634 1.00 96.31 324 ALA A O 1
ATOM 2571 N N . CYS A 1 325 ? -3.240 8.403 4.633 1.00 93.56 325 CYS A N 1
ATOM 2572 C CA . CYS A 1 325 ? -2.985 7.073 4.135 1.00 93.56 325 CYS A CA 1
ATOM 2573 C C . CYS A 1 325 ? -1.589 7.021 3.510 1.00 93.56 325 CYS A C 1
ATOM 2575 O O . CYS A 1 325 ? -1.370 7.588 2.437 1.00 93.56 325 CYS A O 1
ATOM 2577 N N . GLY A 1 326 ? -0.644 6.356 4.171 1.00 89.44 326 GLY A N 1
ATOM 2578 C CA . GLY A 1 326 ? 0.706 6.227 3.637 1.00 89.44 326 GLY A CA 1
ATOM 2579 C C . GLY A 1 326 ? 0.791 5.243 2.478 1.00 89.44 326 GLY A C 1
ATOM 2580 O O . GLY A 1 326 ? 0.098 4.223 2.440 1.00 89.44 326 GLY A O 1
ATOM 2581 N N . TRP A 1 327 ? 1.681 5.555 1.549 1.00 85.19 327 TRP A N 1
ATOM 2582 C CA . TRP A 1 327 ? 2.174 4.665 0.511 1.00 85.19 327 TRP A CA 1
ATOM 2583 C C . TRP A 1 327 ? 3.700 4.798 0.432 1.00 85.19 327 TRP A C 1
ATOM 2585 O O . TRP A 1 327 ? 4.275 5.832 0.780 1.00 85.19 327 TRP A O 1
ATOM 2595 N N . HIS A 1 328 ? 4.374 3.733 0.009 1.00 77.12 328 HIS A N 1
ATOM 2596 C CA . HIS A 1 328 ? 5.781 3.786 -0.376 1.00 77.12 328 HIS A CA 1
ATOM 2597 C C . HIS A 1 328 ? 6.005 2.876 -1.579 1.00 77.12 328 HIS A C 1
ATOM 2599 O O . HIS A 1 328 ? 5.284 1.900 -1.776 1.00 77.12 328 HIS A O 1
ATOM 2605 N N . ARG A 1 329 ? 7.008 3.197 -2.396 1.00 66.12 329 ARG A N 1
ATOM 2606 C CA . ARG A 1 329 ? 7.277 2.456 -3.641 1.00 66.12 329 ARG A CA 1
ATOM 2607 C C . ARG A 1 329 ? 7.684 1.021 -3.402 1.00 66.12 329 ARG A C 1
ATOM 2609 O O . ARG A 1 329 ? 7.336 0.156 -4.192 1.00 66.12 329 ARG A O 1
ATOM 2616 N N . ASP A 1 330 ? 8.378 0.791 -2.294 1.00 60.06 330 ASP A N 1
ATOM 2617 C CA . ASP A 1 330 ? 8.824 -0.545 -1.922 1.00 60.06 330 ASP A CA 1
ATOM 2618 C C . ASP A 1 330 ? 7.656 -1.429 -1.424 1.00 60.06 330 ASP A C 1
ATOM 2620 O O . ASP A 1 330 ? 7.856 -2.618 -1.240 1.00 60.06 330 ASP A O 1
ATOM 2624 N N . SER A 1 331 ? 6.436 -0.885 -1.220 1.00 53.03 331 SER A N 1
ATOM 2625 C CA . SER A 1 331 ? 5.264 -1.679 -0.798 1.00 53.03 331 SER A CA 1
ATOM 2626 C C . SER A 1 331 ? 4.803 -2.642 -1.886 1.00 53.03 331 SER A C 1
ATOM 2628 O O . SER A 1 331 ? 4.262 -3.709 -1.591 1.00 53.03 331 SER A O 1
ATOM 2630 N N . VAL A 1 332 ? 4.981 -2.253 -3.151 1.00 48.84 332 VAL A N 1
ATOM 2631 C CA . VAL A 1 332 ? 4.679 -3.134 -4.269 1.00 48.84 332 VAL A CA 1
ATOM 2632 C C . VAL A 1 332 ? 5.851 -4.074 -4.398 1.00 48.84 332 VAL A C 1
ATOM 2634 O O . VAL A 1 332 ? 6.958 -3.662 -4.709 1.00 48.84 332 VAL A O 1
ATOM 2637 N N . ALA A 1 333 ? 5.636 -5.354 -4.126 1.00 42.72 333 ALA A N 1
ATOM 2638 C CA . ALA A 1 333 ? 6.637 -6.313 -4.529 1.00 42.72 333 ALA A CA 1
ATOM 2639 C C . ALA A 1 333 ? 6.570 -6.446 -6.045 1.00 42.72 333 ALA A C 1
ATOM 2641 O O . ALA A 1 333 ? 5.530 -6.801 -6.613 1.00 42.72 333 ALA A O 1
ATOM 2642 N N . GLY A 1 334 ? 7.717 -6.270 -6.691 1.00 39.56 334 GLY A N 1
ATOM 2643 C CA . GLY A 1 334 ? 7.999 -6.983 -7.924 1.00 39.56 334 GLY A CA 1
ATOM 2644 C C . GLY A 1 334 ? 8.063 -8.474 -7.612 1.00 39.56 334 GLY A C 1
ATOM 2645 O O . GLY A 1 334 ? 9.157 -9.010 -7.524 1.00 39.56 334 GLY A O 1
ATOM 2646 N N . ASN A 1 335 ? 6.919 -9.121 -7.358 1.00 42.22 335 ASN A N 1
ATOM 2647 C CA . ASN A 1 335 ? 6.873 -10.544 -7.039 1.00 42.22 335 ASN A CA 1
ATOM 2648 C C . ASN A 1 335 ? 7.441 -11.361 -8.213 1.00 42.22 335 ASN A C 1
ATOM 2650 O O . ASN A 1 335 ? 7.243 -11.009 -9.381 1.00 42.22 335 ASN A O 1
ATOM 2654 N N . VAL A 1 336 ? 8.135 -12.456 -7.899 1.00 42.06 336 VAL A N 1
ATOM 2655 C CA . VAL A 1 336 ? 8.415 -13.526 -8.868 1.00 42.06 336 VAL A CA 1
ATOM 2656 C C . VAL A 1 336 ? 7.129 -14.096 -9.464 1.00 42.06 336 VAL A C 1
ATOM 2658 O O . VAL A 1 336 ? 7.141 -14.565 -10.599 1.00 42.06 336 VAL A O 1
ATOM 2661 N N . ASP A 1 337 ? 6.008 -13.987 -8.745 1.00 45.94 337 ASP A N 1
ATOM 2662 C CA . ASP A 1 337 ? 4.686 -14.314 -9.273 1.00 45.94 337 ASP A CA 1
ATOM 2663 C C . ASP A 1 337 ? 4.158 -13.225 -10.231 1.00 45.94 337 ASP A C 1
ATOM 2665 O O . ASP A 1 337 ? 3.520 -12.227 -9.881 1.00 45.94 337 ASP A O 1
ATOM 2669 N N . ASN A 1 338 ? 4.445 -13.510 -11.493 1.00 46.09 338 ASN A N 1
ATOM 2670 C CA . ASN A 1 338 ? 4.107 -12.920 -12.787 1.00 46.09 338 ASN A CA 1
ATOM 2671 C C . ASN A 1 338 ? 2.642 -12.514 -13.088 1.00 46.09 338 ASN A C 1
ATOM 2673 O O . ASN A 1 338 ? 2.287 -12.408 -14.257 1.00 46.09 338 ASN A O 1
ATOM 2677 N N . LYS A 1 339 ? 1.748 -12.278 -12.116 1.00 45.44 339 LYS A N 1
ATOM 2678 C CA . LYS A 1 339 ? 0.371 -11.794 -12.417 1.00 45.44 339 LYS A CA 1
ATOM 2679 C C . LYS A 1 339 ? -0.126 -10.629 -11.560 1.00 45.44 339 LYS A C 1
ATOM 2681 O O . LYS A 1 339 ? -1.035 -9.920 -11.980 1.00 45.44 339 LYS A O 1
ATOM 2686 N N . THR A 1 340 ? 0.460 -10.390 -10.388 1.00 48.53 340 THR A N 1
ATOM 2687 C CA . THR A 1 340 ? -0.062 -9.422 -9.399 1.00 48.53 340 THR A CA 1
ATOM 2688 C C . THR A 1 340 ? 0.578 -8.029 -9.434 1.00 48.53 340 THR A C 1
ATOM 2690 O O . THR A 1 340 ? -0.007 -7.093 -8.889 1.00 48.53 340 THR A O 1
ATOM 2693 N N . SER A 1 341 ? 1.744 -7.845 -10.066 1.00 52.41 341 SER A N 1
ATOM 2694 C CA . SER A 1 341 ? 2.534 -6.610 -9.893 1.00 52.41 341 SER A CA 1
ATOM 2695 C C . SER A 1 341 ? 2.045 -5.398 -10.703 1.00 52.41 341 SER A C 1
ATOM 2697 O O . SER A 1 341 ? 2.157 -4.270 -10.230 1.00 52.41 341 SER A O 1
ATOM 2699 N N . ILE A 1 342 ? 1.426 -5.586 -11.878 1.00 55.38 342 ILE A N 1
ATOM 2700 C CA . ILE A 1 342 ? 0.939 -4.452 -12.696 1.00 55.38 342 ILE A CA 1
ATOM 2701 C C . ILE A 1 342 ? -0.297 -3.789 -12.081 1.00 55.38 342 ILE A C 1
ATOM 2703 O O . ILE A 1 342 ? -0.362 -2.564 -12.022 1.00 55.38 342 ILE A O 1
ATOM 2707 N N . ASN A 1 343 ? -1.261 -4.568 -11.575 1.00 58.91 343 ASN A N 1
ATOM 2708 C CA . ASN A 1 343 ? -2.416 -3.998 -10.866 1.00 58.91 343 ASN A CA 1
ATOM 2709 C C . ASN A 1 343 ? -1.969 -3.164 -9.681 1.00 58.91 343 ASN A C 1
ATOM 2711 O O . ASN A 1 343 ? -2.481 -2.073 -9.457 1.00 58.91 343 ASN A O 1
ATOM 2715 N N . ALA A 1 344 ? -0.972 -3.664 -8.960 1.00 60.91 344 ALA A N 1
ATOM 2716 C CA . ALA A 1 344 ? -0.377 -2.955 -7.850 1.00 60.91 344 ALA A CA 1
ATOM 2717 C C . ALA A 1 344 ? 0.293 -1.644 -8.301 1.00 60.91 344 ALA A C 1
ATOM 2719 O O . ALA A 1 344 ? 0.114 -0.629 -7.635 1.00 60.91 344 ALA A O 1
ATOM 2720 N N . SER A 1 345 ? 0.972 -1.629 -9.453 1.00 65.88 345 SER A N 1
ATOM 2721 C CA . SER A 1 345 ? 1.523 -0.410 -10.062 1.00 65.88 345 SER A CA 1
ATOM 2722 C C . SER A 1 345 ? 0.441 0.606 -10.454 1.00 65.88 345 SER A C 1
ATOM 2724 O O . SER A 1 345 ? 0.542 1.761 -10.053 1.00 65.88 345 SER A O 1
ATOM 2726 N N . LEU A 1 346 ? -0.629 0.201 -11.149 1.00 69.25 346 LEU A N 1
ATOM 2727 C CA . LEU A 1 346 ? -1.727 1.114 -11.505 1.00 69.25 346 LEU A CA 1
ATOM 2728 C C . LEU A 1 346 ? -2.457 1.642 -10.261 1.00 69.25 346 LEU A C 1
ATOM 2730 O O . LEU A 1 346 ? -2.831 2.813 -10.220 1.00 69.25 346 LEU A O 1
ATOM 2734 N N . VAL A 1 347 ? -2.629 0.805 -9.228 1.00 70.56 347 VAL A N 1
ATOM 2735 C CA . VAL A 1 347 ? -3.140 1.241 -7.917 1.00 70.56 347 VAL A CA 1
ATOM 2736 C C . VAL A 1 347 ? -2.204 2.261 -7.292 1.00 70.56 347 VAL A C 1
ATOM 2738 O O . VAL A 1 347 ? -2.681 3.273 -6.784 1.00 70.56 347 VAL A O 1
ATOM 2741 N N . LEU A 1 348 ? -0.895 2.003 -7.297 1.00 71.25 348 LEU A N 1
ATOM 2742 C CA . LEU A 1 348 ? 0.080 2.940 -6.756 1.00 71.25 348 LEU A CA 1
ATOM 2743 C C . LEU A 1 348 ? 0.040 4.254 -7.509 1.00 71.25 348 LEU A C 1
ATOM 2745 O O . LEU A 1 348 ? -0.056 5.282 -6.864 1.00 71.25 348 LEU A O 1
ATOM 2749 N N . GLU A 1 349 ? 0.079 4.235 -8.837 1.00 74.81 349 GLU A N 1
ATOM 2750 C CA . GLU A 1 349 ? 0.043 5.444 -9.652 1.00 74.81 349 GLU A CA 1
ATOM 2751 C C . GLU A 1 349 ? -1.221 6.253 -9.347 1.00 74.81 349 GLU A C 1
ATOM 2753 O O . GLU A 1 349 ? -1.152 7.450 -9.063 1.00 74.81 349 GLU A O 1
ATOM 2758 N N . PHE A 1 350 ? -2.373 5.581 -9.307 1.00 78.62 350 PHE A N 1
ATOM 2759 C CA . PHE A 1 350 ? -3.617 6.204 -8.888 1.00 78.62 350 PHE A CA 1
ATOM 2760 C C . PHE A 1 350 ? -3.471 6.833 -7.498 1.00 78.62 350 PHE A C 1
ATOM 2762 O O . PHE A 1 350 ? -3.716 8.021 -7.349 1.00 78.62 350 PHE A O 1
ATOM 2769 N N . ILE A 1 351 ? -2.999 6.092 -6.493 1.00 78.75 351 ILE A N 1
ATOM 2770 C CA . ILE A 1 351 ? -2.774 6.587 -5.124 1.00 78.75 351 ILE A CA 1
ATOM 2771 C C . ILE A 1 351 ? -1.782 7.764 -5.074 1.00 78.75 351 ILE A C 1
ATOM 2773 O O . ILE A 1 351 ? -2.002 8.716 -4.327 1.00 78.75 351 ILE A O 1
ATOM 2777 N N . MET A 1 352 ? -0.706 7.707 -5.857 1.00 79.44 352 MET A N 1
ATOM 2778 C CA . MET A 1 352 ? 0.383 8.682 -5.893 1.00 79.44 352 MET A CA 1
ATOM 2779 C C . MET A 1 352 ? -0.087 10.048 -6.368 1.00 79.44 352 MET A C 1
ATOM 2781 O O . MET A 1 352 ? 0.387 11.062 -5.857 1.00 79.44 352 MET A O 1
ATOM 2785 N N . TYR A 1 353 ? -0.996 10.073 -7.342 1.00 82.50 353 TYR A N 1
ATOM 2786 C CA . TYR A 1 353 ? -1.488 11.305 -7.954 1.00 82.50 353 TYR A CA 1
ATOM 2787 C C . TYR A 1 353 ? -2.883 11.705 -7.469 1.00 82.50 353 TYR A C 1
ATOM 2789 O O . TYR A 1 353 ? -3.312 12.835 -7.701 1.00 82.50 353 TYR A O 1
ATOM 2797 N N . ARG A 1 354 ? -3.576 10.815 -6.756 1.00 85.75 354 ARG A N 1
ATOM 2798 C CA . ARG A 1 354 ? -4.923 11.037 -6.235 1.00 85.75 354 ARG A CA 1
ATOM 2799 C C . ARG A 1 354 ? -4.974 12.196 -5.243 1.00 85.75 354 ARG A C 1
ATOM 2801 O O . ARG A 1 354 ? -4.246 12.223 -4.251 1.00 85.75 354 ARG A O 1
ATOM 2808 N N . GLY A 1 355 ? -5.932 13.093 -5.464 1.00 89.81 355 GLY A N 1
ATOM 2809 C CA . GLY A 1 355 ? -6.164 14.267 -4.628 1.00 89.81 355 GLY A CA 1
ATOM 2810 C C . GLY A 1 355 ? -5.329 15.502 -4.990 1.00 89.81 355 GLY A C 1
ATOM 2811 O O . GLY A 1 355 ? -4.466 15.492 -5.866 1.00 89.81 355 GLY A O 1
ATOM 2812 N N . GLU A 1 356 ? -5.622 16.598 -4.296 1.00 90.94 356 GLU A N 1
ATOM 2813 C CA . GLU A 1 356 ? -4.981 17.904 -4.475 1.00 90.94 356 GLU A CA 1
ATOM 2814 C C . GLU A 1 356 ? -3.637 17.951 -3.744 1.00 90.94 356 GLU A C 1
ATOM 2816 O O . GLU A 1 356 ? -3.577 17.658 -2.552 1.00 90.94 356 GLU A O 1
ATOM 2821 N N . GLU A 1 357 ? -2.560 18.307 -4.440 1.00 89.12 357 GLU A N 1
ATOM 2822 C CA . GLU A 1 357 ? -1.224 18.399 -3.844 1.00 89.12 357 GLU A CA 1
ATOM 2823 C C . GLU A 1 357 ? -1.139 19.483 -2.769 1.00 89.12 357 GLU A C 1
ATOM 2825 O O . GLU A 1 357 ? -1.724 20.557 -2.900 1.00 89.12 357 GLU A O 1
ATOM 2830 N N . ILE A 1 358 ? -0.417 19.183 -1.690 1.00 91.50 358 ILE A N 1
ATOM 2831 C CA . ILE A 1 358 ? -0.204 20.088 -0.567 1.00 91.50 358 ILE A CA 1
ATOM 2832 C C . ILE A 1 358 ? 1.299 20.303 -0.399 1.00 91.50 358 ILE A C 1
ATOM 2834 O O . ILE A 1 358 ? 2.016 19.399 0.029 1.00 91.50 358 ILE A O 1
ATOM 2838 N N . ASP A 1 359 ? 1.749 21.534 -0.638 1.00 85.06 359 ASP A N 1
ATOM 2839 C CA . ASP A 1 359 ? 3.170 21.931 -0.660 1.00 85.06 359 ASP A CA 1
ATOM 2840 C C . ASP A 1 359 ? 3.918 21.765 0.676 1.00 85.06 359 ASP A C 1
ATOM 2842 O O . ASP A 1 359 ? 5.111 22.042 0.786 1.00 85.06 359 ASP A O 1
ATOM 2846 N N . ARG A 1 360 ? 3.220 21.390 1.752 1.00 90.75 360 ARG A N 1
ATOM 2847 C CA . ARG A 1 360 ? 3.808 21.237 3.084 1.00 90.75 360 ARG A CA 1
ATOM 2848 C C . ARG A 1 360 ? 3.085 20.185 3.903 1.00 90.75 360 ARG A C 1
ATOM 2850 O O . ARG A 1 360 ? 1.877 20.002 3.775 1.00 90.75 360 ARG A O 1
ATOM 2857 N N . MET A 1 361 ? 3.807 19.593 4.851 1.00 94.62 361 MET A N 1
ATOM 2858 C CA . MET A 1 361 ? 3.203 18.743 5.874 1.00 94.62 361 MET A CA 1
ATOM 2859 C C . MET A 1 361 ? 2.059 19.491 6.596 1.00 94.62 361 MET A C 1
ATOM 2861 O O . MET A 1 361 ? 2.298 20.576 7.147 1.00 94.62 361 MET A O 1
ATOM 2865 N N . PRO A 1 362 ? 0.835 18.924 6.634 1.00 96.38 362 PRO A N 1
ATOM 2866 C CA . PRO A 1 362 ? -0.279 19.480 7.395 1.00 96.38 362 PRO A CA 1
ATOM 2867 C C . PRO A 1 362 ? 0.089 19.665 8.867 1.00 96.38 362 PRO A C 1
ATOM 2869 O O . PRO A 1 362 ? 0.746 18.811 9.474 1.00 96.38 362 PRO A O 1
ATOM 2872 N N . ARG A 1 363 ? -0.338 20.782 9.467 1.00 96.38 363 ARG A N 1
ATOM 2873 C CA . ARG A 1 363 ? 0.109 21.163 10.822 1.00 96.38 363 ARG A CA 1
ATOM 2874 C C . ARG A 1 363 ? -0.289 20.121 11.856 1.00 96.38 363 ARG A C 1
ATOM 2876 O O . ARG A 1 363 ? 0.474 19.867 12.788 1.00 96.38 363 ARG A O 1
ATOM 2883 N N . ILE A 1 364 ? -1.443 19.495 11.653 1.00 96.81 364 ILE A N 1
ATOM 2884 C CA . ILE A 1 364 ? -1.984 18.461 12.530 1.00 96.81 364 ILE A CA 1
ATOM 2885 C C . ILE A 1 364 ? -1.091 17.211 12.662 1.00 96.81 364 ILE A C 1
ATOM 2887 O O . ILE A 1 364 ? -1.172 16.521 13.675 1.00 96.81 364 ILE A O 1
ATOM 2891 N N . PHE A 1 365 ? -0.193 16.946 11.702 1.00 97.44 365 PHE A N 1
ATOM 2892 C CA . PHE A 1 365 ? 0.756 15.823 11.761 1.00 97.44 365 PHE A CA 1
ATOM 2893 C C . PHE A 1 365 ? 2.161 16.219 12.222 1.00 97.44 365 PHE A C 1
ATOM 2895 O O . PHE A 1 365 ? 3.030 15.357 12.324 1.00 97.44 365 PHE A O 1
ATOM 2902 N N . LYS A 1 366 ? 2.416 17.496 12.542 1.00 96.88 366 LYS A N 1
ATOM 2903 C CA . LYS A 1 366 ? 3.766 17.977 12.887 1.00 96.88 366 LYS A CA 1
ATOM 2904 C C . LYS A 1 366 ? 4.401 17.202 14.048 1.00 96.88 366 LYS A C 1
ATOM 2906 O O . LYS A 1 366 ? 5.603 16.959 14.025 1.00 96.88 366 LYS A O 1
ATOM 2911 N N . ALA A 1 367 ? 3.600 16.790 15.031 1.00 97.62 367 ALA A N 1
ATOM 2912 C CA . ALA A 1 367 ? 4.068 16.003 16.173 1.00 97.62 367 ALA A CA 1
ATOM 2913 C C . ALA A 1 367 ? 4.599 14.608 15.781 1.00 97.62 367 ALA A C 1
ATOM 2915 O O . ALA A 1 367 ? 5.442 14.066 16.486 1.00 97.62 367 ALA A O 1
ATOM 2916 N N . LEU A 1 368 ? 4.157 14.061 14.643 1.00 97.50 368 LEU A N 1
ATOM 2917 C CA . LEU A 1 368 ? 4.585 12.762 14.109 1.00 97.50 368 LEU A CA 1
ATOM 2918 C C . LEU A 1 368 ? 5.782 12.868 13.154 1.00 97.50 368 LEU A C 1
ATOM 2920 O O . LEU A 1 368 ? 6.293 11.848 12.701 1.00 97.50 368 LEU A O 1
ATOM 2924 N N . SER A 1 369 ? 6.244 14.083 12.835 1.00 96.19 369 SER A N 1
ATOM 2925 C CA . SER A 1 369 ? 7.335 14.304 11.875 1.00 96.19 369 SER A CA 1
ATOM 2926 C C . SER A 1 369 ? 8.637 13.555 12.213 1.00 96.19 369 SER A C 1
ATOM 2928 O O . SER A 1 369 ? 9.235 12.996 11.286 1.00 96.19 369 SER A O 1
ATOM 2930 N N . PRO A 1 370 ? 9.077 13.462 13.489 1.00 97.50 370 PRO A N 1
ATOM 2931 C CA . PRO A 1 370 ? 10.257 12.671 13.840 1.00 97.50 370 PRO A CA 1
ATOM 2932 C C . PRO A 1 370 ? 10.089 11.185 13.502 1.00 97.50 370 PRO A C 1
ATOM 2934 O O . PRO A 1 370 ? 10.905 10.644 12.761 1.00 97.50 370 PRO A O 1
ATOM 2937 N N . ALA A 1 371 ? 8.989 10.565 13.945 1.00 96.19 371 ALA A N 1
ATOM 2938 C CA . ALA A 1 371 ? 8.703 9.156 13.676 1.00 96.19 371 ALA A CA 1
ATOM 2939 C C . ALA A 1 371 ? 8.542 8.887 12.173 1.00 96.19 371 ALA A C 1
ATOM 2941 O O . ALA A 1 371 ? 9.104 7.932 11.651 1.00 96.19 371 ALA A O 1
ATOM 2942 N N . LEU A 1 372 ? 7.851 9.766 11.439 1.00 95.31 372 LEU A N 1
ATOM 2943 C CA . LEU A 1 372 ? 7.746 9.656 9.983 1.00 95.31 372 LEU A CA 1
ATOM 2944 C C . LEU A 1 372 ? 9.124 9.724 9.306 1.00 95.31 372 LEU A C 1
ATOM 2946 O O . LEU A 1 372 ? 9.390 8.977 8.369 1.00 95.31 372 LEU A O 1
ATOM 2950 N N . SER A 1 373 ? 9.999 10.619 9.768 1.00 94.06 373 SER A N 1
ATOM 2951 C CA . SER A 1 373 ? 11.352 10.761 9.221 1.00 94.06 373 SER A CA 1
ATOM 2952 C C . SER A 1 373 ? 12.216 9.535 9.505 1.00 94.06 373 SER A C 1
ATOM 2954 O O . SER A 1 373 ? 12.995 9.139 8.641 1.00 94.06 373 SER A O 1
ATOM 2956 N N . GLU A 1 374 ? 12.050 8.914 10.671 1.00 94.31 374 GLU A N 1
ATOM 2957 C CA . GLU A 1 374 ? 12.703 7.655 11.024 1.00 94.31 374 GLU A CA 1
ATOM 2958 C C . GLU A 1 374 ? 12.242 6.512 10.114 1.00 94.31 374 GLU A C 1
ATOM 2960 O O . GLU A 1 374 ? 13.083 5.843 9.518 1.00 94.31 374 GLU A O 1
ATOM 2965 N N . VAL A 1 375 ? 10.929 6.348 9.909 1.00 91.56 375 VAL A N 1
ATOM 2966 C CA . VAL A 1 375 ? 10.381 5.350 8.973 1.00 91.56 375 VAL A CA 1
ATOM 2967 C C . VAL A 1 375 ? 10.912 5.577 7.559 1.00 91.56 375 VAL A C 1
ATOM 2969 O O . VAL A 1 375 ? 11.396 4.642 6.924 1.00 91.56 375 VAL A O 1
ATOM 2972 N N . ALA A 1 376 ? 10.849 6.814 7.058 1.00 90.12 376 ALA A N 1
ATOM 2973 C CA . ALA A 1 376 ? 11.338 7.157 5.725 1.00 90.12 376 ALA A CA 1
ATOM 2974 C C . ALA A 1 376 ? 12.828 6.809 5.569 1.00 90.12 376 ALA A C 1
ATOM 2976 O O . ALA A 1 376 ? 13.219 6.184 4.582 1.00 90.12 376 ALA A O 1
ATOM 2977 N N . SER A 1 377 ? 13.638 7.143 6.579 1.00 88.75 377 SER A N 1
ATOM 2978 C CA . SER A 1 377 ? 15.063 6.808 6.637 1.00 88.75 377 SER A CA 1
ATOM 2979 C C . SER A 1 377 ? 15.306 5.298 6.694 1.00 88.75 377 SER A C 1
ATOM 2981 O O . SER A 1 377 ? 16.185 4.791 6.000 1.00 88.75 377 SER A O 1
ATOM 2983 N N . ALA A 1 378 ? 14.512 4.551 7.464 1.00 89.31 378 ALA A N 1
ATOM 2984 C CA . ALA A 1 378 ? 14.627 3.100 7.579 1.00 89.31 378 ALA A CA 1
ATOM 2985 C C . ALA A 1 378 ? 14.277 2.389 6.263 1.00 89.31 378 ALA A C 1
ATOM 2987 O O . ALA A 1 378 ? 15.005 1.487 5.845 1.00 89.31 378 ALA A O 1
ATOM 2988 N N . LEU A 1 379 ? 13.209 2.816 5.578 1.00 85.62 379 LEU A N 1
ATOM 2989 C CA . LEU A 1 379 ? 12.838 2.299 4.256 1.00 85.62 379 LEU A CA 1
ATOM 2990 C C . LEU A 1 379 ? 13.931 2.595 3.226 1.00 85.62 379 LEU A C 1
ATOM 2992 O O . LEU A 1 379 ? 14.366 1.693 2.512 1.00 85.62 379 LEU A O 1
ATOM 2996 N N . TYR A 1 380 ? 14.424 3.837 3.205 1.00 84.88 380 TYR A N 1
ATOM 2997 C CA . TYR A 1 380 ? 15.534 4.237 2.346 1.00 84.88 380 TYR A CA 1
ATOM 2998 C C . TYR A 1 380 ? 16.781 3.383 2.621 1.00 84.88 380 TYR A C 1
ATOM 3000 O O . TYR A 1 380 ? 17.322 2.762 1.714 1.00 84.88 380 TYR A O 1
ATOM 3008 N N . SER A 1 381 ? 17.182 3.254 3.886 1.00 86.31 381 SER A N 1
ATOM 3009 C CA . SER A 1 381 ? 18.353 2.473 4.300 1.00 86.31 381 SER A CA 1
ATOM 3010 C C . SER A 1 381 ? 18.215 0.986 3.970 1.00 86.31 381 SER A C 1
ATOM 3012 O O . SER A 1 381 ? 19.187 0.357 3.552 1.00 86.31 381 SER A O 1
ATOM 3014 N N . LYS A 1 382 ? 17.013 0.407 4.118 1.00 84.62 382 LYS A N 1
ATOM 3015 C CA . LYS A 1 382 ? 16.727 -0.984 3.732 1.00 84.62 382 LYS A CA 1
ATOM 3016 C C . LYS A 1 382 ? 16.972 -1.181 2.235 1.00 84.62 382 LYS A C 1
ATOM 3018 O O . LYS A 1 382 ? 17.690 -2.110 1.877 1.00 84.62 382 LYS A O 1
ATOM 3023 N N . ARG A 1 383 ? 16.440 -0.291 1.391 1.00 84.25 383 ARG A N 1
ATOM 3024 C CA . ARG A 1 383 ? 16.656 -0.311 -0.063 1.00 84.25 383 ARG A CA 1
ATOM 3025 C C . ARG A 1 383 ? 18.131 -0.144 -0.427 1.00 84.25 383 ARG A C 1
ATOM 3027 O O . ARG A 1 383 ? 18.662 -0.941 -1.196 1.00 84.25 383 ARG A O 1
ATOM 3034 N N . GLU A 1 384 ? 18.792 0.859 0.145 1.00 86.06 384 GLU A N 1
ATOM 3035 C CA . GLU A 1 384 ? 20.198 1.158 -0.138 1.00 86.06 384 GLU A CA 1
ATOM 3036 C C . GLU A 1 384 ? 21.125 0.010 0.244 1.00 86.06 384 GLU A C 1
ATOM 3038 O O . GLU A 1 384 ? 22.043 -0.306 -0.506 1.00 86.06 384 GLU A O 1
ATOM 3043 N N . ARG A 1 385 ? 20.865 -0.651 1.375 1.00 87.94 385 ARG A N 1
ATOM 3044 C CA . ARG A 1 385 ? 21.593 -1.855 1.778 1.00 87.94 385 ARG A CA 1
ATOM 3045 C C . ARG A 1 385 ? 21.463 -2.965 0.734 1.00 87.94 385 ARG A C 1
ATOM 3047 O O . ARG A 1 385 ? 22.485 -3.497 0.333 1.00 87.94 385 ARG A O 1
ATOM 3054 N N . TYR A 1 386 ? 20.260 -3.264 0.241 1.00 87.00 386 TYR A N 1
ATOM 3055 C CA . TYR A 1 386 ? 20.095 -4.309 -0.777 1.00 87.00 386 TYR A CA 1
ATOM 3056 C C . TYR A 1 386 ? 20.790 -3.975 -2.096 1.00 87.00 386 TYR A C 1
ATOM 3058 O O . TYR A 1 386 ? 21.400 -4.846 -2.707 1.00 87.00 386 TYR A O 1
ATOM 3066 N N . LEU A 1 387 ? 20.717 -2.719 -2.541 1.00 86.81 387 LEU A N 1
ATOM 3067 C CA . LEU A 1 387 ? 21.430 -2.288 -3.744 1.00 86.81 387 LEU A CA 1
ATOM 3068 C C . LEU A 1 387 ? 22.949 -2.341 -3.547 1.00 86.81 387 LEU A C 1
ATOM 3070 O O . LEU A 1 387 ? 23.669 -2.712 -4.467 1.00 86.81 387 LEU A O 1
ATOM 3074 N N . ASN A 1 388 ? 23.436 -1.996 -2.356 1.00 89.31 388 ASN A N 1
ATOM 3075 C CA . ASN A 1 388 ? 24.846 -2.101 -1.994 1.00 89.31 388 ASN A CA 1
ATOM 3076 C C . ASN A 1 388 ? 25.337 -3.548 -1.985 1.00 89.31 388 ASN A C 1
ATOM 3078 O O . ASN A 1 388 ? 26.366 -3.816 -2.591 1.00 89.31 388 ASN A O 1
ATOM 3082 N N . GLU A 1 389 ? 24.590 -4.458 -1.357 1.00 90.12 389 GLU A N 1
ATOM 3083 C CA . GLU A 1 389 ? 24.885 -5.896 -1.345 1.00 90.12 389 GLU A CA 1
ATOM 3084 C C . GLU A 1 389 ? 24.944 -6.449 -2.776 1.00 90.12 389 GLU A C 1
ATOM 3086 O O . GLU A 1 389 ? 25.914 -7.106 -3.138 1.00 90.12 389 GLU A O 1
ATOM 3091 N N . LEU A 1 390 ? 23.977 -6.092 -3.632 1.00 89.75 390 LEU A N 1
ATOM 3092 C CA . LEU A 1 390 ? 23.995 -6.483 -5.046 1.00 89.75 390 LEU A CA 1
ATOM 3093 C C . LEU A 1 390 ? 25.220 -5.947 -5.793 1.00 89.75 390 LEU A C 1
ATOM 3095 O O . LEU A 1 390 ? 25.808 -6.677 -6.588 1.00 89.75 390 LEU A O 1
ATOM 3099 N N . VAL A 1 391 ? 25.601 -4.686 -5.562 1.00 91.88 391 VAL A N 1
ATOM 3100 C CA . VAL A 1 391 ? 26.766 -4.084 -6.226 1.00 91.88 391 VAL A CA 1
ATOM 3101 C C . VAL A 1 391 ? 28.074 -4.704 -5.750 1.00 91.88 391 VAL A C 1
ATOM 3103 O O . VAL A 1 391 ? 28.984 -4.918 -6.550 1.00 91.88 391 VAL A O 1
ATOM 3106 N N . GLU A 1 392 ? 28.177 -4.988 -4.457 1.00 92.62 392 GLU A N 1
ATOM 3107 C CA . GLU A 1 392 ? 29.343 -5.628 -3.856 1.00 92.62 392 GLU A CA 1
ATOM 3108 C C . GLU A 1 392 ? 29.511 -7.069 -4.353 1.00 92.62 392 GLU A C 1
ATOM 3110 O O . GLU A 1 392 ? 30.620 -7.466 -4.705 1.00 92.62 392 GLU A O 1
ATOM 3115 N N . GLU A 1 393 ? 28.416 -7.827 -4.448 1.00 93.31 393 GLU A N 1
ATOM 3116 C CA . GLU A 1 393 ? 28.440 -9.233 -4.858 1.00 93.31 393 GLU A CA 1
ATOM 3117 C C . GLU A 1 393 ? 28.569 -9.415 -6.380 1.00 93.31 393 GLU A C 1
ATOM 3119 O O . GLU A 1 393 ? 29.261 -10.326 -6.843 1.00 93.31 393 GLU A O 1
ATOM 3124 N N . HIS A 1 394 ? 27.927 -8.555 -7.178 1.00 92.88 394 HIS A N 1
ATOM 3125 C CA . HIS A 1 394 ? 27.763 -8.774 -8.622 1.00 92.88 394 HIS A CA 1
ATOM 3126 C C . HIS A 1 394 ? 28.318 -7.659 -9.518 1.00 92.88 394 HIS A C 1
ATOM 3128 O O . HIS A 1 394 ? 28.271 -7.783 -10.745 1.00 92.88 394 HIS A O 1
ATOM 3134 N N . GLY A 1 395 ? 28.870 -6.589 -8.943 1.00 93.38 395 GLY A N 1
ATOM 3135 C CA . GLY A 1 395 ? 29.336 -5.420 -9.688 1.00 93.38 395 GLY A CA 1
ATOM 3136 C C . GLY A 1 395 ? 28.202 -4.454 -10.057 1.00 93.38 395 GLY A C 1
ATOM 3137 O O . GLY A 1 395 ? 27.130 -4.494 -9.459 1.00 93.38 395 GLY A O 1
ATOM 3138 N N . PRO A 1 396 ? 28.414 -3.534 -11.016 1.00 93.75 396 PRO A N 1
ATOM 3139 C CA . PRO A 1 396 ? 27.449 -2.476 -11.289 1.00 93.75 396 PRO A CA 1
ATOM 3140 C C . PRO A 1 396 ? 26.046 -3.005 -11.625 1.00 93.75 396 PRO A C 1
ATOM 3142 O O . PRO A 1 396 ? 25.887 -3.979 -12.365 1.00 93.75 396 PRO A O 1
ATOM 3145 N N . VAL A 1 397 ? 25.019 -2.335 -11.098 1.00 92.50 397 VAL A N 1
ATOM 3146 C CA . VAL A 1 397 ? 23.609 -2.700 -11.293 1.00 92.50 397 VAL A CA 1
ATOM 3147 C C . VAL A 1 397 ? 22.847 -1.555 -11.944 1.00 92.50 397 VAL A C 1
ATOM 3149 O O . VAL A 1 397 ? 22.974 -0.388 -11.564 1.00 92.50 397 VAL A O 1
ATOM 3152 N N . TRP A 1 398 ? 22.035 -1.900 -12.935 1.00 91.81 398 TRP A N 1
ATOM 3153 C CA . TRP A 1 398 ? 21.095 -0.992 -13.562 1.00 91.81 398 TRP A CA 1
ATOM 3154 C C . TRP A 1 398 ? 19.771 -1.036 -12.810 1.00 91.81 398 TRP A C 1
ATOM 3156 O O . TRP A 1 398 ? 19.194 -2.106 -12.611 1.00 91.81 398 TRP A O 1
ATOM 3166 N N . VAL A 1 399 ? 19.276 0.129 -12.408 1.00 89.69 399 VAL A N 1
ATOM 3167 C CA . VAL A 1 399 ? 18.014 0.283 -11.683 1.00 89.69 399 VAL A CA 1
ATOM 3168 C C . VAL A 1 399 ? 17.014 1.106 -12.486 1.00 89.69 399 VAL A C 1
ATOM 3170 O O . VAL A 1 399 ? 17.386 1.917 -13.336 1.00 89.69 399 VAL A O 1
ATOM 3173 N N . CYS A 1 400 ? 15.729 0.901 -12.216 1.00 85.75 400 CYS A N 1
ATOM 3174 C CA . CYS A 1 400 ? 14.647 1.689 -12.784 1.00 85.75 400 CYS A CA 1
ATOM 3175 C C . CYS A 1 400 ? 14.743 3.126 -12.280 1.00 85.75 400 CYS A C 1
ATOM 3177 O O . CYS A 1 400 ? 14.706 3.347 -11.075 1.00 85.75 400 CYS A O 1
ATOM 3179 N N . ALA A 1 401 ? 14.790 4.101 -13.184 1.00 79.19 401 ALA A N 1
ATOM 3180 C CA . ALA A 1 401 ? 14.818 5.519 -12.826 1.00 79.19 401 ALA A CA 1
ATOM 3181 C C . ALA A 1 401 ? 13.612 5.955 -11.969 1.00 79.19 401 ALA A C 1
ATOM 3183 O O . ALA A 1 401 ? 13.737 6.848 -11.137 1.00 79.19 401 ALA A O 1
ATOM 3184 N N . MET A 1 402 ? 12.469 5.285 -12.149 1.00 75.44 402 MET A N 1
ATOM 3185 C CA . MET A 1 402 ? 11.202 5.636 -11.503 1.00 75.44 402 MET A CA 1
ATOM 3186 C C . MET A 1 402 ? 11.087 5.117 -10.071 1.00 75.44 402 MET A C 1
ATOM 3188 O O . MET A 1 402 ? 10.452 5.734 -9.224 1.00 75.44 402 MET A O 1
ATOM 3192 N N . CYS A 1 403 ? 11.644 3.947 -9.763 1.00 74.94 403 CYS A N 1
ATOM 3193 C CA . CYS A 1 403 ? 11.471 3.333 -8.440 1.00 74.94 403 CYS A CA 1
ATOM 3194 C C . CYS A 1 403 ? 12.755 2.782 -7.823 1.00 74.94 403 CYS A C 1
ATOM 3196 O O . CYS A 1 403 ? 12.696 2.163 -6.765 1.00 74.94 403 CYS A O 1
ATOM 3198 N N . ASN A 1 404 ? 13.905 2.987 -8.470 1.00 80.06 404 ASN A N 1
ATOM 3199 C CA . ASN A 1 404 ? 15.210 2.448 -8.083 1.00 80.06 404 ASN A CA 1
ATOM 3200 C C . ASN A 1 404 ? 15.234 0.919 -7.902 1.00 80.06 404 ASN A C 1
ATOM 3202 O O . ASN A 1 404 ? 16.110 0.378 -7.232 1.00 80.06 404 ASN A O 1
ATOM 3206 N N . PHE A 1 405 ? 14.289 0.207 -8.520 1.00 83.62 405 PHE A N 1
ATOM 3207 C CA . PHE A 1 405 ? 14.256 -1.251 -8.522 1.00 83.62 405 PHE A CA 1
ATOM 3208 C C . PHE A 1 405 ? 15.336 -1.820 -9.438 1.00 83.62 405 PHE A C 1
ATOM 3210 O O . PHE A 1 405 ? 15.495 -1.328 -10.554 1.00 83.62 405 PHE A O 1
ATOM 3217 N N . ALA A 1 406 ? 16.052 -2.854 -8.997 1.00 86.38 406 ALA A N 1
ATOM 3218 C CA . ALA A 1 406 ? 17.078 -3.505 -9.806 1.00 86.38 406 ALA A CA 1
ATOM 3219 C C . ALA A 1 406 ? 16.469 -4.154 -11.060 1.00 86.38 406 ALA A C 1
ATOM 3221 O O . ALA A 1 406 ? 15.518 -4.926 -10.971 1.00 86.38 406 ALA A O 1
ATOM 3222 N N . LEU A 1 407 ? 17.012 -3.817 -12.232 1.00 87.12 407 LEU A N 1
ATOM 3223 C CA . LEU A 1 407 ? 16.514 -4.246 -13.542 1.00 87.12 407 LEU A CA 1
ATOM 3224 C C . LEU A 1 407 ? 17.432 -5.258 -14.219 1.00 87.12 407 LEU A C 1
ATOM 3226 O O . LEU A 1 407 ? 16.951 -6.286 -14.693 1.00 87.12 407 LEU A O 1
ATOM 3230 N N . ALA A 1 408 ? 18.733 -4.964 -14.263 1.00 88.69 408 ALA A N 1
ATOM 3231 C CA . ALA A 1 408 ? 19.753 -5.804 -14.891 1.00 88.69 408 ALA A CA 1
ATOM 3232 C C . ALA A 1 408 ? 21.121 -5.613 -14.214 1.00 88.69 408 ALA A C 1
ATOM 3234 O O . ALA A 1 408 ? 21.410 -4.544 -13.675 1.00 88.69 408 ALA A O 1
ATOM 3235 N N . LEU A 1 409 ? 21.979 -6.630 -14.274 1.00 91.69 409 LEU A N 1
ATOM 3236 C CA . LEU A 1 409 ? 23.397 -6.501 -13.925 1.00 91.69 409 LEU A CA 1
ATOM 3237 C C . LEU A 1 409 ? 24.186 -5.974 -15.130 1.00 91.69 409 LEU A C 1
ATOM 3239 O O . LEU A 1 409 ? 23.857 -6.291 -16.273 1.00 91.69 409 LEU A O 1
ATOM 3243 N N . ASP A 1 410 ? 25.263 -5.227 -14.902 1.00 89.62 410 ASP A N 1
ATOM 3244 C CA . ASP A 1 410 ? 26.125 -4.723 -15.983 1.00 89.62 410 ASP A CA 1
ATOM 3245 C C . ASP A 1 410 ? 26.817 -5.851 -16.761 1.00 89.62 410 ASP A C 1
ATOM 3247 O O . ASP A 1 410 ? 26.960 -5.778 -17.976 1.00 89.62 410 ASP A O 1
ATOM 3251 N N . SER A 1 411 ? 27.107 -6.974 -16.096 1.00 90.88 411 SER A N 1
ATOM 3252 C CA . SER A 1 411 ? 27.578 -8.212 -16.736 1.00 90.88 411 SER A CA 1
ATOM 3253 C C . SER A 1 411 ? 26.581 -8.816 -17.735 1.00 90.88 411 SER A C 1
ATOM 3255 O O . SER A 1 411 ? 26.951 -9.663 -18.546 1.00 90.88 411 SER A O 1
ATOM 3257 N N . SER A 1 412 ? 25.315 -8.388 -17.688 1.00 90.50 412 SER A N 1
ATOM 3258 C CA . SER A 1 412 ? 24.277 -8.777 -18.647 1.00 90.50 412 SER A CA 1
ATOM 3259 C C . SER A 1 412 ? 24.213 -7.841 -19.858 1.00 90.50 412 SER A C 1
ATOM 3261 O O . SER A 1 412 ? 23.404 -8.064 -20.756 1.00 90.50 412 SER A O 1
ATOM 3263 N N . MET A 1 413 ? 25.024 -6.785 -19.914 1.00 87.81 413 MET A N 1
ATOM 3264 C CA . MET A 1 413 ? 25.054 -5.846 -21.032 1.00 87.81 413 MET A CA 1
ATOM 3265 C C . MET A 1 413 ? 25.783 -6.464 -22.237 1.00 87.81 413 MET A C 1
ATOM 3267 O O . MET A 1 413 ? 26.790 -7.155 -22.097 1.00 87.81 413 MET A O 1
ATOM 3271 N N . ARG A 1 414 ? 25.284 -6.220 -23.453 1.00 80.81 414 ARG A N 1
ATOM 3272 C CA . ARG A 1 414 ? 26.076 -6.418 -24.678 1.00 80.81 414 ARG A CA 1
ATOM 3273 C C . ARG A 1 414 ? 26.953 -5.186 -24.879 1.00 80.81 414 ARG A C 1
ATOM 3275 O O . ARG A 1 414 ? 26.462 -4.087 -24.652 1.00 80.81 414 ARG A O 1
ATOM 3282 N N . ASP A 1 415 ? 28.172 -5.340 -25.398 1.00 72.50 415 ASP A N 1
ATOM 3283 C CA . ASP A 1 415 ? 29.127 -4.245 -25.700 1.00 72.50 415 ASP A CA 1
ATOM 3284 C C . ASP A 1 415 ? 28.637 -3.211 -26.756 1.00 72.50 415 ASP A C 1
ATOM 3286 O O . ASP A 1 415 ? 29.418 -2.518 -27.403 1.00 72.50 415 ASP A O 1
ATOM 3290 N N . ASP A 1 416 ? 27.328 -3.095 -26.967 1.00 65.38 416 ASP A N 1
ATOM 3291 C CA . ASP A 1 416 ? 26.673 -2.434 -28.083 1.00 65.38 416 ASP A CA 1
ATOM 3292 C C . ASP A 1 416 ? 25.665 -1.388 -27.575 1.00 65.38 416 ASP A C 1
ATOM 3294 O O . ASP A 1 416 ? 24.446 -1.559 -27.649 1.00 65.38 416 ASP A O 1
ATOM 3298 N N . ASN A 1 417 ? 26.181 -0.279 -27.034 1.00 65.25 417 ASN A N 1
ATOM 3299 C CA . ASN A 1 417 ? 25.374 0.913 -26.766 1.00 65.25 417 ASN A CA 1
ATOM 3300 C C . ASN A 1 417 ? 25.105 1.637 -28.092 1.00 65.25 417 ASN A C 1
ATOM 3302 O O . ASN A 1 417 ? 25.931 2.414 -28.578 1.00 65.25 417 ASN A O 1
ATOM 3306 N N . ARG A 1 418 ? 23.942 1.375 -28.694 1.00 64.94 418 ARG A N 1
ATOM 3307 C CA . ARG A 1 418 ? 23.541 1.989 -29.966 1.00 64.94 418 ARG A CA 1
ATOM 3308 C C . ARG A 1 418 ? 22.638 3.190 -29.745 1.00 64.94 418 ARG A C 1
ATOM 3310 O O . ARG A 1 418 ? 21.629 3.131 -29.046 1.00 64.94 418 ARG A O 1
ATOM 3317 N N . GLN A 1 419 ? 22.953 4.269 -30.451 1.00 61.50 419 GLN A N 1
ATOM 3318 C CA . GLN A 1 419 ? 22.039 5.388 -30.620 1.00 61.50 419 GLN A CA 1
ATOM 3319 C C . GLN A 1 419 ? 21.132 5.113 -31.823 1.00 61.50 419 GLN A C 1
ATOM 3321 O O . GLN A 1 419 ? 21.573 5.173 -32.973 1.00 61.50 419 GLN A O 1
ATOM 3326 N N . TYR A 1 420 ? 19.850 4.849 -31.582 1.00 62.50 420 TYR A N 1
ATOM 3327 C CA . TYR A 1 420 ? 18.893 4.630 -32.664 1.00 62.50 420 TYR A CA 1
ATOM 3328 C C . TYR A 1 420 ? 18.273 5.969 -33.079 1.00 62.50 420 TYR A C 1
ATOM 3330 O O . TYR A 1 420 ? 17.498 6.584 -32.348 1.00 62.50 420 TYR A O 1
ATOM 3338 N N . SER A 1 421 ? 18.644 6.440 -34.273 1.00 53.78 421 SER A N 1
ATOM 3339 C CA . SER A 1 421 ? 18.003 7.574 -34.949 1.00 53.78 421 SER A CA 1
ATOM 3340 C C . SER A 1 421 ? 17.136 7.036 -36.083 1.00 53.78 421 SER A C 1
ATOM 3342 O O . SER A 1 421 ? 17.595 6.936 -37.219 1.00 53.78 421 SER A O 1
ATOM 3344 N N . ARG A 1 422 ? 15.893 6.649 -35.783 1.00 53.22 422 ARG A N 1
ATOM 3345 C CA . ARG A 1 422 ? 14.929 6.241 -36.813 1.00 53.22 422 ARG A CA 1
ATOM 3346 C C . ARG A 1 422 ? 13.826 7.279 -36.956 1.00 53.22 422 ARG A C 1
ATOM 3348 O O . ARG A 1 422 ? 13.231 7.730 -35.982 1.00 53.22 422 ARG A O 1
ATOM 3355 N N . ARG A 1 423 ? 13.531 7.631 -38.206 1.00 50.91 423 ARG A N 1
ATOM 3356 C CA . ARG A 1 423 ? 12.288 8.306 -38.573 1.00 50.91 423 ARG A CA 1
ATOM 3357 C C . ARG A 1 423 ? 11.228 7.207 -38.631 1.00 50.91 423 ARG A C 1
ATOM 3359 O O . ARG A 1 423 ? 11.254 6.421 -39.573 1.00 50.91 423 ARG A O 1
ATOM 3366 N N . MET A 1 424 ? 10.380 7.086 -37.607 1.00 47.00 424 MET A N 1
ATOM 3367 C CA . MET A 1 424 ? 9.209 6.205 -37.712 1.00 47.00 424 MET A CA 1
ATOM 3368 C C . MET A 1 424 ? 8.415 6.662 -38.942 1.00 47.00 424 MET A C 1
ATOM 3370 O O . MET A 1 424 ? 8.232 7.870 -39.127 1.00 47.00 424 MET A O 1
ATOM 3374 N N . GLN A 1 425 ? 8.082 5.742 -39.852 1.00 43.19 425 GLN A N 1
ATOM 3375 C CA . GLN A 1 425 ? 7.363 6.124 -41.066 1.00 43.19 425 GLN A CA 1
ATOM 3376 C C . GLN A 1 425 ? 5.948 6.579 -40.700 1.00 43.19 425 GLN A C 1
ATOM 3378 O O . GLN A 1 425 ? 5.387 6.191 -39.681 1.00 43.19 425 GLN A O 1
ATOM 3383 N N . GLU A 1 426 ? 5.404 7.444 -41.546 1.00 41.34 426 GLU A N 1
ATOM 3384 C CA . GLU A 1 426 ? 4.056 7.990 -41.457 1.00 41.34 426 GLU A CA 1
ATOM 3385 C C . GLU A 1 426 ? 3.042 6.855 -41.666 1.00 41.34 426 GLU A C 1
ATOM 3387 O O . GLU A 1 426 ? 2.767 6.462 -42.797 1.00 41.34 426 GLU A O 1
ATOM 3392 N N . VAL A 1 427 ? 2.547 6.270 -40.576 1.00 35.66 427 VAL A N 1
ATOM 3393 C CA . VAL A 1 427 ? 1.451 5.296 -40.624 1.00 35.66 427 VAL A CA 1
ATOM 3394 C C . VAL A 1 427 ? 0.162 6.038 -40.304 1.00 35.66 427 VAL A C 1
ATOM 3396 O O . VAL A 1 427 ? 0.129 6.820 -39.353 1.00 35.66 427 VAL A O 1
ATOM 3399 N N . ASP A 1 428 ? -0.886 5.803 -41.099 1.00 36.31 428 ASP A N 1
ATOM 3400 C CA . ASP A 1 428 ? -2.218 6.340 -40.834 1.00 36.31 428 ASP A CA 1
ATOM 3401 C C . ASP A 1 428 ? -2.673 5.875 -39.448 1.00 36.31 428 ASP A C 1
ATOM 3403 O O . ASP A 1 428 ? -2.903 4.700 -39.151 1.00 36.31 428 ASP A O 1
ATOM 3407 N N . ALA A 1 429 ? -2.709 6.852 -38.564 1.00 35.06 429 ALA A N 1
ATOM 3408 C CA . ALA A 1 429 ? -2.769 6.711 -37.132 1.00 35.06 429 ALA A CA 1
ATOM 3409 C C . ALA A 1 429 ? -4.141 6.182 -36.653 1.00 35.06 429 ALA A C 1
ATOM 3411 O O . ALA A 1 429 ? -4.328 5.898 -35.469 1.00 35.06 429 ALA A O 1
ATOM 3412 N N . GLN A 1 430 ? -5.111 6.014 -37.564 1.00 35.78 430 GLN A N 1
ATOM 3413 C CA . GLN A 1 430 ? -6.400 5.391 -37.269 1.00 35.78 430 GLN A CA 1
ATOM 3414 C C . GLN A 1 430 ? -6.302 3.911 -36.872 1.00 35.78 430 GLN A C 1
ATOM 3416 O O . GLN A 1 430 ? -7.205 3.447 -36.178 1.00 35.78 430 GLN A O 1
ATOM 3421 N N . SER A 1 431 ? -5.246 3.174 -37.249 1.00 41.69 431 SER A N 1
ATOM 3422 C CA . SER A 1 431 ? -5.173 1.731 -36.969 1.00 41.69 431 SER A CA 1
ATOM 3423 C C . SER A 1 431 ? -4.289 1.314 -35.790 1.00 41.69 431 SER A C 1
ATOM 3425 O O . SER A 1 431 ? -4.454 0.183 -35.347 1.00 41.69 431 SER A O 1
ATOM 3427 N N . MET A 1 432 ? -3.386 2.157 -35.257 1.00 39.31 432 MET A N 1
ATOM 3428 C CA . MET A 1 432 ? -2.610 1.789 -34.050 1.00 39.31 432 MET A CA 1
ATOM 3429 C C . MET A 1 432 ? -2.477 2.881 -32.978 1.00 39.31 432 MET A C 1
ATOM 3431 O O . MET A 1 432 ? -2.649 2.544 -31.816 1.00 39.31 432 MET A O 1
ATOM 3435 N N . THR A 1 433 ? -2.266 4.162 -33.295 1.00 41.06 433 THR A N 1
ATOM 3436 C CA . THR A 1 433 ? -2.280 5.264 -32.302 1.00 41.06 433 THR A CA 1
ATOM 3437 C C . THR A 1 433 ? -2.310 6.615 -33.020 1.00 41.06 433 THR A C 1
ATOM 3439 O O . THR A 1 433 ? -1.404 6.923 -33.781 1.00 41.06 433 THR A O 1
ATOM 3442 N N . LYS A 1 434 ? -3.343 7.431 -32.775 1.00 37.41 434 LYS A N 1
ATOM 3443 C CA . LYS A 1 434 ? -3.792 8.587 -33.583 1.00 37.41 434 LYS A CA 1
ATOM 3444 C C . LYS A 1 434 ? -2.853 9.811 -33.753 1.00 37.41 434 LYS A C 1
ATOM 3446 O O . LYS A 1 434 ? -3.331 10.805 -34.294 1.00 37.41 434 LYS A O 1
ATOM 3451 N N . THR A 1 435 ? -1.601 9.838 -33.286 1.00 45.12 435 THR A N 1
ATOM 3452 C CA . THR A 1 435 ? -1.072 11.130 -32.775 1.00 45.12 435 THR A CA 1
ATOM 3453 C C . THR A 1 435 ? 0.407 11.495 -32.980 1.00 45.12 435 THR A C 1
ATOM 3455 O O . THR A 1 435 ? 0.882 12.416 -32.318 1.00 45.12 435 THR A O 1
ATOM 3458 N N . TYR A 1 436 ? 1.151 10.896 -33.913 1.00 44.53 436 TYR A N 1
ATOM 3459 C CA . TYR A 1 436 ? 2.512 11.387 -34.202 1.00 44.53 436 TYR A CA 1
ATOM 3460 C C . TYR A 1 436 ? 2.524 12.436 -35.321 1.00 44.53 436 TYR A C 1
ATOM 3462 O O . TYR A 1 436 ? 2.354 12.104 -36.494 1.00 44.53 436 TYR A O 1
ATOM 3470 N N . ASP A 1 437 ? 2.827 13.692 -34.984 1.00 45.72 437 ASP A N 1
ATOM 3471 C CA . ASP A 1 437 ? 3.444 14.596 -35.959 1.00 45.72 437 ASP A CA 1
ATOM 3472 C C . ASP A 1 437 ? 4.797 14.008 -36.402 1.00 45.72 437 ASP A C 1
ATOM 3474 O O . ASP A 1 437 ? 5.437 13.269 -35.653 1.00 45.72 437 ASP A O 1
ATOM 3478 N N . ARG A 1 438 ? 5.252 14.334 -37.622 1.00 50.91 438 ARG A N 1
ATOM 3479 C CA . ARG A 1 438 ? 6.445 13.785 -38.320 1.00 50.91 438 ARG A CA 1
ATOM 3480 C C . ARG A 1 438 ? 7.806 14.086 -37.651 1.00 50.91 438 ARG A C 1
ATOM 3482 O O . ARG A 1 438 ? 8.800 14.323 -38.346 1.00 50.91 438 ARG A O 1
ATOM 3489 N N . VAL A 1 439 ? 7.883 14.127 -36.327 1.00 50.69 439 VAL A N 1
ATOM 3490 C CA . VAL A 1 439 ? 9.073 14.485 -35.562 1.00 50.69 439 VAL A CA 1
ATOM 3491 C C . VAL A 1 439 ? 9.969 13.250 -35.400 1.00 50.69 439 VAL A C 1
ATOM 3493 O O . VAL A 1 439 ? 9.540 12.239 -34.846 1.00 50.69 439 VAL A O 1
ATOM 3496 N N . PRO A 1 440 ? 11.228 13.293 -35.870 1.00 56.53 440 PRO A N 1
ATOM 3497 C CA . PRO A 1 440 ? 12.184 12.219 -35.629 1.00 56.53 440 PRO A CA 1
ATOM 3498 C C . PRO A 1 440 ? 12.409 12.017 -34.126 1.00 56.53 440 PRO A C 1
ATOM 3500 O O . PRO A 1 440 ? 12.741 12.971 -33.422 1.00 56.53 440 PRO A O 1
ATOM 3503 N N . MET A 1 441 ? 12.296 10.777 -33.651 1.00 57.97 441 MET A N 1
ATOM 3504 C CA . MET A 1 441 ? 12.609 10.428 -32.264 1.00 57.97 441 MET A CA 1
ATOM 3505 C C . MET A 1 441 ? 14.025 9.854 -32.171 1.00 57.97 441 MET A C 1
ATOM 3507 O O . MET A 1 441 ? 14.490 9.152 -33.072 1.00 57.97 441 MET A O 1
ATOM 3511 N N . LYS A 1 442 ? 14.729 10.171 -31.081 1.00 64.81 442 LYS A N 1
ATOM 3512 C CA . LYS A 1 442 ? 16.070 9.646 -30.802 1.00 64.81 442 LYS A CA 1
ATOM 3513 C C . LYS A 1 442 ? 16.110 9.080 -29.396 1.00 64.81 442 LYS A C 1
ATOM 3515 O O . LYS A 1 442 ? 15.961 9.831 -28.435 1.00 64.81 442 LYS A O 1
ATOM 3520 N N . PHE A 1 443 ? 16.396 7.789 -29.290 1.00 71.25 443 PHE A N 1
ATOM 3521 C CA . PHE A 1 443 ? 16.617 7.124 -28.012 1.00 71.25 443 PHE A CA 1
ATOM 3522 C C . PHE A 1 443 ? 18.061 6.646 -27.913 1.00 71.25 443 PHE A C 1
ATOM 3524 O O . PHE A 1 443 ? 18.650 6.190 -28.897 1.00 71.25 443 PHE A O 1
ATOM 3531 N N . ASP A 1 444 ? 18.617 6.753 -26.712 1.00 72.31 444 ASP A N 1
ATOM 3532 C CA . ASP A 1 444 ? 19.763 5.940 -26.322 1.00 72.31 444 ASP A CA 1
ATOM 3533 C C . ASP A 1 444 ? 19.220 4.652 -25.743 1.00 72.31 444 ASP A C 1
ATOM 3535 O O . ASP A 1 444 ? 18.392 4.696 -24.831 1.00 72.31 444 ASP A O 1
ATOM 3539 N N . VAL A 1 445 ? 19.654 3.525 -26.294 1.00 81.62 445 VAL A N 1
ATOM 3540 C CA . VAL A 1 445 ? 19.209 2.220 -25.831 1.00 81.62 445 VAL A CA 1
ATOM 3541 C C . VAL A 1 445 ? 20.402 1.365 -25.484 1.00 81.62 445 VAL A C 1
ATOM 3543 O O . VAL A 1 445 ? 21.326 1.198 -26.280 1.00 81.62 445 VAL A O 1
ATOM 3546 N N . THR A 1 446 ? 20.332 0.819 -24.280 1.00 86.81 446 THR A N 1
ATOM 3547 C CA . THR A 1 446 ? 21.270 -0.161 -23.763 1.00 86.81 446 THR A CA 1
ATOM 3548 C C . THR A 1 446 ? 20.667 -1.539 -23.955 1.00 86.81 446 THR A C 1
ATOM 3550 O O . THR A 1 446 ? 19.479 -1.763 -23.702 1.00 86.81 446 THR A O 1
ATOM 3553 N N . VAL A 1 447 ? 21.484 -2.450 -24.470 1.00 91.06 447 VAL A N 1
ATOM 3554 C CA . VAL A 1 447 ? 21.053 -3.787 -24.860 1.00 91.06 447 VAL A CA 1
ATOM 3555 C C . VAL A 1 447 ? 21.539 -4.796 -23.828 1.00 91.06 447 VAL A C 1
ATOM 3557 O O . VAL A 1 447 ? 22.743 -4.936 -23.626 1.00 91.06 447 VAL A O 1
ATOM 3560 N N . PHE A 1 448 ? 20.614 -5.538 -23.226 1.00 91.69 448 PHE A N 1
ATOM 3561 C CA . PHE A 1 448 ? 20.904 -6.575 -22.239 1.00 91.69 448 PHE A CA 1
ATOM 3562 C C . PHE A 1 448 ? 20.554 -7.967 -22.766 1.00 91.69 448 PHE A C 1
ATOM 3564 O O . PHE A 1 448 ? 19.591 -8.145 -23.514 1.00 91.69 448 PHE A O 1
ATOM 3571 N N . THR A 1 449 ? 21.339 -8.964 -22.369 1.00 91.56 449 THR A N 1
ATOM 3572 C CA . THR A 1 449 ? 21.051 -10.394 -22.553 1.00 91.56 449 THR A CA 1
ATOM 3573 C C . THR A 1 449 ? 20.169 -10.956 -21.446 1.00 91.56 449 THR A C 1
ATOM 3575 O O . THR A 1 449 ? 19.537 -11.983 -21.673 1.00 91.56 449 THR A O 1
ATOM 3578 N N . LYS A 1 450 ? 20.126 -10.290 -20.282 1.00 91.19 450 LYS A N 1
ATOM 3579 C CA . LYS A 1 450 ? 19.254 -10.616 -19.149 1.00 91.19 450 LYS A CA 1
ATOM 3580 C C . LYS A 1 450 ? 18.711 -9.353 -18.489 1.00 91.19 450 LYS A C 1
ATOM 3582 O O . LYS A 1 450 ? 19.466 -8.395 -18.315 1.00 91.19 450 LYS A O 1
ATOM 3587 N N . ALA A 1 451 ? 17.439 -9.354 -18.106 1.00 90.62 451 ALA A N 1
ATOM 3588 C CA . ALA A 1 451 ? 16.832 -8.257 -17.358 1.00 90.62 451 ALA A CA 1
ATOM 3589 C C . ALA A 1 451 ? 15.696 -8.764 -16.456 1.00 90.62 451 ALA A C 1
ATOM 3591 O O . ALA A 1 451 ? 14.548 -8.365 -16.632 1.00 90.62 451 ALA A O 1
ATOM 3592 N N . GLY A 1 452 ? 16.009 -9.609 -15.464 1.00 86.44 452 GLY A N 1
ATOM 3593 C CA . GLY A 1 452 ? 14.992 -10.264 -14.625 1.00 86.44 452 GLY A CA 1
ATOM 3594 C C . GLY A 1 452 ? 14.090 -9.301 -13.834 1.00 86.44 452 GLY A C 1
ATOM 3595 O O . GLY A 1 452 ? 12.955 -9.635 -13.475 1.00 86.44 452 GLY A O 1
ATOM 3596 N N . GLY A 1 453 ? 14.540 -8.059 -13.616 1.00 86.06 453 GLY A N 1
ATOM 3597 C CA . GLY A 1 453 ? 13.718 -6.992 -13.037 1.00 86.06 453 GLY A CA 1
ATOM 3598 C C . GLY A 1 453 ? 12.766 -6.300 -14.025 1.00 86.06 453 GLY A C 1
ATOM 3599 O O . GLY A 1 453 ? 12.008 -5.407 -13.631 1.00 86.06 453 GLY A O 1
ATOM 3600 N N . ALA A 1 454 ? 12.787 -6.697 -15.295 1.00 87.81 454 ALA A N 1
ATOM 3601 C CA . ALA A 1 454 ? 11.869 -6.285 -16.344 1.00 87.81 454 ALA A CA 1
ATOM 3602 C C . ALA A 1 454 ? 10.949 -7.445 -16.761 1.00 87.81 454 ALA A C 1
ATOM 3604 O O . ALA A 1 454 ? 11.181 -8.612 -16.449 1.00 87.81 454 ALA A O 1
ATOM 3605 N N . LEU A 1 455 ? 9.872 -7.110 -17.464 1.00 86.19 455 LEU A N 1
ATOM 3606 C CA . LEU A 1 455 ? 8.895 -8.068 -17.958 1.00 86.19 455 LEU A CA 1
ATOM 3607 C C . LEU A 1 455 ? 8.295 -7.611 -19.292 1.00 86.19 455 LEU A C 1
ATOM 3609 O O . LEU A 1 455 ? 8.160 -6.413 -19.525 1.00 86.19 455 LEU A O 1
ATOM 3613 N N . ALA A 1 456 ? 7.922 -8.549 -20.167 1.00 86.44 456 ALA A N 1
ATOM 3614 C CA . ALA A 1 456 ? 7.377 -8.233 -21.482 1.00 86.44 456 ALA A CA 1
ATOM 3615 C C . ALA A 1 456 ? 5.847 -8.221 -21.560 1.00 86.44 456 ALA A C 1
ATOM 3617 O O . ALA A 1 456 ? 5.158 -9.026 -20.931 1.00 86.44 456 ALA A O 1
ATOM 3618 N N . GLU A 1 457 ? 5.315 -7.370 -22.431 1.00 82.25 457 GLU A N 1
ATOM 3619 C CA . GLU A 1 457 ? 3.888 -7.329 -22.726 1.00 82.25 457 GLU A CA 1
ATOM 3620 C C . GLU A 1 457 ? 3.415 -8.503 -23.615 1.00 82.25 457 GLU A C 1
ATOM 3622 O O . GLU A 1 457 ? 4.074 -8.917 -24.572 1.00 82.25 457 GLU A O 1
ATOM 3627 N N . GLY A 1 458 ? 2.226 -9.032 -23.317 1.00 74.44 458 GLY A N 1
ATOM 3628 C CA . GLY A 1 458 ? 1.552 -10.132 -24.007 1.00 74.44 458 GLY A CA 1
ATOM 3629 C C . GLY A 1 458 ? 1.096 -9.797 -25.423 1.00 74.44 458 GLY A C 1
ATOM 3630 O O . GLY A 1 458 ? 1.106 -10.683 -26.278 1.00 74.44 458 GLY A O 1
ATOM 3631 N N . LYS A 1 459 ? 0.795 -8.530 -25.729 1.00 72.12 459 LYS A N 1
ATOM 3632 C CA . LYS A 1 459 ? 0.577 -8.094 -27.114 1.00 72.12 459 LYS A CA 1
ATOM 3633 C C . LYS A 1 459 ? 1.928 -7.967 -27.812 1.00 72.12 459 LYS A C 1
ATOM 3635 O O . LYS A 1 459 ? 2.755 -7.140 -27.444 1.00 72.12 459 LYS A O 1
ATOM 3640 N N . SER A 1 460 ? 2.153 -8.789 -28.833 1.00 69.00 460 SER A N 1
ATOM 3641 C CA . SER A 1 460 ? 3.185 -8.498 -29.822 1.00 69.00 460 SER A CA 1
ATOM 3642 C C . SER A 1 460 ? 2.590 -7.534 -30.836 1.00 69.00 460 SER A C 1
ATOM 3644 O O . SER A 1 460 ? 1.641 -7.894 -31.538 1.00 69.00 460 SER A O 1
ATOM 3646 N N . SER A 1 461 ? 3.134 -6.330 -30.943 1.00 62.69 461 SER A N 1
ATOM 3647 C CA . SER A 1 461 ? 2.796 -5.467 -32.070 1.00 62.69 461 SER A CA 1
ATOM 3648 C C . SER A 1 461 ? 3.292 -6.151 -33.343 1.00 62.69 461 SER A C 1
ATOM 3650 O O . SER A 1 461 ? 4.451 -6.568 -33.411 1.00 62.69 461 SER A O 1
ATOM 3652 N N . ILE A 1 462 ? 2.440 -6.286 -34.366 1.00 61.12 462 ILE A N 1
ATOM 3653 C CA . ILE A 1 462 ? 2.938 -6.574 -35.716 1.00 61.12 462 ILE A CA 1
ATOM 3654 C C . ILE A 1 462 ? 3.696 -5.322 -36.123 1.00 61.12 462 ILE A C 1
ATOM 3656 O O . ILE A 1 462 ? 3.115 -4.352 -36.602 1.00 61.12 462 ILE A O 1
ATOM 3660 N N . VAL A 1 463 ? 4.992 -5.317 -35.841 1.00 61.97 463 VAL A N 1
ATOM 3661 C CA . VAL A 1 463 ? 5.842 -4.185 -36.157 1.00 61.97 463 VAL A CA 1
ATOM 3662 C C . VAL A 1 463 ? 5.938 -4.117 -37.681 1.00 61.97 463 VAL A C 1
ATOM 3664 O O . VAL A 1 463 ? 6.431 -5.080 -38.286 1.00 61.97 463 VAL A O 1
ATOM 3667 N N . PRO A 1 464 ? 5.452 -3.039 -38.329 1.00 61.66 464 PRO A N 1
ATOM 3668 C CA . PRO A 1 464 ? 5.514 -2.947 -39.778 1.00 61.66 464 PRO A CA 1
ATOM 3669 C C . PRO A 1 464 ? 6.965 -3.102 -40.258 1.00 61.66 464 PRO A C 1
ATOM 3671 O O . PRO A 1 464 ? 7.897 -2.721 -39.535 1.00 61.66 464 PRO A O 1
ATOM 3674 N N . PRO A 1 465 ? 7.203 -3.641 -41.467 1.00 61.03 465 PRO A N 1
ATOM 3675 C CA . PRO A 1 465 ? 8.545 -3.701 -42.036 1.00 61.03 465 PRO A CA 1
ATOM 3676 C C . PRO A 1 465 ? 9.271 -2.351 -41.893 1.00 61.03 465 PRO A C 1
ATOM 3678 O O . PRO A 1 465 ? 8.687 -1.291 -42.115 1.00 61.03 465 PRO A O 1
ATOM 3681 N N . GLY A 1 466 ? 10.523 -2.376 -41.426 1.00 61.91 466 GLY A N 1
ATOM 3682 C CA . GLY A 1 466 ? 11.313 -1.166 -41.153 1.00 61.91 466 GLY A CA 1
ATOM 3683 C C . GLY A 1 466 ? 11.083 -0.493 -39.789 1.00 61.91 466 GLY A C 1
ATOM 3684 O O . GLY A 1 466 ? 11.809 0.445 -39.458 1.00 61.91 466 GLY A O 1
ATOM 3685 N N . HIS A 1 467 ? 10.148 -0.975 -38.963 1.00 59.75 467 HIS A N 1
ATOM 3686 C CA . HIS A 1 467 ? 9.880 -0.404 -37.634 1.00 59.75 467 HIS A CA 1
ATOM 3687 C C . HIS A 1 467 ? 10.525 -1.203 -36.495 1.00 59.75 467 HIS A C 1
ATOM 3689 O O . HIS A 1 467 ? 10.789 -0.631 -35.446 1.00 59.75 467 HIS A O 1
ATOM 3695 N N . ALA A 1 468 ? 10.887 -2.471 -36.727 1.00 65.69 468 ALA A N 1
ATOM 3696 C CA . ALA A 1 468 ? 11.589 -3.292 -35.741 1.00 65.69 468 ALA A CA 1
ATOM 3697 C C . ALA A 1 468 ? 13.066 -2.915 -35.722 1.00 65.69 468 ALA A C 1
ATOM 3699 O O . ALA A 1 468 ? 13.714 -2.851 -36.777 1.00 65.69 468 ALA A O 1
ATOM 3700 N N . TRP A 1 469 ? 13.611 -2.644 -34.544 1.00 71.50 469 TRP A N 1
ATOM 3701 C CA . TRP A 1 469 ? 14.990 -2.166 -34.418 1.00 71.50 469 TRP A CA 1
ATOM 3702 C C . TRP A 1 469 ? 16.004 -3.245 -34.791 1.00 71.50 469 TRP A C 1
ATOM 3704 O O . TRP A 1 469 ? 17.065 -2.932 -35.334 1.00 71.50 469 TRP A O 1
ATOM 3714 N N . LEU A 1 470 ? 15.629 -4.507 -34.573 1.00 75.00 470 LEU A N 1
ATOM 3715 C CA . LEU A 1 470 ? 16.381 -5.693 -34.949 1.00 75.00 470 LEU A CA 1
ATOM 3716 C C . LEU A 1 470 ? 15.601 -6.475 -36.016 1.00 75.00 470 LEU A C 1
ATOM 3718 O O . LEU A 1 470 ? 14.541 -7.045 -35.753 1.00 75.00 470 LEU A O 1
ATOM 3722 N N . GLU A 1 471 ? 16.119 -6.495 -37.243 1.00 77.38 471 GLU A N 1
ATOM 3723 C CA . GLU A 1 471 ? 15.529 -7.283 -38.327 1.00 77.38 471 GLU A CA 1
ATOM 3724 C C . GLU A 1 471 ? 15.600 -8.784 -38.002 1.00 77.38 471 GLU A C 1
ATOM 3726 O O . GLU A 1 471 ? 16.604 -9.269 -37.486 1.00 77.38 471 GLU A O 1
ATOM 3731 N N . GLY A 1 472 ? 14.516 -9.521 -38.260 1.00 83.25 472 GLY A N 1
ATOM 3732 C CA . GLY A 1 472 ? 14.401 -10.934 -37.871 1.00 83.25 472 GLY A CA 1
ATOM 3733 C C . GLY A 1 472 ? 13.948 -11.175 -36.423 1.00 83.25 472 GLY A C 1
ATOM 3734 O O . GLY A 1 472 ? 13.836 -12.330 -36.014 1.00 83.25 472 GLY A O 1
ATOM 3735 N N . TRP A 1 473 ? 13.623 -10.119 -35.670 1.00 87.12 473 TRP A N 1
ATOM 3736 C CA . TRP A 1 473 ? 13.120 -10.212 -34.296 1.00 87.12 473 TRP A CA 1
ATOM 3737 C C . TRP A 1 473 ? 11.664 -9.744 -34.190 1.00 87.12 473 TRP A C 1
ATOM 3739 O O . TRP A 1 473 ? 11.194 -8.925 -34.984 1.00 87.12 473 TRP A O 1
ATOM 3749 N N . LEU A 1 474 ? 10.937 -10.314 -33.235 1.00 85.69 474 LEU A N 1
ATOM 3750 C CA . LEU A 1 474 ? 9.637 -9.848 -32.766 1.00 85.69 474 LEU A CA 1
ATOM 3751 C C . LEU A 1 474 ? 9.857 -8.939 -31.555 1.00 85.69 474 LEU A C 1
ATOM 3753 O O . LEU A 1 474 ? 10.708 -9.228 -30.721 1.00 85.69 474 LEU A O 1
ATOM 3757 N N . GLU A 1 475 ? 9.101 -7.851 -31.468 1.00 87.06 475 GLU A N 1
ATOM 3758 C CA . GLU A 1 475 ? 9.251 -6.819 -30.442 1.00 87.06 475 GLU A CA 1
ATOM 3759 C C . GLU A 1 475 ? 8.038 -6.822 -29.507 1.00 87.06 475 GLU A C 1
ATOM 3761 O O . GLU A 1 475 ? 6.890 -6.914 -29.954 1.00 87.06 475 GLU A O 1
ATOM 3766 N N . ARG A 1 476 ? 8.299 -6.719 -28.205 1.00 86.81 476 ARG A N 1
ATOM 3767 C CA . ARG A 1 476 ? 7.306 -6.539 -27.142 1.00 86.81 476 ARG A CA 1
ATOM 3768 C C . ARG A 1 476 ? 7.727 -5.382 -26.257 1.00 86.81 476 ARG A C 1
ATOM 3770 O O . ARG A 1 476 ? 8.917 -5.115 -26.121 1.00 86.81 476 ARG A O 1
ATOM 3777 N N . MET A 1 477 ? 6.772 -4.732 -25.609 1.00 84.75 477 MET A N 1
ATOM 3778 C CA . MET A 1 477 ? 7.075 -3.690 -24.628 1.00 84.75 477 MET A CA 1
ATOM 3779 C C . MET A 1 477 ? 7.735 -4.314 -23.399 1.00 84.75 477 MET A C 1
ATOM 3781 O O . MET A 1 477 ? 7.296 -5.371 -22.956 1.00 84.75 477 MET A O 1
ATOM 3785 N N . ALA A 1 478 ? 8.785 -3.687 -22.871 1.00 87.38 478 ALA A N 1
ATOM 3786 C CA . ALA A 1 478 ? 9.436 -4.087 -21.626 1.00 87.38 478 ALA A CA 1
ATOM 3787 C C . ALA A 1 478 ? 9.036 -3.136 -20.498 1.00 87.38 478 ALA A C 1
ATOM 3789 O O . ALA A 1 478 ? 9.213 -1.929 -20.636 1.00 87.38 478 ALA A O 1
ATOM 3790 N N . ASN A 1 479 ? 8.568 -3.675 -19.378 1.00 84.38 479 ASN A N 1
ATOM 3791 C CA . ASN A 1 479 ? 8.037 -2.943 -18.231 1.00 84.38 479 ASN A CA 1
ATOM 3792 C C . ASN A 1 479 ? 8.812 -3.292 -16.959 1.00 84.38 479 ASN A C 1
ATOM 3794 O O . ASN A 1 479 ? 9.266 -4.422 -16.795 1.00 84.38 479 ASN A O 1
ATOM 3798 N N . CYS A 1 480 ? 8.956 -2.339 -16.041 1.00 82.62 480 CYS A N 1
ATOM 3799 C CA . CYS A 1 480 ? 9.550 -2.576 -14.732 1.00 82.62 480 CYS A CA 1
ATOM 3800 C C . CYS A 1 480 ? 8.663 -3.526 -13.931 1.00 82.62 480 CYS A C 1
ATOM 3802 O O . CYS A 1 480 ? 7.489 -3.234 -13.705 1.00 82.62 480 CYS A O 1
ATOM 3804 N N . ARG A 1 481 ? 9.229 -4.630 -13.437 1.00 79.50 481 ARG A N 1
ATOM 3805 C CA . ARG A 1 481 ? 8.485 -5.618 -12.645 1.00 79.50 481 ARG A CA 1
ATOM 3806 C C . ARG A 1 481 ? 7.897 -5.018 -11.364 1.00 79.50 481 ARG A C 1
ATOM 3808 O O . ARG A 1 481 ? 6.848 -5.477 -10.923 1.00 79.50 481 ARG A O 1
ATOM 3815 N N . ASN A 1 482 ? 8.555 -4.001 -10.798 1.00 75.81 482 ASN A N 1
ATOM 3816 C CA . ASN A 1 482 ? 8.131 -3.323 -9.575 1.00 75.81 482 ASN A CA 1
ATOM 3817 C C . ASN A 1 482 ? 7.068 -2.242 -9.824 1.00 75.81 482 ASN A C 1
ATOM 3819 O O . ASN A 1 482 ? 5.927 -2.364 -9.399 1.00 75.81 482 ASN A O 1
ATOM 3823 N N . CYS A 1 483 ? 7.433 -1.170 -10.531 1.00 71.94 483 CYS A N 1
ATOM 3824 C CA . CYS A 1 483 ? 6.547 -0.014 -10.688 1.00 71.94 483 CYS A CA 1
ATOM 3825 C C . CYS A 1 483 ? 5.737 -0.026 -11.983 1.00 71.94 483 CYS A C 1
ATOM 3827 O O . CYS A 1 483 ? 5.033 0.942 -12.244 1.00 71.94 483 CYS A O 1
ATOM 3829 N N . GLY A 1 484 ? 5.861 -1.050 -12.828 1.00 75.12 484 GLY A N 1
ATOM 3830 C CA . GLY A 1 484 ? 5.167 -1.143 -14.112 1.00 75.12 484 GLY A CA 1
ATOM 3831 C C . GLY A 1 484 ? 5.671 -0.186 -15.199 1.00 75.12 484 GLY A C 1
ATOM 3832 O O . GLY A 1 484 ? 5.391 -0.427 -16.363 1.00 75.12 484 GLY A O 1
ATOM 3833 N N . SER A 1 485 ? 6.445 0.850 -14.860 1.00 76.25 485 SER A N 1
ATOM 3834 C CA . SER A 1 485 ? 6.947 1.835 -15.831 1.00 76.25 485 SER A CA 1
ATOM 3835 C C . SER A 1 485 ? 7.598 1.161 -17.032 1.00 76.25 485 SER A C 1
ATOM 3837 O O . SER A 1 485 ? 8.425 0.262 -16.852 1.00 76.25 485 SER A O 1
ATOM 3839 N N . GLN A 1 486 ? 7.266 1.591 -18.246 1.00 80.75 486 GLN A N 1
ATOM 3840 C CA . GLN A 1 486 ? 7.905 1.018 -19.421 1.00 80.75 486 GLN A CA 1
ATOM 3841 C C . GLN A 1 486 ? 9.368 1.446 -19.468 1.00 80.75 486 GLN A C 1
ATOM 3843 O O . GLN A 1 486 ? 9.735 2.604 -19.282 1.00 80.75 486 GLN A O 1
ATOM 3848 N N . LEU A 1 487 ? 10.214 0.473 -19.751 1.00 84.25 487 LEU A N 1
ATOM 3849 C CA . LEU A 1 487 ? 11.656 0.604 -19.799 1.00 84.25 487 LEU A CA 1
ATOM 3850 C C . LEU A 1 487 ? 12.174 0.632 -21.236 1.00 84.25 487 LEU A C 1
ATOM 3852 O O . LEU A 1 487 ? 13.253 1.159 -21.480 1.00 84.25 487 LEU A O 1
ATOM 3856 N N . GLY A 1 488 ? 11.434 0.058 -22.184 1.00 87.19 488 GLY A N 1
ATOM 3857 C CA . GLY A 1 488 ? 11.838 -0.076 -23.580 1.00 87.19 488 GLY A CA 1
ATOM 3858 C C . GLY A 1 488 ? 11.169 -1.284 -24.216 1.00 87.19 488 GLY A C 1
ATOM 3859 O O . GLY A 1 488 ? 9.940 -1.395 -24.175 1.00 87.19 488 GLY A O 1
ATOM 3860 N N . TRP A 1 489 ? 11.972 -2.196 -24.767 1.00 90.00 489 TRP A N 1
ATOM 3861 C CA . TRP A 1 489 ? 11.484 -3.341 -25.536 1.00 90.00 489 TRP A CA 1
ATOM 3862 C C . TRP A 1 489 ? 12.210 -4.648 -25.213 1.00 90.00 489 TRP A C 1
ATOM 3864 O O . TRP A 1 489 ? 13.416 -4.659 -24.962 1.00 90.00 489 TRP A O 1
ATOM 3874 N N . ARG A 1 490 ? 11.479 -5.762 -25.288 1.00 91.31 490 ARG A N 1
ATOM 3875 C CA . ARG A 1 490 ? 12.014 -7.123 -25.371 1.00 91.31 490 ARG A CA 1
ATOM 3876 C C . ARG A 1 490 ? 11.962 -7.589 -26.819 1.00 91.31 490 ARG A C 1
ATOM 3878 O O . ARG A 1 490 ? 10.910 -7.540 -27.453 1.00 91.31 490 ARG A O 1
ATOM 3885 N N . TYR A 1 491 ? 13.079 -8.095 -27.316 1.00 90.94 491 TYR A N 1
ATOM 3886 C CA . TYR A 1 491 ? 13.201 -8.694 -28.632 1.00 90.94 491 TYR A CA 1
ATOM 3887 C C . TYR A 1 491 ? 13.313 -10.210 -28.511 1.00 90.94 491 TYR A C 1
ATOM 3889 O O . TYR A 1 491 ? 14.116 -10.743 -27.743 1.00 90.94 491 TYR A O 1
ATOM 3897 N N . GLU A 1 492 ? 12.531 -10.900 -29.331 1.00 91.19 492 GLU A N 1
ATOM 3898 C CA . GLU A 1 492 ? 12.482 -12.354 -29.427 1.00 91.19 492 GLU A CA 1
ATOM 3899 C C . GLU A 1 492 ? 12.858 -12.792 -30.839 1.00 91.19 492 GLU A C 1
ATOM 3901 O O . GLU A 1 492 ? 12.361 -12.229 -31.816 1.00 91.19 492 GLU A O 1
ATOM 3906 N N . SER A 1 493 ? 13.695 -13.816 -30.982 1.00 89.25 493 SER A N 1
ATOM 3907 C CA . SER A 1 493 ? 14.015 -14.334 -32.314 1.00 89.25 493 SER A CA 1
ATOM 3908 C C . SER A 1 493 ? 12.742 -14.832 -33.012 1.00 89.25 493 SER A C 1
ATOM 3910 O O . SER A 1 493 ? 11.949 -15.576 -32.425 1.00 89.25 493 SER A O 1
ATOM 3912 N N . LYS A 1 494 ? 12.534 -14.461 -34.283 1.00 87.38 494 LYS A N 1
ATOM 3913 C CA . LYS A 1 494 ? 11.449 -15.046 -35.094 1.00 87.38 494 LYS A CA 1
ATOM 3914 C C . LYS A 1 494 ? 11.686 -16.527 -35.399 1.00 87.38 494 LYS A C 1
ATOM 3916 O O . LYS A 1 494 ? 10.730 -17.233 -35.685 1.00 87.38 494 LYS A O 1
ATOM 3921 N N . ALA A 1 495 ? 12.936 -16.987 -35.321 1.00 89.00 495 ALA A N 1
ATOM 3922 C CA . ALA A 1 495 ? 13.306 -18.386 -35.522 1.00 89.00 495 ALA A CA 1
ATOM 3923 C C . ALA A 1 495 ? 13.190 -19.238 -34.244 1.00 89.00 495 ALA A C 1
ATOM 3925 O O . ALA A 1 495 ? 13.388 -20.449 -34.309 1.00 89.00 495 ALA A O 1
ATOM 3926 N N . ALA A 1 496 ? 12.909 -18.628 -33.085 1.00 90.00 496 ALA A N 1
ATOM 3927 C CA . ALA A 1 496 ? 12.704 -19.370 -31.847 1.00 90.00 496 ALA A CA 1
ATOM 3928 C C . ALA A 1 496 ? 11.478 -20.283 -31.955 1.00 90.00 496 ALA A C 1
ATOM 3930 O O . ALA A 1 496 ? 10.460 -19.903 -32.541 1.00 90.00 496 ALA A O 1
ATOM 3931 N N . LYS A 1 497 ? 11.554 -21.467 -31.340 1.00 92.50 497 LYS A N 1
ATOM 3932 C CA . LYS A 1 497 ? 10.382 -22.319 -31.154 1.00 92.50 497 LYS A CA 1
ATOM 3933 C C . LYS A 1 497 ? 9.371 -21.573 -30.288 1.00 92.50 497 LYS A C 1
ATOM 3935 O O . LYS A 1 497 ? 9.725 -21.018 -29.247 1.00 92.50 497 LYS A O 1
ATOM 3940 N N . ARG A 1 498 ? 8.122 -21.545 -30.744 1.00 92.62 498 ARG A N 1
ATOM 3941 C CA . ARG A 1 498 ? 7.024 -20.848 -30.078 1.00 92.62 498 ARG A CA 1
ATOM 3942 C C . ARG A 1 498 ? 5.946 -21.832 -29.680 1.00 92.62 498 ARG A C 1
ATOM 3944 O O . ARG A 1 498 ? 5.657 -22.782 -30.407 1.00 92.62 498 ARG A O 1
ATOM 3951 N N . GLU A 1 499 ? 5.339 -21.567 -28.540 1.00 92.88 499 GLU A N 1
ATOM 3952 C CA . GLU A 1 499 ? 4.092 -22.192 -28.145 1.00 92.88 499 GLU A CA 1
ATOM 3953 C C . GLU A 1 499 ? 2.993 -21.143 -28.096 1.00 92.88 499 GLU A C 1
ATOM 3955 O O . GLU A 1 499 ? 3.224 -19.960 -27.829 1.00 92.88 499 GLU A O 1
ATOM 3960 N N . ARG A 1 500 ? 1.775 -21.590 -28.382 1.00 89.69 500 ARG A N 1
ATOM 3961 C CA . ARG A 1 500 ? 0.598 -20.751 -28.256 1.00 89.69 500 ARG A CA 1
ATOM 3962 C C . ARG A 1 500 ? 0.120 -20.836 -26.815 1.00 89.69 500 ARG A C 1
ATOM 3964 O O . ARG A 1 500 ? -0.434 -21.855 -26.414 1.00 89.69 500 ARG A O 1
ATOM 3971 N N . THR A 1 501 ? 0.325 -19.771 -26.056 1.00 83.88 501 THR A N 1
ATOM 3972 C CA . THR A 1 501 ? -0.268 -19.616 -24.728 1.00 83.88 501 THR A CA 1
ATOM 3973 C C . THR A 1 501 ? -1.594 -18.871 -24.846 1.00 83.88 501 THR A C 1
ATOM 3975 O O . THR A 1 501 ? -1.740 -17.986 -25.690 1.00 83.88 501 THR A O 1
ATOM 3978 N N . SER A 1 502 ? -2.593 -19.250 -24.050 1.00 81.00 502 SER A N 1
ATOM 3979 C CA . SER A 1 502 ? -3.862 -18.519 -24.013 1.00 81.00 502 SER A CA 1
ATOM 3980 C C . SER A 1 502 ? -3.719 -17.327 -23.083 1.00 81.00 502 SER A C 1
ATOM 3982 O O . SER A 1 502 ? -3.441 -17.502 -21.894 1.00 81.00 502 SER A O 1
ATOM 3984 N N . LEU A 1 503 ? -3.914 -16.123 -23.611 1.00 76.69 503 LEU A N 1
ATOM 3985 C CA . LEU A 1 503 ? -3.985 -14.905 -22.821 1.00 76.69 503 LEU A CA 1
ATOM 3986 C C . LEU A 1 503 ? -5.413 -14.350 -22.845 1.00 76.69 503 LEU A C 1
ATOM 3988 O O . LEU A 1 503 ? -6.104 -14.441 -23.854 1.00 76.69 503 LEU A O 1
ATOM 3992 N N . LYS A 1 504 ? -5.885 -13.802 -21.724 1.00 77.38 504 LYS A N 1
ATOM 3993 C CA . LYS A 1 504 ? -7.294 -13.419 -21.556 1.00 77.38 504 LYS A CA 1
ATOM 3994 C C . LYS A 1 504 ? -7.552 -11.943 -21.852 1.00 77.38 504 LYS A C 1
ATOM 3996 O O . LYS A 1 504 ? -7.857 -11.168 -20.947 1.00 77.38 504 LYS A O 1
ATOM 4001 N N . SER A 1 505 ? -7.553 -11.568 -23.118 1.00 77.62 505 SER A N 1
ATOM 4002 C CA . SER A 1 505 ? -7.671 -10.166 -23.516 1.00 77.62 505 SER A CA 1
ATOM 4003 C C . SER A 1 505 ? -9.113 -9.660 -23.664 1.00 77.62 505 SER A C 1
ATOM 4005 O O . SER A 1 505 ? -10.093 -10.415 -23.680 1.00 77.62 505 SER A O 1
ATOM 4007 N N . GLY A 1 506 ? -9.253 -8.331 -23.686 1.00 77.25 506 GLY A N 1
ATOM 4008 C CA . GLY A 1 506 ? -10.539 -7.643 -23.771 1.00 77.25 506 GLY A CA 1
ATOM 4009 C C . GLY A 1 506 ? -11.396 -7.812 -22.515 1.00 77.25 506 GLY A C 1
ATOM 4010 O O . GLY A 1 506 ? -10.875 -7.891 -21.402 1.00 77.25 506 GLY A O 1
ATOM 4011 N N . GLY A 1 507 ? -12.715 -7.839 -22.706 1.00 79.00 507 GLY A N 1
ATOM 4012 C CA . GLY A 1 507 ? -13.709 -7.931 -21.638 1.00 79.00 507 GLY A CA 1
ATOM 4013 C C . GLY A 1 507 ? -14.056 -6.592 -20.983 1.00 79.00 507 GLY A C 1
ATOM 4014 O O . GLY A 1 507 ? -13.326 -5.607 -21.094 1.00 79.00 507 GLY A O 1
ATOM 4015 N N . SER A 1 508 ? -15.192 -6.571 -20.296 1.00 77.31 508 SER A N 1
ATOM 4016 C CA . SER A 1 508 ? -15.648 -5.465 -19.455 1.00 77.31 508 SER A CA 1
ATOM 4017 C C . SER A 1 508 ? -15.494 -5.847 -17.990 1.00 77.31 508 SER A C 1
ATOM 4019 O O . SER A 1 508 ? -15.703 -6.998 -17.604 1.00 77.31 508 SER A O 1
ATOM 4021 N N . TRP A 1 509 ? -15.119 -4.877 -17.160 1.00 73.81 509 TRP A N 1
ATOM 4022 C CA . TRP A 1 509 ? -15.188 -5.049 -15.715 1.00 73.81 509 TRP A CA 1
ATOM 4023 C C . TRP A 1 509 ? -16.648 -5.013 -15.289 1.00 73.81 509 TRP A C 1
ATOM 4025 O O . TRP A 1 509 ? -17.330 -4.008 -15.483 1.00 73.81 509 TRP A O 1
ATOM 4035 N N . GLU A 1 510 ? -17.117 -6.114 -14.717 1.00 80.31 510 GLU A N 1
ATOM 4036 C CA . GLU A 1 510 ? -18.447 -6.219 -14.140 1.00 80.31 510 GLU A CA 1
ATOM 4037 C C . GLU A 1 510 ? -18.343 -6.587 -12.668 1.00 80.31 510 GLU A C 1
ATOM 4039 O O . GLU A 1 510 ? -17.493 -7.372 -12.247 1.00 80.31 510 GLU A O 1
ATOM 4044 N N . LEU A 1 511 ? -19.229 -5.999 -11.875 1.00 76.19 511 LEU A N 1
ATOM 4045 C CA . LEU A 1 511 ? -19.343 -6.270 -10.455 1.00 76.19 511 LEU A CA 1
ATOM 4046 C C . LEU A 1 511 ? -19.907 -7.687 -10.256 1.00 76.19 511 LEU A C 1
ATOM 4048 O O . LEU A 1 511 ? -21.121 -7.892 -10.279 1.00 76.19 511 LEU A O 1
ATOM 4052 N N . ALA A 1 512 ? -19.007 -8.658 -10.094 1.00 75.19 512 ALA A N 1
ATOM 4053 C CA . ALA A 1 512 ? -19.315 -10.081 -9.956 1.00 75.19 512 ALA A CA 1
ATOM 4054 C C . ALA A 1 512 ? -20.153 -10.353 -8.714 1.00 75.19 512 ALA A C 1
ATOM 4056 O O . ALA A 1 512 ? -21.081 -11.159 -8.735 1.00 75.19 512 ALA A O 1
ATOM 4057 N N . ASP A 1 513 ? -19.815 -9.647 -7.637 1.00 75.25 513 ASP A N 1
ATOM 4058 C CA . ASP A 1 513 ? -20.582 -9.655 -6.412 1.00 75.25 513 ASP A CA 1
ATOM 4059 C C . ASP A 1 513 ? -20.771 -8.226 -5.900 1.00 75.25 513 ASP A C 1
ATOM 4061 O O . ASP A 1 513 ? -19.855 -7.589 -5.363 1.00 75.25 513 ASP A O 1
ATOM 4065 N N . LYS A 1 514 ? -22.004 -7.728 -6.046 1.00 75.81 514 LYS A N 1
ATOM 4066 C CA . LYS A 1 514 ? -22.421 -6.408 -5.550 1.00 75.81 514 LYS A CA 1
ATOM 4067 C C . LYS A 1 514 ? -22.287 -6.290 -4.035 1.00 75.81 514 LYS A C 1
ATOM 4069 O O . LYS A 1 514 ? -22.283 -5.187 -3.484 1.00 75.81 514 LYS A O 1
ATOM 4074 N N . ASP A 1 515 ? -22.192 -7.421 -3.355 1.00 71.44 515 ASP A N 1
ATOM 4075 C CA . ASP A 1 515 ? -22.164 -7.522 -1.914 1.00 71.44 515 ASP A CA 1
ATOM 4076 C C . ASP A 1 515 ? -20.765 -7.263 -1.375 1.00 71.44 515 ASP A C 1
ATOM 4078 O O . ASP A 1 515 ? -20.627 -6.640 -0.322 1.00 71.44 515 ASP A O 1
ATOM 4082 N N . TYR A 1 516 ? -19.747 -7.633 -2.144 1.00 70.06 516 TYR A N 1
ATOM 4083 C CA . TYR A 1 516 ? -18.349 -7.549 -1.731 1.00 70.06 516 TYR A CA 1
ATOM 4084 C C . TYR A 1 516 ? -17.518 -6.603 -2.592 1.00 70.06 516 TYR A C 1
ATOM 4086 O O . TYR A 1 516 ? -16.328 -6.431 -2.331 1.00 70.06 516 TYR A O 1
ATOM 4094 N N . GLY A 1 517 ? -18.146 -5.925 -3.560 1.00 66.19 517 GLY A N 1
ATOM 4095 C CA . GLY A 1 517 ? -17.473 -4.891 -4.345 1.00 66.19 517 GLY A CA 1
ATOM 4096 C C . GLY A 1 517 ? -16.431 -5.493 -5.278 1.00 66.19 517 GLY A C 1
ATOM 4097 O O . GLY A 1 517 ? -15.492 -4.806 -5.655 1.00 66.19 517 GLY A O 1
ATOM 4098 N N . TYR A 1 518 ? -16.562 -6.788 -5.571 1.00 70.56 518 TYR A N 1
ATOM 4099 C CA . TYR A 1 518 ? -15.576 -7.551 -6.309 1.00 70.56 518 TYR A CA 1
ATOM 4100 C C . TYR A 1 518 ? -15.913 -7.515 -7.793 1.00 70.56 518 TYR A C 1
ATOM 4102 O O . TYR A 1 518 ? -16.969 -7.999 -8.212 1.00 70.56 518 TYR A O 1
ATOM 4110 N N . TYR A 1 519 ? -15.010 -6.935 -8.577 1.00 70.38 519 TYR A N 1
ATOM 4111 C CA . TYR A 1 519 ? -15.127 -6.886 -10.023 1.00 70.38 519 TYR A CA 1
ATOM 4112 C C . TYR A 1 519 ? -14.420 -8.090 -10.632 1.00 70.38 519 TYR A C 1
ATOM 4114 O O . TYR A 1 519 ? -13.267 -8.377 -10.314 1.00 70.38 519 TYR A O 1
ATOM 4122 N N . VAL A 1 520 ? -15.102 -8.765 -11.548 1.00 74.38 520 VAL A N 1
ATOM 4123 C CA . VAL A 1 520 ? -14.474 -9.717 -12.462 1.00 74.38 520 VAL A CA 1
ATOM 4124 C C . VAL A 1 520 ? -14.491 -9.119 -13.847 1.00 74.38 520 VAL A C 1
ATOM 4126 O O . VAL A 1 520 ? -15.428 -8.423 -14.243 1.00 74.38 520 VAL A O 1
ATOM 4129 N N . LYS A 1 521 ? -13.456 -9.419 -14.614 1.00 72.50 521 LYS A N 1
ATOM 4130 C CA . LYS A 1 521 ? -13.484 -9.134 -16.036 1.00 72.50 521 LYS A CA 1
ATOM 4131 C C . LYS A 1 521 ? -14.327 -10.218 -16.703 1.00 72.50 521 LYS A C 1
ATOM 4133 O O . LYS A 1 521 ? -13.924 -11.380 -16.736 1.00 72.50 521 LYS A O 1
ATOM 4138 N N . VAL A 1 522 ? -15.512 -9.868 -17.191 1.00 82.81 522 VAL A N 1
ATOM 4139 C CA . VAL A 1 522 ? -16.348 -10.786 -17.977 1.00 82.81 522 VAL A CA 1
ATOM 4140 C C . VAL A 1 522 ? -16.133 -10.556 -19.463 1.00 82.81 522 VAL A C 1
ATOM 4142 O O . VAL A 1 522 ? -15.626 -9.518 -19.889 1.00 82.81 522 VAL A O 1
ATOM 4145 N N . GLY A 1 523 ? -16.518 -11.539 -20.276 1.00 85.69 523 GLY A N 1
ATOM 4146 C CA . GLY A 1 523 ? -16.394 -11.429 -21.729 1.00 85.69 523 GLY A CA 1
ATOM 4147 C C . GLY A 1 523 ? -14.944 -11.341 -22.213 1.00 85.69 523 GLY A C 1
ATOM 4148 O O . GLY A 1 523 ? -14.713 -10.919 -23.346 1.00 85.69 523 GLY A O 1
ATOM 4149 N N . GLN A 1 524 ? -13.975 -11.723 -21.369 1.00 83.00 524 GLN A N 1
ATOM 4150 C CA . GLN A 1 524 ? -12.598 -11.926 -21.801 1.00 83.00 524 GLN A CA 1
ATOM 4151 C C . GLN A 1 524 ? -12.580 -12.985 -22.899 1.00 83.00 524 GLN A C 1
ATOM 4153 O O . GLN A 1 524 ? -13.269 -14.006 -22.806 1.00 83.00 524 GLN A O 1
ATOM 4158 N N . LYS A 1 525 ? -11.793 -12.735 -23.937 1.00 84.75 525 LYS A N 1
ATOM 4159 C CA . LYS A 1 525 ? -11.557 -13.695 -25.005 1.00 84.75 525 LYS A CA 1
ATOM 4160 C C . LYS A 1 525 ? -10.193 -14.317 -24.780 1.00 84.75 525 LYS A C 1
ATOM 4162 O O . LYS A 1 525 ? -9.231 -13.619 -24.479 1.00 84.75 525 LYS A O 1
ATOM 4167 N N . ASP A 1 526 ? -10.132 -15.629 -24.938 1.00 85.50 526 ASP A N 1
ATOM 4168 C CA . ASP A 1 526 ? -8.866 -16.330 -25.055 1.00 85.50 526 ASP A CA 1
ATOM 4169 C C . ASP A 1 526 ? -8.220 -15.927 -26.386 1.00 85.50 526 ASP A C 1
ATOM 4171 O O . ASP A 1 526 ? -8.617 -16.362 -27.471 1.00 85.50 526 ASP A O 1
ATOM 4175 N N . GLU A 1 527 ? -7.244 -15.035 -26.302 1.00 83.56 527 GLU A N 1
ATOM 4176 C CA . GLU A 1 527 ? -6.385 -14.650 -27.402 1.00 83.56 527 GLU A CA 1
ATOM 4177 C C . GLU A 1 527 ? -5.119 -15.489 -27.325 1.00 83.56 527 GLU A C 1
ATOM 4179 O O . GLU A 1 527 ? -4.320 -15.406 -26.393 1.00 83.56 527 GLU A O 1
ATOM 4184 N N . GLY A 1 528 ? -4.942 -16.351 -28.322 1.00 83.50 528 GLY A N 1
ATOM 4185 C CA . GLY A 1 528 ? -3.722 -17.128 -28.414 1.00 83.50 528 GLY A CA 1
ATOM 4186 C C . GLY A 1 528 ? -2.542 -16.212 -28.719 1.00 83.50 528 GLY A C 1
ATOM 4187 O O . GLY A 1 528 ? -2.487 -15.623 -29.796 1.00 83.50 528 GLY A O 1
ATOM 4188 N N . CYS A 1 529 ? -1.597 -16.144 -27.793 1.00 84.62 529 CYS A N 1
ATOM 4189 C CA . CYS A 1 529 ? -0.348 -15.422 -27.923 1.00 84.62 529 CYS A CA 1
ATOM 4190 C C . CYS A 1 529 ? 0.784 -16.409 -28.186 1.00 84.62 529 CYS A C 1
ATOM 4192 O O . CYS A 1 529 ? 0.944 -17.395 -27.470 1.00 84.62 529 CYS A O 1
ATOM 4194 N N . GLU A 1 530 ? 1.574 -16.157 -29.223 1.00 88.69 530 GLU A N 1
ATOM 4195 C CA . GLU A 1 530 ? 2.760 -16.962 -29.486 1.00 88.69 530 GLU A CA 1
ATOM 4196 C C . GLU A 1 530 ? 3.935 -16.441 -28.664 1.00 88.69 530 GLU A C 1
ATOM 4198 O O . GLU A 1 530 ? 4.459 -15.348 -28.915 1.00 88.69 530 GLU A O 1
ATOM 4203 N N . VAL A 1 531 ? 4.373 -17.240 -27.699 1.00 87.94 531 VAL A N 1
ATOM 4204 C CA . VAL A 1 531 ? 5.528 -16.939 -26.853 1.00 87.94 531 VAL A CA 1
ATOM 4205 C C . VAL A 1 531 ? 6.672 -17.890 -27.180 1.00 87.94 531 VAL A C 1
ATOM 4207 O O . VAL A 1 531 ? 6.427 -19.062 -27.472 1.00 87.94 531 VAL A O 1
ATOM 4210 N N . PRO A 1 532 ? 7.926 -17.414 -27.190 1.00 89.44 532 PRO A N 1
ATOM 4211 C CA . PRO A 1 532 ? 9.064 -18.301 -27.356 1.00 89.44 532 PRO A CA 1
ATOM 4212 C C . PRO A 1 532 ? 9.147 -19.252 -26.157 1.00 89.44 532 PRO A C 1
ATOM 4214 O O . PRO A 1 532 ? 9.010 -18.824 -25.014 1.00 89.44 532 PRO A O 1
ATOM 4217 N N . THR A 1 533 ? 9.383 -20.539 -26.408 1.00 87.56 533 THR A N 1
ATOM 4218 C CA . THR A 1 533 ? 9.663 -21.524 -25.345 1.00 87.56 533 THR A CA 1
ATOM 4219 C C . THR A 1 533 ? 11.142 -21.568 -24.987 1.00 87.56 533 THR A C 1
ATOM 4221 O O . THR A 1 533 ? 11.519 -22.031 -23.918 1.00 87.56 533 THR A O 1
ATOM 4224 N N . GLU A 1 534 ? 11.989 -21.126 -25.913 1.00 85.69 534 GLU A N 1
ATOM 4225 C CA . GLU A 1 534 ? 13.441 -21.195 -25.825 1.00 85.69 534 GLU A CA 1
ATOM 4226 C C . GLU A 1 534 ? 14.082 -20.117 -26.705 1.00 85.69 534 GLU A C 1
ATOM 4228 O O . GLU A 1 534 ? 13.422 -19.484 -27.534 1.00 85.69 534 GLU A O 1
ATOM 4233 N N . GLY A 1 535 ? 15.392 -19.946 -26.554 1.00 79.19 535 GLY A N 1
ATOM 4234 C CA . GLY A 1 535 ? 16.190 -19.039 -27.369 1.00 79.19 535 GLY A CA 1
ATOM 4235 C C . GLY A 1 535 ? 16.591 -17.756 -26.640 1.00 79.19 535 GLY A C 1
ATOM 4236 O O . GLY A 1 535 ? 16.099 -17.462 -25.551 1.00 79.19 535 GLY A O 1
ATOM 4237 N N . PRO A 1 536 ? 17.536 -16.999 -27.220 1.00 82.62 536 PRO A N 1
ATOM 4238 C CA . PRO A 1 536 ? 18.055 -15.796 -26.594 1.00 82.62 536 PRO A CA 1
ATOM 4239 C C . PRO A 1 536 ? 16.983 -14.709 -26.548 1.00 82.62 536 PRO A C 1
ATOM 4241 O O . PRO A 1 536 ? 16.352 -14.400 -27.562 1.00 82.62 536 PRO A O 1
ATOM 4244 N N . LEU A 1 537 ? 16.844 -14.090 -25.381 1.00 88.12 537 LEU A N 1
ATOM 4245 C CA . LEU A 1 537 ? 16.130 -12.833 -25.222 1.00 88.12 537 LEU A CA 1
ATOM 4246 C C . LEU A 1 537 ? 17.121 -11.678 -25.319 1.00 88.12 537 LEU A C 1
ATOM 4248 O O . LEU A 1 537 ? 18.300 -11.797 -24.971 1.00 88.12 537 LEU A O 1
ATOM 4252 N N . ILE A 1 538 ? 16.640 -10.558 -25.842 1.00 91.44 538 ILE A N 1
ATOM 4253 C CA . ILE A 1 538 ? 17.381 -9.305 -25.850 1.00 91.44 538 ILE A CA 1
ATOM 4254 C C . ILE A 1 538 ? 16.463 -8.224 -25.303 1.00 91.44 538 ILE A C 1
ATOM 4256 O O . ILE A 1 538 ? 15.338 -8.077 -25.769 1.00 91.44 538 ILE A O 1
ATOM 4260 N N . TRP A 1 539 ? 16.953 -7.426 -24.368 1.00 91.06 539 TRP A N 1
ATOM 4261 C CA . TRP A 1 539 ? 16.221 -6.289 -23.826 1.00 91.06 539 TRP A CA 1
ATOM 4262 C C . TRP A 1 539 ? 16.879 -5.003 -24.297 1.00 91.06 539 TRP A C 1
ATOM 4264 O O . TRP A 1 539 ? 18.023 -4.733 -23.948 1.00 91.06 539 TRP A O 1
ATOM 4274 N N . GLY A 1 540 ? 16.182 -4.219 -25.113 1.00 89.25 540 GLY A N 1
ATOM 4275 C CA . GLY A 1 540 ? 16.600 -2.868 -25.467 1.00 89.25 540 GLY A CA 1
ATOM 4276 C C . GLY A 1 540 ? 15.908 -1.878 -24.552 1.00 89.25 540 GLY A C 1
ATOM 4277 O O . GLY A 1 540 ? 14.778 -1.475 -24.823 1.00 89.25 540 GLY A O 1
ATOM 4278 N N . LEU A 1 541 ? 16.584 -1.493 -23.477 1.00 87.94 541 LEU A N 1
ATOM 4279 C CA . LEU A 1 541 ? 16.047 -0.568 -22.490 1.00 87.94 541 LEU A CA 1
ATOM 4280 C C . LEU A 1 541 ? 16.549 0.852 -22.771 1.00 87.94 541 LEU A C 1
ATOM 4282 O O . LEU A 1 541 ? 17.721 1.074 -23.073 1.00 87.94 541 LEU A O 1
ATOM 4286 N N . ILE A 1 542 ? 15.650 1.826 -22.692 1.00 83.88 542 ILE A N 1
ATOM 4287 C CA . ILE A 1 542 ? 15.932 3.235 -22.953 1.00 83.88 542 ILE A CA 1
ATOM 4288 C C . ILE A 1 542 ? 16.751 3.772 -21.787 1.00 83.88 542 ILE A C 1
ATOM 4290 O O . ILE A 1 542 ? 16.266 3.813 -20.661 1.00 83.88 542 ILE A O 1
ATOM 4294 N N . GLY A 1 543 ? 17.968 4.248 -22.062 1.00 77.69 543 GLY A N 1
ATOM 4295 C CA . GLY A 1 543 ? 18.940 4.655 -21.040 1.00 77.69 543 GLY A CA 1
ATOM 4296 C C . GLY A 1 543 ? 18.418 5.722 -20.079 1.00 77.69 543 GLY A C 1
ATOM 4297 O O . GLY A 1 543 ? 18.865 5.817 -18.948 1.00 77.69 543 GLY A O 1
ATOM 4298 N N . ARG A 1 544 ? 17.403 6.479 -20.492 1.00 75.25 544 ARG A N 1
ATOM 4299 C CA . ARG A 1 544 ? 16.729 7.445 -19.632 1.00 75.25 544 ARG A CA 1
ATOM 4300 C C . ARG A 1 544 ? 15.880 6.829 -18.521 1.00 75.25 544 ARG A C 1
ATOM 4302 O O . ARG A 1 544 ? 15.771 7.417 -17.451 1.00 75.25 544 ARG A O 1
ATOM 4309 N N . HIS A 1 545 ? 15.284 5.670 -18.764 1.00 80.88 545 HIS A N 1
ATOM 4310 C CA . HIS A 1 545 ? 14.517 4.940 -17.755 1.00 80.88 545 HIS A CA 1
ATOM 4311 C C . HIS A 1 545 ? 15.418 4.091 -16.854 1.00 80.88 545 HIS A C 1
ATOM 4313 O O . HIS A 1 545 ? 14.922 3.368 -15.988 1.00 80.88 545 HIS A O 1
ATOM 4319 N N . LEU A 1 546 ? 16.736 4.192 -17.043 1.00 82.88 546 LEU A N 1
ATOM 4320 C CA . LEU A 1 546 ? 17.738 3.453 -16.304 1.00 82.88 546 LEU A CA 1
ATOM 4321 C C . LEU A 1 546 ? 18.644 4.403 -15.524 1.00 82.88 546 LEU A C 1
ATOM 4323 O O . LEU A 1 546 ? 18.914 5.536 -15.929 1.00 82.88 546 LEU A O 1
ATOM 4327 N N . ARG A 1 547 ? 19.175 3.905 -14.417 1.00 84.25 547 ARG A N 1
ATOM 4328 C CA . ARG A 1 547 ? 20.318 4.495 -13.724 1.00 84.25 547 ARG A CA 1
ATOM 4329 C C . ARG A 1 547 ? 21.333 3.402 -13.460 1.00 84.25 547 ARG A C 1
ATOM 4331 O O . ARG A 1 547 ? 20.950 2.291 -13.108 1.00 84.25 547 ARG A O 1
ATOM 4338 N N . LEU A 1 548 ? 22.610 3.715 -13.629 1.00 86.75 548 LEU A N 1
ATOM 4339 C CA . LEU A 1 548 ? 23.689 2.783 -13.329 1.00 86.75 548 LEU A CA 1
ATOM 4340 C C . LEU A 1 548 ? 24.273 3.116 -11.964 1.00 86.75 548 LEU A C 1
ATOM 4342 O O . LEU A 1 548 ? 24.801 4.211 -11.776 1.00 86.75 548 LEU A O 1
ATOM 4346 N N . ARG A 1 549 ? 24.226 2.154 -11.047 1.00 86.94 549 ARG A N 1
ATOM 4347 C CA . ARG A 1 549 ? 24.924 2.216 -9.767 1.00 86.94 549 ARG A CA 1
ATOM 4348 C C . ARG A 1 549 ? 26.208 1.406 -9.879 1.00 86.94 549 ARG A C 1
ATOM 4350 O O . ARG A 1 549 ? 26.169 0.191 -10.043 1.00 86.94 549 ARG A O 1
ATOM 4357 N N . LYS A 1 550 ? 27.347 2.089 -9.837 1.00 87.12 550 LYS A N 1
ATOM 4358 C CA . LYS A 1 550 ? 28.684 1.533 -10.080 1.00 87.12 550 LYS A CA 1
ATOM 4359 C C . LYS A 1 550 ? 29.384 1.095 -8.806 1.00 87.12 550 LYS A C 1
ATOM 4361 O O . LYS A 1 550 ? 30.279 0.258 -8.881 1.00 87.12 550 LYS A O 1
ATOM 4366 N N . ARG A 1 551 ? 29.071 1.723 -7.669 1.00 88.00 551 ARG A N 1
ATOM 4367 C CA . ARG A 1 551 ? 29.791 1.509 -6.405 1.00 88.00 551 ARG A CA 1
ATOM 4368 C C . ARG A 1 551 ? 28.848 1.491 -5.207 1.00 88.00 551 ARG A C 1
ATOM 4370 O O . ARG A 1 551 ? 27.813 2.157 -5.195 1.00 88.00 551 ARG A O 1
ATOM 4377 N N . THR A 1 552 ? 29.258 0.768 -4.173 1.00 83.50 552 THR A N 1
ATOM 4378 C CA . THR A 1 552 ? 28.620 0.780 -2.856 1.00 83.50 552 THR A CA 1
ATOM 4379 C C . THR A 1 552 ? 28.558 2.207 -2.308 1.00 83.50 552 THR A C 1
ATOM 4381 O O . THR A 1 552 ? 29.548 2.937 -2.328 1.00 83.50 552 THR A O 1
ATOM 4384 N N . GLY A 1 553 ? 27.382 2.616 -1.836 1.00 79.19 553 GLY A N 1
ATOM 4385 C CA . GLY A 1 553 ? 27.121 3.949 -1.291 1.00 79.19 553 GLY A CA 1
ATOM 4386 C C . GLY A 1 553 ? 26.976 5.067 -2.329 1.00 79.19 553 GLY A C 1
ATOM 4387 O O . GLY A 1 553 ? 26.825 6.221 -1.935 1.00 79.19 553 GLY A O 1
ATOM 4388 N N . GLU A 1 554 ? 27.013 4.768 -3.633 1.00 79.56 554 GLU A N 1
ATOM 4389 C CA . GLU A 1 554 ? 26.733 5.769 -4.665 1.00 79.56 554 GLU A CA 1
ATOM 4390 C C . GLU A 1 554 ? 25.279 6.243 -4.562 1.00 79.56 554 GLU A C 1
ATOM 4392 O O . GLU A 1 554 ? 24.341 5.472 -4.774 1.00 79.56 554 GLU A O 1
ATOM 4397 N N . PHE A 1 555 ? 25.105 7.526 -4.237 1.00 72.06 555 PHE A N 1
ATOM 4398 C CA . PHE A 1 555 ? 23.802 8.172 -4.271 1.00 72.06 555 PHE A CA 1
ATOM 4399 C C . PHE A 1 555 ? 23.374 8.370 -5.722 1.00 72.06 555 PHE A C 1
ATOM 4401 O O . PHE A 1 555 ? 24.014 9.110 -6.473 1.00 72.06 555 PHE A O 1
ATOM 4408 N N . VAL A 1 556 ? 22.278 7.721 -6.099 1.00 65.88 556 VAL A N 1
ATOM 4409 C CA . VAL A 1 556 ? 21.625 7.911 -7.390 1.00 65.88 556 VAL A CA 1
ATOM 4410 C C . VAL A 1 556 ? 20.353 8.713 -7.124 1.00 65.88 556 VAL A C 1
ATOM 4412 O O . VAL A 1 556 ? 19.412 8.149 -6.561 1.00 65.88 556 VAL A O 1
ATOM 4415 N N . PRO A 1 557 ? 20.316 10.010 -7.487 1.00 61.31 557 PRO A N 1
ATOM 4416 C CA . PRO A 1 557 ? 19.126 10.822 -7.294 1.00 61.31 557 PRO A CA 1
ATOM 4417 C C . PRO A 1 557 ? 17.931 10.185 -8.005 1.00 61.31 557 PRO A C 1
ATOM 4419 O O . PRO A 1 557 ? 18.030 9.784 -9.169 1.00 61.31 557 PRO A O 1
ATOM 4422 N N . SER A 1 558 ? 16.811 10.099 -7.301 1.00 61.81 558 SER A N 1
ATOM 4423 C CA . SER A 1 558 ? 15.505 9.826 -7.887 1.00 61.81 558 SER A CA 1
ATOM 4424 C C . SER A 1 558 ? 14.846 11.134 -8.323 1.00 61.81 558 SER A C 1
ATOM 4426 O O . SER A 1 558 ? 15.115 12.199 -7.766 1.00 61.81 558 SER A O 1
ATOM 4428 N N . GLU A 1 559 ? 13.887 11.044 -9.240 1.00 57.66 559 GLU A N 1
ATOM 4429 C CA . GLU A 1 559 ? 13.017 12.157 -9.664 1.00 57.66 559 GLU A CA 1
ATOM 4430 C C . GLU A 1 559 ? 12.229 12.836 -8.517 1.00 57.66 559 GLU A C 1
ATOM 4432 O O . GLU A 1 559 ? 11.537 13.828 -8.749 1.00 57.66 559 GLU A O 1
ATOM 4437 N N . PHE A 1 560 ? 12.320 12.352 -7.272 1.00 59.78 560 PHE A N 1
ATOM 4438 C CA . PHE A 1 560 ? 11.592 12.882 -6.115 1.00 59.78 560 PHE A CA 1
ATOM 4439 C C . PHE A 1 560 ? 12.486 13.434 -5.001 1.00 59.78 560 PHE A C 1
ATOM 4441 O O . PHE A 1 560 ? 11.965 13.869 -3.974 1.00 59.78 560 PHE A O 1
ATOM 4448 N N . ASP A 1 561 ? 13.805 13.474 -5.190 1.00 64.31 561 ASP A N 1
ATOM 4449 C CA . ASP A 1 561 ? 14.713 14.084 -4.218 1.00 64.31 561 ASP A CA 1
ATOM 4450 C C . ASP A 1 561 ? 14.597 15.620 -4.258 1.00 64.31 561 ASP A C 1
ATOM 4452 O O . ASP A 1 561 ? 15.180 16.293 -5.107 1.00 64.31 561 ASP A O 1
ATOM 4456 N N . GLN A 1 562 ? 13.806 16.183 -3.336 1.00 55.44 562 GLN A N 1
ATOM 4457 C CA . GLN A 1 562 ? 13.464 17.616 -3.284 1.00 55.44 562 GLN A CA 1
ATOM 4458 C C . GLN A 1 562 ? 14.640 18.527 -2.881 1.00 55.44 562 GLN A C 1
ATOM 4460 O O . GLN A 1 562 ? 14.663 19.699 -3.251 1.00 55.44 562 GLN A O 1
ATOM 4465 N N . ASP A 1 563 ? 15.632 18.005 -2.150 1.00 55.75 563 ASP A N 1
ATOM 4466 C CA . ASP A 1 563 ? 16.755 18.798 -1.620 1.00 55.75 563 ASP A CA 1
ATOM 4467 C C . ASP A 1 563 ? 17.853 19.092 -2.663 1.00 55.75 563 ASP A C 1
ATOM 4469 O O . ASP A 1 563 ? 18.756 19.908 -2.440 1.00 55.75 563 ASP A O 1
ATOM 4473 N N . ALA A 1 564 ? 17.779 18.476 -3.844 1.00 55.97 564 ALA A N 1
ATOM 4474 C CA . ALA A 1 564 ? 18.596 18.855 -4.982 1.00 55.97 564 ALA A CA 1
ATOM 4475 C C . ALA A 1 564 ? 17.833 19.899 -5.805 1.00 55.97 564 ALA A C 1
ATOM 4477 O O . ALA A 1 564 ? 16.929 19.551 -6.554 1.00 55.97 564 ALA A O 1
ATOM 4478 N N . SER A 1 565 ? 18.213 21.183 -5.708 1.00 53.06 565 SER A N 1
ATOM 4479 C CA . SER A 1 565 ? 17.829 22.185 -6.721 1.00 53.06 565 SER A CA 1
ATOM 4480 C C . SER A 1 565 ? 18.071 21.582 -8.102 1.00 53.06 565 SER A C 1
ATOM 4482 O O . SER A 1 565 ? 19.234 21.414 -8.487 1.00 53.06 565 SER A O 1
ATOM 4484 N N . ARG A 1 566 ? 16.992 21.208 -8.804 1.00 63.94 566 ARG A N 1
ATOM 4485 C CA . ARG A 1 566 ? 17.087 20.384 -10.018 1.00 63.94 566 ARG A CA 1
ATOM 4486 C C . ARG A 1 566 ? 17.814 21.127 -11.131 1.00 63.94 566 ARG A C 1
ATOM 4488 O O . ARG A 1 566 ? 18.608 20.558 -11.878 1.00 63.94 566 ARG A O 1
ATOM 4495 N N . HIS A 1 567 ? 17.662 22.449 -11.150 1.00 69.38 567 HIS A N 1
ATOM 4496 C CA . HIS A 1 567 ? 18.525 23.331 -11.910 1.00 69.38 567 HIS A CA 1
ATOM 4497 C C . HIS A 1 567 ? 19.649 23.912 -11.048 1.00 69.38 567 HIS A C 1
ATOM 4499 O O . HIS A 1 567 ? 19.419 24.660 -10.099 1.00 69.38 567 HIS A O 1
ATOM 4505 N N . LYS A 1 568 ? 20.894 23.625 -11.434 1.00 77.12 568 LYS A N 1
ATOM 4506 C CA . LYS A 1 568 ? 22.063 24.432 -11.076 1.00 77.12 568 LYS A CA 1
ATOM 4507 C C . LYS A 1 568 ? 22.730 24.874 -12.369 1.00 77.12 568 LYS A C 1
ATOM 4509 O O . LYS A 1 568 ? 23.078 24.041 -13.209 1.00 77.12 568 LYS A O 1
ATOM 4514 N N . GLU A 1 569 ? 22.883 26.182 -12.546 1.00 78.19 569 GLU A N 1
ATOM 4515 C CA . GLU A 1 569 ? 23.736 26.698 -13.609 1.00 78.19 569 GLU A CA 1
ATOM 4516 C C . GLU A 1 569 ? 25.196 26.412 -13.222 1.00 78.19 569 GLU A C 1
ATOM 4518 O O . GLU A 1 569 ? 25.656 26.755 -12.134 1.00 78.19 569 GLU A O 1
ATOM 4523 N N . THR A 1 570 ? 25.909 25.715 -14.092 1.00 83.62 570 THR A N 1
ATOM 4524 C CA . THR A 1 570 ? 27.301 25.297 -13.940 1.00 83.62 570 THR A CA 1
ATOM 4525 C C . THR A 1 570 ? 28.117 25.859 -15.093 1.00 83.62 570 THR A C 1
ATOM 4527 O O . THR A 1 570 ? 27.574 26.335 -16.087 1.00 83.62 570 THR A O 1
ATOM 4530 N N . ILE A 1 571 ? 29.442 25.738 -15.022 1.00 85.44 571 ILE A N 1
ATOM 4531 C CA . ILE A 1 571 ? 30.321 26.097 -16.145 1.00 85.44 571 ILE A CA 1
ATOM 4532 C C . ILE A 1 571 ? 29.979 25.352 -17.446 1.00 85.44 571 ILE A C 1
ATOM 4534 O O . ILE A 1 571 ? 30.313 25.834 -18.521 1.00 85.44 571 ILE A O 1
ATOM 4538 N N . HIS A 1 572 ? 29.320 24.191 -17.356 1.00 85.31 572 HIS A N 1
ATOM 4539 C CA . HIS A 1 572 ? 29.004 23.363 -18.513 1.00 85.31 572 HIS A CA 1
ATOM 4540 C C . HIS A 1 572 ? 27.730 23.805 -19.228 1.00 85.31 572 HIS A C 1
ATOM 4542 O O . HIS A 1 572 ? 27.684 23.752 -20.451 1.00 85.31 572 HIS A O 1
ATOM 4548 N N . ASN A 1 573 ? 26.698 24.223 -18.489 1.00 84.94 573 ASN A N 1
ATOM 4549 C CA . ASN A 1 573 ? 25.418 24.627 -19.075 1.00 84.94 573 ASN A CA 1
ATOM 4550 C C . ASN A 1 573 ? 25.212 26.149 -19.088 1.00 84.94 573 ASN A C 1
ATOM 4552 O O . ASN A 1 573 ? 24.233 26.617 -19.672 1.00 84.94 573 ASN A O 1
ATOM 4556 N N . LYS A 1 574 ? 26.104 26.938 -18.484 1.00 84.44 574 LYS A N 1
ATOM 4557 C CA . LYS A 1 574 ? 26.036 28.398 -18.544 1.00 84.44 574 LYS A CA 1
ATOM 4558 C C . LYS A 1 574 ? 26.128 28.855 -19.994 1.00 84.44 574 LYS A C 1
ATOM 4560 O O . LYS A 1 574 ? 27.129 28.627 -20.664 1.00 84.44 574 LYS A O 1
ATOM 4565 N N . GLY A 1 575 ? 25.055 29.469 -20.482 1.00 82.12 575 GLY A N 1
ATOM 4566 C CA . GLY A 1 575 ? 24.948 29.860 -21.886 1.00 82.12 575 GLY A CA 1
ATOM 4567 C C . GLY A 1 575 ? 24.874 28.695 -22.886 1.00 82.12 575 GLY A C 1
ATOM 4568 O O . GLY A 1 575 ? 25.065 28.898 -24.076 1.00 82.12 575 GLY A O 1
ATOM 4569 N N . ALA A 1 576 ? 24.587 27.472 -22.437 1.00 84.44 576 ALA A N 1
ATOM 4570 C CA . ALA A 1 576 ? 24.340 26.333 -23.312 1.00 84.44 576 ALA A CA 1
ATOM 4571 C C . ALA A 1 576 ? 22.994 25.687 -22.953 1.00 84.44 576 ALA A C 1
ATOM 4573 O O . ALA A 1 576 ? 22.799 25.115 -21.877 1.00 84.44 576 ALA A O 1
ATOM 4574 N N . ASN A 1 577 ? 22.034 25.797 -23.867 1.00 84.25 577 ASN A N 1
ATOM 4575 C CA . ASN A 1 577 ? 20.701 25.202 -23.749 1.00 84.25 577 ASN A CA 1
ATOM 4576 C C . ASN A 1 577 ? 20.673 23.713 -24.121 1.00 84.25 577 ASN A C 1
ATOM 4578 O O . ASN A 1 577 ? 19.815 22.989 -23.632 1.00 84.25 577 ASN A O 1
ATOM 4582 N N . HIS A 1 578 ? 21.637 23.248 -24.914 1.00 88.06 578 HIS A N 1
ATOM 4583 C CA . HIS A 1 578 ? 21.709 21.884 -25.433 1.00 88.06 578 HIS A CA 1
ATOM 4584 C C . HIS A 1 578 ? 22.481 20.906 -24.531 1.00 88.06 578 HIS A C 1
ATOM 4586 O O . HIS A 1 578 ? 22.729 19.774 -24.954 1.00 88.06 578 HIS A O 1
ATOM 4592 N N . VAL A 1 579 ? 22.872 21.310 -23.314 1.00 90.44 579 VAL A N 1
ATOM 4593 C CA . VAL A 1 579 ? 23.547 20.440 -22.334 1.00 90.44 579 VAL A CA 1
ATOM 4594 C C . VAL A 1 579 ? 22.972 20.574 -20.917 1.00 90.44 579 VAL A C 1
ATOM 4596 O O . VAL A 1 579 ? 22.464 21.629 -20.525 1.00 90.44 579 VAL A O 1
ATOM 4599 N N . CYS A 1 580 ? 23.050 19.488 -20.146 1.00 89.12 580 CYS A N 1
ATOM 4600 C CA . CYS A 1 580 ? 22.682 19.440 -18.732 1.00 89.12 580 CYS A CA 1
ATOM 4601 C C . CYS A 1 580 ? 23.763 20.076 -17.841 1.00 89.12 580 CYS A C 1
ATOM 4603 O O . CYS A 1 580 ? 24.871 20.326 -18.321 1.00 89.12 580 CYS A O 1
ATOM 4605 N N . PRO A 1 581 ? 23.498 20.315 -16.541 1.00 87.69 581 PRO A N 1
ATOM 4606 C CA . PRO A 1 581 ? 24.490 20.833 -15.589 1.00 87.69 581 PRO A CA 1
ATOM 4607 C C . PRO A 1 581 ? 25.825 20.066 -15.555 1.00 87.69 581 PRO A C 1
ATOM 4609 O O . PRO A 1 581 ? 26.851 20.632 -15.187 1.00 87.69 581 PRO A O 1
ATOM 4612 N N . GLN A 1 582 ? 25.837 18.796 -15.965 1.00 84.81 582 GLN A N 1
ATOM 4613 C CA . GLN A 1 582 ? 27.037 17.954 -16.043 1.00 84.81 582 GLN A CA 1
ATOM 4614 C C . GLN A 1 582 ? 27.710 17.958 -17.435 1.00 84.81 582 GLN A C 1
ATOM 4616 O O . GLN A 1 582 ? 28.627 17.184 -17.678 1.00 84.81 582 GLN A O 1
ATOM 4621 N N . GLY A 1 583 ? 27.253 18.790 -18.379 1.00 88.50 583 GLY A N 1
ATOM 4622 C CA . GLY A 1 583 ? 27.800 18.879 -19.742 1.00 88.50 583 GLY A CA 1
ATOM 4623 C C . GLY A 1 583 ? 27.305 17.806 -20.715 1.00 88.50 583 GLY A C 1
ATOM 4624 O O . GLY A 1 583 ? 27.682 17.804 -21.884 1.00 88.50 583 GLY A O 1
ATOM 4625 N N . HIS A 1 584 ? 26.422 16.913 -20.272 1.00 87.44 584 HIS A N 1
ATOM 4626 C CA . HIS A 1 584 ? 25.800 15.918 -21.138 1.00 87.44 584 HIS A CA 1
ATOM 4627 C C . HIS A 1 584 ? 24.807 16.559 -22.108 1.00 87.44 584 HIS A C 1
ATOM 4629 O O . HIS A 1 584 ? 24.006 17.400 -21.713 1.00 87.44 584 HIS A O 1
ATOM 4635 N N . ARG A 1 585 ? 24.796 16.112 -23.364 1.00 86.62 585 ARG A N 1
ATOM 4636 C CA . ARG A 1 585 ? 23.882 16.624 -24.393 1.00 86.62 585 ARG A CA 1
ATOM 4637 C C . ARG A 1 585 ? 22.412 16.343 -24.051 1.00 86.62 585 ARG A C 1
ATOM 4639 O O . ARG A 1 585 ? 22.051 15.191 -23.816 1.00 86.62 585 ARG A O 1
ATOM 4646 N N . LEU A 1 586 ? 21.570 17.377 -24.105 1.00 87.44 586 LEU A N 1
ATOM 4647 C CA . LEU A 1 586 ? 20.116 17.251 -24.012 1.00 87.44 586 LEU A CA 1
ATOM 4648 C C . LEU A 1 586 ? 19.528 16.781 -25.335 1.00 87.44 586 LEU A C 1
ATOM 4650 O O . LEU A 1 586 ? 20.013 17.114 -26.423 1.00 87.44 586 LEU A O 1
ATOM 4654 N N . ARG A 1 587 ? 18.448 16.016 -25.240 1.00 84.81 587 ARG A N 1
ATOM 4655 C CA . ARG A 1 587 ? 17.734 15.479 -26.392 1.00 84.81 587 ARG A CA 1
ATOM 4656 C C . ARG A 1 587 ? 16.264 15.776 -26.261 1.00 84.81 587 ARG A C 1
ATOM 4658 O O . ARG A 1 587 ? 15.682 15.530 -25.212 1.00 84.81 587 ARG A O 1
ATOM 4665 N N . ARG A 1 588 ? 15.676 16.276 -27.342 1.00 85.88 588 ARG A N 1
ATOM 4666 C CA . ARG A 1 588 ? 14.237 16.484 -27.416 1.00 85.88 588 ARG A CA 1
ATOM 4667 C C . ARG A 1 588 ? 13.519 15.139 -27.545 1.00 85.88 588 ARG A C 1
ATOM 4669 O O . ARG A 1 588 ? 13.919 14.318 -28.370 1.00 85.88 588 ARG A O 1
ATOM 4676 N N . PHE A 1 589 ? 12.470 14.931 -26.764 1.00 76.00 589 PHE A N 1
ATOM 4677 C CA . PHE A 1 589 ? 11.631 13.734 -26.774 1.00 76.00 589 PHE A CA 1
ATOM 4678 C C . PHE A 1 589 ? 10.166 14.122 -26.471 1.00 76.00 589 PHE A C 1
ATOM 4680 O O . PHE A 1 589 ? 9.937 15.152 -25.830 1.00 76.00 589 PHE A O 1
ATOM 4687 N N . PRO A 1 590 ? 9.177 13.339 -26.931 1.00 70.94 590 PRO A N 1
ATOM 4688 C CA . PRO A 1 590 ? 7.768 13.567 -26.618 1.00 70.94 590 PRO A CA 1
ATOM 4689 C C . PRO A 1 590 ? 7.366 12.952 -25.267 1.00 70.94 590 PRO A C 1
ATOM 4691 O O . PRO A 1 590 ? 7.803 11.857 -24.911 1.00 70.94 590 PRO A O 1
ATOM 4694 N N . CYS A 1 591 ? 6.485 13.628 -24.539 1.00 71.38 591 CYS A N 1
ATOM 4695 C CA . CYS A 1 591 ? 5.902 13.187 -23.279 1.00 71.38 591 CYS A CA 1
ATOM 4696 C C . CYS A 1 591 ? 4.531 12.530 -23.517 1.00 71.38 591 CYS A C 1
ATOM 4698 O O . CYS A 1 591 ? 3.623 13.124 -24.098 1.00 71.38 591 CYS A O 1
ATOM 4700 N N . GLY A 1 592 ? 4.359 11.306 -23.014 1.00 56.22 592 GLY A N 1
ATOM 4701 C CA . GLY A 1 592 ? 3.047 10.757 -22.672 1.00 56.22 592 GLY A CA 1
ATOM 4702 C C . GLY A 1 592 ? 2.099 10.300 -23.785 1.00 56.22 592 GLY A C 1
ATOM 4703 O O . GLY A 1 592 ? 0.903 10.259 -23.513 1.00 56.22 592 GLY A O 1
ATOM 4704 N N . GLN A 1 593 ? 2.550 9.915 -24.988 1.00 53.50 593 GLN A N 1
ATOM 4705 C CA . GLN A 1 593 ? 1.650 9.280 -25.971 1.00 53.50 593 GLN A CA 1
ATOM 4706 C C . GLN A 1 593 ? 2.231 8.047 -26.680 1.00 53.50 593 GLN A C 1
ATOM 4708 O O . GLN A 1 593 ? 3.333 8.064 -27.222 1.00 53.50 593 GLN A O 1
ATOM 4713 N N . GLY A 1 594 ? 1.436 6.971 -26.676 1.00 43.62 594 GLY A N 1
ATOM 4714 C CA . GLY A 1 594 ? 1.543 5.814 -27.574 1.00 43.62 594 GLY A CA 1
ATOM 4715 C C . GLY A 1 594 ? 2.523 4.701 -27.206 1.00 43.62 594 GLY A C 1
ATOM 4716 O O . GLY A 1 594 ? 2.504 3.665 -27.855 1.00 43.62 594 GLY A O 1
ATOM 4717 N N . ASN A 1 595 ? 3.296 4.858 -26.133 1.00 40.34 595 ASN A N 1
ATOM 4718 C CA . ASN A 1 595 ? 4.189 3.808 -25.641 1.00 40.34 595 ASN A CA 1
ATOM 4719 C C . ASN A 1 595 ? 3.736 3.189 -24.301 1.00 40.34 595 ASN A C 1
ATOM 4721 O O . ASN A 1 595 ? 4.462 2.403 -23.722 1.00 40.34 595 ASN A O 1
ATOM 4725 N N . GLY A 1 596 ? 2.580 3.550 -23.733 1.00 44.53 596 GLY A N 1
ATOM 4726 C CA . GLY A 1 596 ? 2.213 3.065 -22.386 1.00 44.53 596 GLY A CA 1
ATOM 4727 C C . GLY A 1 596 ? 3.247 3.405 -21.290 1.00 44.53 596 GLY A C 1
ATOM 4728 O O . GLY A 1 596 ? 3.222 2.798 -20.228 1.00 44.53 596 GLY A O 1
ATOM 4729 N N . ALA A 1 597 ? 4.163 4.354 -21.555 1.00 45.72 597 ALA A N 1
ATOM 4730 C CA . ALA A 1 597 ? 5.499 4.317 -20.962 1.00 45.72 597 ALA A CA 1
ATOM 4731 C C . ALA A 1 597 ? 5.685 5.024 -19.636 1.00 45.72 597 ALA A C 1
ATOM 4733 O O . ALA A 1 597 ? 6.278 4.507 -18.700 1.00 45.72 597 ALA A O 1
ATOM 4734 N N . CYS A 1 598 ? 5.195 6.247 -19.606 1.00 47.50 598 CYS A N 1
ATOM 4735 C CA . CYS A 1 598 ? 5.221 7.163 -18.496 1.00 47.50 598 CYS A CA 1
ATOM 4736 C C . CYS A 1 598 ? 4.052 8.083 -18.812 1.00 47.50 598 CYS A C 1
ATOM 4738 O O . CYS A 1 598 ? 4.053 8.733 -19.869 1.00 47.50 598 CYS A O 1
ATOM 4740 N N . ARG A 1 599 ? 3.033 8.134 -17.948 1.00 53.84 599 ARG A N 1
ATOM 4741 C CA . ARG A 1 599 ? 2.071 9.226 -18.048 1.00 53.84 599 ARG A CA 1
ATOM 4742 C C . ARG A 1 599 ? 2.856 10.547 -18.004 1.00 53.84 599 ARG A C 1
ATOM 4744 O O . ARG A 1 599 ? 3.900 10.621 -17.356 1.00 53.84 599 ARG A O 1
ATOM 4751 N N . PRO A 1 600 ? 2.396 11.590 -18.707 1.00 49.88 600 PRO A N 1
ATOM 4752 C CA . PRO A 1 600 ? 3.106 12.867 -18.798 1.00 49.88 600 PRO A CA 1
ATOM 4753 C C . PRO A 1 600 ? 3.578 13.436 -17.454 1.00 49.88 600 PRO A C 1
ATOM 4755 O O . PRO A 1 600 ? 4.599 14.113 -17.391 1.00 49.88 600 PRO A O 1
ATOM 4758 N N . MET A 1 601 ? 2.853 13.094 -16.386 1.00 51.16 601 MET A N 1
ATOM 4759 C CA . MET A 1 601 ? 3.101 13.492 -15.003 1.00 51.16 601 MET A CA 1
ATOM 4760 C C . MET A 1 601 ? 4.478 13.094 -14.445 1.00 51.16 601 MET A C 1
ATOM 4762 O O . MET A 1 601 ? 4.854 13.617 -13.401 1.00 51.16 601 MET A O 1
ATOM 4766 N N . HIS A 1 602 ? 5.232 12.212 -15.107 1.00 65.88 602 HIS A N 1
ATOM 4767 C CA . HIS A 1 602 ? 6.576 11.815 -14.666 1.00 65.88 602 HIS A CA 1
ATOM 4768 C C . HIS A 1 602 ? 7.696 12.732 -15.161 1.00 65.88 602 HIS A C 1
ATOM 4770 O O . HIS A 1 602 ? 8.788 12.713 -14.614 1.00 65.88 602 HIS A O 1
ATOM 4776 N N . TYR A 1 603 ? 7.455 13.558 -16.180 1.00 75.31 603 TYR A N 1
ATOM 4777 C CA . TYR A 1 603 ? 8.484 14.484 -16.645 1.00 75.31 603 TYR A CA 1
ATOM 4778 C C . TYR A 1 603 ? 8.224 15.866 -16.070 1.00 75.31 603 TYR A C 1
ATOM 4780 O O . TYR A 1 603 ? 7.227 16.500 -16.405 1.00 75.31 603 TYR A O 1
ATOM 4788 N N . ILE A 1 604 ? 9.117 16.344 -15.212 1.00 78.81 604 ILE A N 1
ATOM 4789 C CA . ILE A 1 604 ? 9.011 17.661 -14.581 1.00 78.81 604 ILE A CA 1
ATOM 4790 C C . ILE A 1 604 ? 10.139 18.528 -15.124 1.00 78.81 604 ILE A C 1
ATOM 4792 O O . ILE A 1 604 ? 11.293 18.122 -15.141 1.00 78.81 604 ILE A O 1
ATOM 4796 N N . CYS A 1 605 ? 9.809 19.722 -15.611 1.00 86.81 605 CYS A N 1
ATOM 4797 C CA . CYS A 1 605 ? 10.825 20.664 -16.064 1.00 86.81 605 CYS A CA 1
ATOM 4798 C C . CYS A 1 605 ? 11.641 21.182 -14.874 1.00 86.81 605 CYS A C 1
ATOM 4800 O O . CYS A 1 605 ? 11.103 21.926 -14.064 1.00 86.81 605 CYS A O 1
ATOM 4802 N N . ASP A 1 606 ? 12.946 20.932 -14.836 1.00 86.44 606 ASP A N 1
ATOM 4803 C CA . ASP A 1 606 ? 13.837 21.331 -13.736 1.00 86.44 606 ASP A CA 1
ATOM 4804 C C . ASP A 1 606 ? 14.007 22.844 -13.562 1.00 86.44 606 ASP A C 1
ATOM 4806 O O . ASP A 1 606 ? 14.617 23.297 -12.597 1.00 86.44 606 ASP A O 1
ATOM 4810 N N . ILE A 1 607 ? 13.529 23.640 -14.524 1.00 85.06 607 ILE A N 1
ATOM 4811 C CA . ILE A 1 607 ? 13.592 25.106 -14.466 1.00 85.06 607 ILE A CA 1
ATOM 4812 C C . ILE A 1 607 ? 12.298 25.724 -13.943 1.00 85.06 607 ILE A C 1
ATOM 4814 O O . ILE A 1 607 ? 12.357 26.758 -13.283 1.00 85.06 607 ILE A O 1
ATOM 4818 N N . CYS A 1 608 ? 11.137 25.181 -14.308 1.00 84.81 608 CYS A N 1
ATOM 4819 C CA . CYS A 1 608 ? 9.847 25.793 -13.967 1.00 84.81 608 CYS A CA 1
ATOM 4820 C C . CYS A 1 608 ? 8.919 24.884 -13.164 1.00 84.81 608 CYS A C 1
ATOM 4822 O O . CYS A 1 608 ? 7.764 25.251 -12.968 1.00 84.81 608 CYS A O 1
ATOM 4824 N N . ASP A 1 609 ? 9.396 23.698 -12.785 1.00 79.62 609 ASP A N 1
ATOM 4825 C CA . ASP A 1 609 ? 8.688 22.645 -12.049 1.00 79.62 609 ASP A CA 1
ATOM 4826 C C . ASP A 1 609 ? 7.354 22.219 -12.679 1.00 79.62 609 ASP A C 1
ATOM 4828 O O . ASP A 1 609 ? 6.519 21.549 -12.076 1.00 79.62 609 ASP A O 1
ATOM 4832 N N . ARG A 1 610 ? 7.145 22.577 -13.951 1.00 81.50 610 ARG A N 1
ATOM 4833 C CA . ARG A 1 610 ? 5.951 22.205 -14.698 1.00 81.50 610 ARG A CA 1
ATOM 4834 C C . ARG A 1 610 ? 6.056 20.739 -15.100 1.00 81.50 610 ARG A C 1
ATOM 4836 O O . ARG A 1 610 ? 6.913 20.396 -15.917 1.00 81.50 610 ARG A O 1
ATOM 4843 N N . GLY A 1 611 ? 5.139 19.916 -14.597 1.00 76.81 611 GLY A N 1
ATOM 4844 C CA . GLY A 1 611 ? 4.893 18.578 -15.131 1.00 76.81 611 GLY A CA 1
ATOM 4845 C C . GLY A 1 611 ? 4.487 18.636 -16.608 1.00 76.81 611 GLY A C 1
ATOM 4846 O O . GLY A 1 611 ? 3.741 19.528 -17.030 1.00 76.81 611 GLY A O 1
ATOM 4847 N N . ALA A 1 612 ? 4.997 17.714 -17.414 1.00 76.50 612 ALA A N 1
ATOM 4848 C CA . ALA A 1 612 ? 4.651 17.613 -18.818 1.00 76.50 612 ALA A CA 1
ATOM 4849 C C . ALA A 1 612 ? 3.200 17.168 -18.990 1.00 76.50 612 ALA A C 1
ATOM 4851 O O . ALA A 1 612 ? 2.627 16.479 -18.147 1.00 76.50 612 ALA A O 1
ATOM 4852 N N . LYS A 1 613 ? 2.600 17.553 -20.113 1.00 73.50 613 LYS A N 1
ATOM 4853 C CA . LYS A 1 613 ? 1.294 17.070 -20.575 1.00 73.50 613 LYS A CA 1
ATOM 4854 C C . LYS A 1 613 ? 1.462 16.051 -21.696 1.00 73.50 613 LYS A C 1
ATOM 4856 O O . LYS A 1 613 ? 2.530 15.941 -22.297 1.00 73.50 613 LYS A O 1
ATOM 4861 N N . SER A 1 614 ? 0.411 15.287 -21.985 1.00 64.00 614 SER A N 1
ATOM 4862 C CA . SER A 1 614 ? 0.414 14.394 -23.147 1.00 64.00 614 SER A CA 1
ATOM 4863 C C . SER A 1 614 ? 0.652 15.229 -24.399 1.00 64.00 614 SER A C 1
ATOM 4865 O O . SER A 1 614 ? -0.021 16.241 -24.576 1.00 64.00 614 SER A O 1
ATOM 4867 N N . ASN A 1 615 ? 1.593 14.803 -25.242 1.00 65.12 615 ASN A N 1
ATOM 4868 C CA . ASN A 1 615 ? 2.096 15.520 -26.424 1.00 65.12 615 ASN A CA 1
ATOM 4869 C C . ASN A 1 615 ? 2.995 16.727 -26.167 1.00 65.12 615 ASN A C 1
ATOM 4871 O O . ASN A 1 615 ? 3.455 17.343 -27.135 1.00 65.12 615 ASN A O 1
ATOM 4875 N N . ASP A 1 616 ? 3.305 17.061 -24.914 1.00 78.25 616 ASP A N 1
ATOM 4876 C CA . ASP A 1 616 ? 4.397 17.997 -24.680 1.00 78.25 616 ASP A CA 1
ATOM 4877 C C . ASP A 1 616 ? 5.698 17.406 -25.226 1.00 78.25 616 ASP A C 1
ATOM 4879 O O . ASP A 1 616 ? 5.880 16.192 -25.295 1.00 78.25 616 ASP A O 1
ATOM 4883 N N . HIS A 1 617 ? 6.622 18.278 -25.606 1.00 84.06 617 HIS A N 1
ATOM 4884 C CA . HIS A 1 617 ? 8.000 17.884 -25.831 1.00 84.06 617 HIS A CA 1
ATOM 4885 C C . HIS A 1 617 ? 8.864 18.477 -24.735 1.00 84.06 617 HIS A C 1
ATOM 4887 O O . HIS A 1 617 ? 8.654 19.598 -24.251 1.00 84.06 617 HIS A O 1
ATOM 4893 N N . MET A 1 618 ? 9.867 17.705 -24.368 1.00 87.88 618 MET A N 1
ATOM 4894 C CA . MET A 1 618 ? 10.838 18.084 -23.370 1.00 87.88 618 MET A CA 1
ATOM 4895 C C . MET A 1 618 ? 12.239 17.734 -23.856 1.00 87.88 618 MET A C 1
ATOM 4897 O O . MET A 1 618 ? 12.422 16.948 -24.783 1.00 87.88 618 MET A O 1
ATOM 4901 N N . TRP A 1 619 ? 13.237 18.354 -23.244 1.00 89.69 619 TRP A N 1
ATOM 4902 C CA . TRP A 1 619 ? 14.652 18.192 -23.526 1.00 89.69 619 TRP A CA 1
ATOM 4903 C C . TRP A 1 619 ? 15.307 17.556 -22.320 1.00 89.69 619 TRP A C 1
ATOM 4905 O O . TRP A 1 619 ? 15.469 18.215 -21.302 1.00 89.69 619 TRP A O 1
ATOM 4915 N N . GLY A 1 620 ? 15.651 16.282 -22.447 1.00 86.94 620 GLY A N 1
ATOM 4916 C CA . GLY A 1 620 ? 16.110 15.466 -21.334 1.00 86.94 620 GLY A CA 1
ATOM 4917 C C . GLY A 1 620 ? 17.556 15.030 -21.489 1.00 86.94 620 GLY A C 1
ATOM 4918 O O . GLY A 1 620 ? 18.055 14.863 -22.609 1.00 86.94 620 GLY A O 1
ATOM 4919 N N . CYS A 1 621 ? 18.222 14.797 -20.366 1.00 84.81 621 CYS A N 1
ATOM 4920 C CA . CYS A 1 621 ? 19.494 14.099 -20.299 1.00 84.81 621 CYS A CA 1
ATOM 4921 C C . CYS A 1 621 ? 19.307 12.707 -19.693 1.00 84.81 621 CYS A C 1
ATOM 4923 O O . CYS A 1 621 ? 19.036 12.582 -18.504 1.00 84.81 621 CYS A O 1
ATOM 4925 N N . GLY A 1 622 ? 19.552 11.656 -20.482 1.00 69.25 622 GLY A N 1
ATOM 4926 C CA . GLY A 1 622 ? 19.448 10.274 -19.999 1.00 69.25 622 GLY A CA 1
ATOM 4927 C C . GLY A 1 622 ? 20.446 9.898 -18.897 1.00 69.25 622 GLY A C 1
ATOM 4928 O O . GLY A 1 622 ? 20.208 8.933 -18.185 1.00 69.25 622 GLY A O 1
ATOM 4929 N N . SER A 1 623 ? 21.535 10.656 -18.735 1.00 73.62 623 SER A N 1
ATOM 4930 C CA . SER A 1 623 ? 22.586 10.354 -17.754 1.00 73.62 623 SER A CA 1
ATOM 4931 C C . SER A 1 623 ? 22.400 11.049 -16.403 1.00 73.62 623 SER A C 1
ATOM 4933 O O . SER A 1 623 ? 22.855 10.522 -15.395 1.00 73.62 623 SER A O 1
ATOM 4935 N N . CYS A 1 624 ? 21.805 12.248 -16.382 1.00 74.75 624 CYS A N 1
ATOM 4936 C CA . CYS A 1 624 ? 21.717 13.104 -15.187 1.00 74.75 624 CYS A CA 1
ATOM 4937 C C . CYS A 1 624 ? 20.263 13.453 -14.797 1.00 74.75 624 CYS A C 1
ATOM 4939 O O . CYS A 1 624 ? 20.079 14.298 -13.932 1.00 74.75 624 CYS A O 1
ATOM 4941 N N . ASP A 1 625 ? 19.268 12.840 -15.456 1.00 74.38 625 ASP A N 1
ATOM 4942 C CA . ASP A 1 625 ? 17.819 13.069 -15.282 1.00 74.38 625 ASP A CA 1
ATOM 4943 C C . ASP A 1 625 ? 17.351 14.519 -15.415 1.00 74.38 625 ASP A C 1
ATOM 4945 O O . ASP A 1 625 ? 16.367 14.933 -14.817 1.00 74.38 625 ASP A O 1
ATOM 4949 N N . TYR A 1 626 ? 18.106 15.309 -16.172 1.00 84.62 626 TYR A N 1
ATOM 4950 C CA . TYR A 1 626 ? 17.837 16.729 -16.289 1.00 84.62 626 TYR A CA 1
ATOM 4951 C C . TYR A 1 626 ? 16.919 17.021 -17.472 1.00 84.62 626 TYR A C 1
ATOM 4953 O O . TYR A 1 626 ? 17.316 16.792 -18.621 1.00 84.62 626 TYR A O 1
ATOM 4961 N N . ASP A 1 627 ? 15.758 17.595 -17.197 1.00 88.19 627 ASP A N 1
ATOM 4962 C CA . ASP A 1 627 ? 14.624 17.735 -18.088 1.00 88.19 627 ASP A CA 1
ATOM 4963 C C . ASP A 1 627 ? 14.149 19.187 -18.201 1.00 88.19 627 ASP A C 1
ATOM 4965 O O . ASP A 1 627 ? 13.887 19.875 -17.221 1.00 88.19 627 ASP A O 1
ATOM 4969 N N . LEU A 1 628 ? 13.978 19.675 -19.430 1.00 90.69 628 LEU A N 1
ATOM 4970 C CA . LEU A 1 628 ? 13.464 21.015 -19.716 1.00 90.69 628 LEU A CA 1
ATOM 4971 C C . LEU A 1 628 ? 12.221 20.950 -20.587 1.00 90.69 628 LEU A C 1
ATOM 4973 O O . LEU A 1 628 ? 12.232 20.300 -21.626 1.00 90.69 628 LEU A O 1
ATOM 4977 N N . CYS A 1 629 ? 11.174 21.700 -20.255 1.00 91.50 629 CYS A N 1
ATOM 4978 C CA . CYS A 1 629 ? 10.106 21.936 -21.222 1.00 91.50 629 CYS A CA 1
ATOM 4979 C C . CYS A 1 629 ? 10.622 22.760 -22.410 1.00 91.50 629 CYS A C 1
ATOM 4981 O O . CYS A 1 629 ? 11.555 23.558 -22.270 1.00 91.50 629 CYS A O 1
ATOM 4983 N N . ASP A 1 630 ? 10.000 22.585 -23.580 1.00 91.56 630 ASP A N 1
ATOM 4984 C CA . ASP A 1 630 ? 10.336 23.337 -24.799 1.00 91.56 630 ASP A CA 1
ATOM 4985 C C . ASP A 1 630 ? 10.403 24.855 -24.555 1.00 91.56 630 ASP A C 1
ATOM 4987 O O . ASP A 1 630 ? 11.280 25.538 -25.086 1.00 91.56 630 ASP A O 1
ATOM 4991 N N . GLU A 1 631 ? 9.511 25.389 -23.716 1.00 91.44 631 GLU A N 1
ATOM 4992 C CA . GLU A 1 631 ? 9.482 26.810 -23.373 1.00 91.44 631 GLU A CA 1
ATOM 4993 C C . GLU A 1 631 ? 10.738 27.241 -22.599 1.00 91.44 631 GLU A C 1
A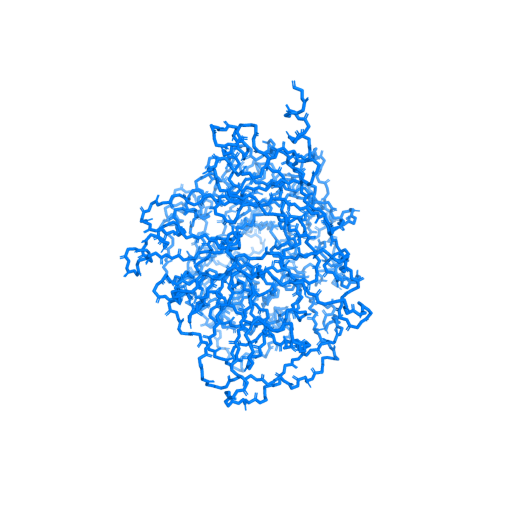TOM 4995 O O . GLU A 1 631 ? 11.389 28.217 -22.975 1.00 91.44 631 GLU A O 1
ATOM 5000 N N . CYS A 1 632 ? 11.121 26.504 -21.554 1.00 91.06 632 CYS A N 1
ATOM 5001 C CA . CYS A 1 632 ? 12.327 26.783 -20.773 1.00 91.06 632 CYS A CA 1
ATOM 5002 C C . CYS A 1 632 ? 13.604 26.584 -21.593 1.00 91.06 632 CYS A C 1
ATOM 5004 O O . CYS A 1 632 ? 14.517 27.407 -21.504 1.00 91.06 632 CYS A O 1
ATOM 5006 N N . HIS A 1 633 ? 13.657 25.545 -22.430 1.00 92.19 633 HIS A N 1
ATOM 5007 C CA . HIS A 1 633 ? 14.762 25.332 -23.361 1.00 92.19 633 HIS A CA 1
ATOM 5008 C C . HIS A 1 633 ? 14.908 26.517 -24.335 1.00 92.19 633 HIS A C 1
ATOM 5010 O O . HIS A 1 633 ? 15.995 27.079 -24.473 1.00 92.19 633 HIS A O 1
ATOM 5016 N N . SER A 1 634 ? 13.804 26.972 -24.938 1.00 89.94 634 SER A N 1
ATOM 5017 C CA . SER A 1 634 ? 13.795 28.087 -25.901 1.00 89.94 634 SER A CA 1
ATOM 5018 C C . SER A 1 634 ? 14.093 29.448 -25.261 1.00 89.94 634 SER A C 1
ATOM 5020 O O . SER A 1 634 ? 14.714 30.310 -25.879 1.00 89.94 634 SER A O 1
ATOM 5022 N N . ARG A 1 635 ? 13.655 29.681 -24.015 1.00 87.62 635 ARG A N 1
ATOM 5023 C CA . ARG A 1 635 ? 13.970 30.915 -23.267 1.00 87.62 635 ARG A CA 1
ATOM 5024 C C . ARG A 1 635 ? 15.464 31.038 -22.962 1.00 87.62 635 ARG A C 1
ATOM 5026 O O . ARG A 1 635 ? 15.972 32.155 -22.934 1.00 87.62 635 ARG A O 1
ATOM 5033 N N . ARG A 1 636 ? 16.165 29.920 -22.737 1.00 81.94 636 ARG A N 1
ATOM 5034 C CA . ARG A 1 636 ? 17.625 29.919 -22.532 1.00 81.94 636 ARG A CA 1
ATOM 5035 C C . ARG A 1 636 ? 18.389 30.261 -23.804 1.00 81.94 636 ARG A C 1
ATOM 5037 O O . ARG A 1 636 ? 19.396 30.946 -23.703 1.00 81.94 636 ARG A O 1
ATOM 5044 N N . ASP A 1 637 ? 17.882 29.839 -24.960 1.00 77.12 637 ASP A N 1
ATOM 5045 C CA . ASP A 1 637 ? 18.485 30.147 -26.263 1.00 77.12 637 ASP A CA 1
ATOM 5046 C C . ASP A 1 637 ? 18.530 31.661 -26.515 1.00 77.12 637 ASP A C 1
ATOM 5048 O O . ASP A 1 637 ? 19.571 32.233 -26.809 1.00 77.12 637 ASP A O 1
ATOM 5052 N N . ARG A 1 638 ? 17.413 32.351 -26.249 1.00 72.25 638 ARG A N 1
ATOM 5053 C CA . ARG A 1 638 ? 17.286 33.800 -26.478 1.00 72.25 638 ARG A CA 1
ATOM 5054 C C . ARG A 1 638 ? 18.166 34.677 -25.586 1.00 72.25 638 ARG A C 1
ATOM 5056 O O . ARG A 1 638 ? 18.402 35.826 -25.930 1.00 72.25 638 ARG A O 1
ATOM 5063 N N . ARG A 1 639 ? 18.660 34.174 -24.449 1.00 64.44 639 ARG A N 1
ATOM 5064 C CA . ARG A 1 639 ? 19.613 34.921 -23.603 1.00 64.44 639 ARG A CA 1
ATOM 5065 C C . ARG A 1 639 ? 21.021 34.989 -24.198 1.00 64.44 639 ARG A C 1
ATOM 5067 O O . ARG A 1 639 ? 21.841 35.700 -23.643 1.00 64.44 639 ARG A O 1
ATOM 5074 N N . LEU A 1 640 ? 21.300 34.232 -25.259 1.00 56.75 640 LEU A N 1
ATOM 5075 C CA . LEU A 1 640 ? 22.584 34.247 -25.965 1.00 56.75 640 LEU A CA 1
ATOM 5076 C C . LEU A 1 640 ? 22.606 35.218 -27.146 1.00 56.75 640 LEU A C 1
ATOM 5078 O O . LEU A 1 640 ? 23.676 35.512 -27.667 1.00 56.75 640 LEU A O 1
ATOM 5082 N N . GLU A 1 641 ? 21.435 35.686 -27.581 1.00 52.03 641 GLU A N 1
ATOM 5083 C CA . GLU A 1 641 ? 21.303 36.676 -28.657 1.00 52.03 641 GLU A CA 1
ATOM 5084 C C . GLU A 1 641 ? 21.428 38.126 -28.151 1.00 52.03 641 GLU A C 1
ATOM 5086 O O . GLU A 1 641 ? 21.592 39.039 -28.960 1.00 52.03 641 GLU A O 1
ATOM 5091 N N . TYR A 1 642 ? 21.373 38.328 -26.829 1.00 48.84 642 TYR A N 1
ATOM 5092 C CA . TYR A 1 642 ? 21.633 39.591 -26.128 1.00 48.84 642 TYR A CA 1
ATOM 5093 C C . TYR A 1 642 ? 22.961 39.511 -25.383 1.00 48.84 642 TYR A C 1
ATOM 5095 O O . TYR A 1 642 ? 23.657 40.551 -25.333 1.00 48.84 642 TYR A O 1
#

Sequence (642 aa):
WLGRAREWLKNLNPKASVPPTVQLPASAVTWEPAAGVIYAVTQGQFDPQRDIPKLGIGPADRTRGLVSVLCCTSDGRRAFFPLLYENFRLQTYEPRELVIVHTGEMPSEFFQEKAAEDSRVIYRFFPVTREAPGSPRLVDETMKNPMAAVLQDDVPSEVMHWEEGSPFGTEVAVMGWTKGLKRNIACCIATGTVMAHFDDGCLYAPEYLARMVKELPQQDGPAAITLSTWYYLGIQEKLFRLVDLRKKDPLWEDFGNPPDAMATDKWQHGFNFVYTRKAWERHPFTDWDTVGTGGSDFGFLNGLKKRNLPVELVRPSAAEALAACGWHRDSVAGNVDNKTSINASLVLEFIMYRGEEIDRMPRIFKALSPALSEVASALYSKRERYLNELVEEHGPVWVCAMCNFALALDSSMRDDNRQYSRRMQEVDAQSMTKTYDRVPMKFDVTVFTKAGGALAEGKSSIVPPGHAWLEGWLERMANCRNCGSQLGWRYESKAAKRERTSLKSGGSWELADKDYGYYVKVGQKDEGCEVPTEGPLIWGLIGRHLRLRKRTGEFVPSEFDQDASRHKETIHNKGANHVCPQGHRLRRFPCGQGNGACRPMHYICDICDRGAKSNDHMWGCGSCDYDLCDECHSRRDRRLEY

Radius of gyration: 26.3 Å; chains: 1; bounding box: 60×71×74 Å

pLDDT: mean 80.74, std 15.89, range [35.06, 98.62]